Protein AF-A0A660ZLX9-F1 (afdb_monomer_lite)

pLDDT: mean 82.96, std 17.56, range [23.44, 98.5]

Structure (mmCIF, N/CA/C/O backbone):
data_AF-A0A660ZLX9-F1
#
_entry.id   AF-A0A660ZLX9-F1
#
loop_
_atom_site.group_PDB
_atom_site.id
_atom_site.type_symbol
_atom_site.label_atom_id
_atom_site.label_alt_id
_atom_site.label_comp_id
_atom_site.label_asym_id
_atom_site.label_entity_id
_atom_site.label_seq_id
_atom_site.pdbx_PDB_ins_code
_atom_site.Cartn_x
_atom_site.Cartn_y
_atom_site.Cartn_z
_atom_site.occupancy
_atom_site.B_iso_or_equiv
_atom_site.auth_seq_id
_atom_site.auth_comp_id
_atom_site.auth_asym_id
_atom_site.auth_atom_id
_atom_site.pdbx_PDB_model_num
ATOM 1 N N . MET A 1 1 ? 33.538 61.038 41.773 1.00 31.05 1 MET A N 1
ATOM 2 C CA . MET A 1 1 ? 32.202 61.497 42.206 1.00 31.05 1 MET A CA 1
ATOM 3 C C . MET A 1 1 ? 31.232 60.343 42.006 1.00 31.05 1 MET A C 1
ATOM 5 O O . MET A 1 1 ? 31.057 59.936 40.874 1.00 31.05 1 MET A O 1
ATOM 9 N N . LEU A 1 2 ? 30.744 59.797 43.124 1.00 28.31 2 LEU A N 1
ATOM 10 C CA . LEU A 1 2 ? 29.488 59.074 43.388 1.00 28.31 2 LEU A CA 1
ATOM 11 C C . LEU A 1 2 ? 28.728 58.306 42.269 1.00 28.31 2 LEU A C 1
ATOM 13 O O . LEU A 1 2 ? 28.395 58.893 41.245 1.00 28.31 2 LEU A O 1
ATOM 17 N N . ARG A 1 3 ? 28.241 57.107 42.667 1.00 28.66 3 ARG A N 1
ATOM 18 C CA . ARG A 1 3 ? 27.152 56.230 42.134 1.00 28.66 3 ARG A CA 1
ATOM 19 C C . ARG A 1 3 ? 27.647 55.014 41.321 1.00 28.66 3 ARG A C 1
ATOM 21 O O . ARG A 1 3 ? 28.487 55.194 40.459 1.00 28.66 3 ARG A O 1
ATOM 28 N N . LEU A 1 4 ? 27.193 53.768 41.515 1.00 26.91 4 LEU A N 1
ATOM 29 C CA . LEU A 1 4 ? 26.164 53.162 42.380 1.00 26.91 4 LEU A CA 1
ATOM 30 C C . LEU A 1 4 ? 26.467 51.645 42.545 1.00 26.91 4 LEU A C 1
ATOM 32 O O . LEU A 1 4 ? 27.164 51.066 41.719 1.00 26.91 4 LEU A O 1
ATOM 36 N N . LEU A 1 5 ? 25.941 51.045 43.616 1.00 25.52 5 LEU A N 1
ATOM 37 C CA . LEU A 1 5 ? 26.091 49.654 44.079 1.00 25.52 5 LEU A CA 1
ATOM 38 C C . LEU A 1 5 ? 24.995 48.696 43.541 1.00 25.52 5 LEU A C 1
ATOM 40 O O . LEU A 1 5 ? 23.953 49.172 43.100 1.00 25.52 5 LEU A O 1
ATOM 44 N N . MET A 1 6 ? 25.211 47.393 43.820 1.00 24.69 6 MET A N 1
ATOM 45 C CA . MET A 1 6 ? 24.297 46.218 43.906 1.00 24.69 6 MET A CA 1
ATOM 46 C C . MET A 1 6 ? 24.059 45.411 42.617 1.00 24.69 6 MET A C 1
ATOM 48 O O . MET A 1 6 ? 23.541 45.936 41.644 1.00 24.69 6 MET A O 1
ATOM 52 N N . SER A 1 7 ? 24.562 44.171 42.492 1.00 23.66 7 SER A N 1
ATOM 53 C CA . SER A 1 7 ? 24.292 42.895 43.214 1.00 23.66 7 SER A CA 1
ATOM 54 C C . SER A 1 7 ? 22.985 42.215 42.801 1.00 23.66 7 SER A C 1
ATOM 56 O O . SER A 1 7 ? 21.916 42.615 43.247 1.00 23.66 7 SER A O 1
ATOM 58 N N . ALA A 1 8 ? 23.108 41.107 42.064 1.00 25.25 8 ALA A N 1
ATOM 59 C CA . ALA A 1 8 ? 22.114 40.040 41.990 1.00 25.25 8 ALA A CA 1
ATOM 60 C C . ALA A 1 8 ? 22.846 38.689 42.069 1.00 25.25 8 ALA A C 1
ATOM 62 O O . ALA A 1 8 ? 23.705 38.383 41.245 1.00 25.25 8 ALA A O 1
ATOM 63 N N . VAL A 1 9 ? 22.542 37.930 43.122 1.00 25.84 9 VAL A N 1
ATOM 64 C CA . VAL A 1 9 ? 22.977 36.549 43.358 1.00 25.84 9 VAL A CA 1
ATOM 65 C C . VAL A 1 9 ? 21.955 35.640 42.680 1.00 25.84 9 VAL A C 1
ATOM 67 O O . VAL A 1 9 ? 20.771 35.715 43.001 1.00 25.84 9 VAL A O 1
ATOM 70 N N . LEU A 1 10 ? 22.408 34.807 41.744 1.00 25.67 10 LEU A N 1
ATOM 71 C CA . LEU A 1 10 ? 21.592 33.813 41.050 1.00 25.67 10 LEU A CA 1
ATOM 72 C C . LEU A 1 10 ? 21.654 32.492 41.836 1.00 25.67 10 LEU A C 1
ATOM 74 O O . LEU A 1 10 ? 22.720 31.890 41.957 1.00 25.67 10 LEU A O 1
ATOM 78 N N . CYS A 1 11 ? 20.525 32.069 42.410 1.00 24.53 11 CYS A N 1
ATOM 79 C CA . CYS A 1 11 ? 20.351 30.730 42.976 1.00 24.53 11 CYS A CA 1
ATOM 80 C C . CYS A 1 11 ? 20.088 29.735 41.839 1.00 24.53 11 CYS A C 1
ATOM 82 O O . CYS A 1 11 ? 19.070 29.840 41.161 1.00 24.53 11 CYS A O 1
ATOM 84 N N . PHE A 1 12 ? 20.986 28.767 41.662 1.00 26.36 12 PHE A N 1
ATOM 85 C CA . PHE A 1 12 ? 20.739 27.546 40.896 1.00 26.36 12 PHE A CA 1
ATOM 86 C C . PHE A 1 12 ? 20.115 26.507 41.834 1.00 26.36 12 PHE A C 1
ATOM 88 O O . PHE A 1 12 ? 20.765 26.051 42.774 1.00 26.36 12 PHE A O 1
ATOM 95 N N . THR A 1 13 ? 18.864 26.130 41.588 1.00 25.55 13 THR A N 1
ATOM 96 C CA . THR A 1 13 ? 18.261 24.910 42.136 1.00 25.55 13 THR A CA 1
ATOM 97 C C . THR A 1 13 ? 18.445 23.794 41.117 1.00 25.55 13 THR A C 1
ATOM 99 O O . THR A 1 13 ? 17.721 23.725 40.129 1.00 25.55 13 THR A O 1
ATOM 102 N N . THR A 1 14 ? 19.444 22.943 41.338 1.00 24.92 14 THR A N 1
ATOM 103 C CA . THR A 1 14 ? 19.607 21.663 40.647 1.00 24.92 14 THR A CA 1
ATOM 104 C C . THR A 1 14 ? 18.712 20.624 41.317 1.00 24.92 14 THR A C 1
ATOM 106 O O . THR A 1 14 ? 18.969 20.189 42.440 1.00 24.92 14 THR A O 1
ATOM 109 N N . THR A 1 15 ? 17.640 20.226 40.637 1.00 26.84 15 THR A N 1
ATOM 110 C CA . THR A 1 15 ? 16.813 19.090 41.051 1.00 26.84 15 THR A CA 1
ATOM 111 C C . THR A 1 15 ? 17.506 17.812 40.582 1.00 26.84 15 THR A C 1
ATOM 113 O O . THR A 1 15 ? 17.537 17.515 39.393 1.00 26.84 15 THR A O 1
ATOM 116 N N . PHE A 1 16 ? 18.121 17.075 41.506 1.00 25.02 16 PHE A N 1
ATOM 117 C CA . PHE A 1 16 ? 18.661 15.743 41.235 1.00 25.02 16 PHE A CA 1
ATOM 118 C C . PHE A 1 16 ? 17.503 14.737 41.140 1.00 25.02 16 PHE A C 1
ATOM 120 O O . PHE A 1 16 ? 16.853 14.460 42.149 1.00 25.02 16 PHE A O 1
ATOM 127 N N . CYS A 1 17 ? 17.264 14.166 39.956 1.00 26.72 17 CYS A N 1
ATOM 128 C CA . CYS A 1 17 ? 16.496 12.926 39.834 1.00 26.72 17 CYS A CA 1
ATOM 129 C C . CYS A 1 17 ? 17.314 11.784 40.446 1.00 26.72 17 CYS A C 1
ATOM 131 O O . CYS A 1 17 ? 18.472 11.562 40.092 1.00 26.72 17 CYS A O 1
ATOM 133 N N . THR A 1 18 ? 16.725 11.081 41.408 1.00 27.30 18 THR A N 1
ATOM 134 C CA . THR A 1 18 ? 17.337 9.915 42.046 1.00 27.30 18 THR A CA 1
ATOM 135 C C . THR A 1 18 ? 16.974 8.680 41.230 1.00 27.30 18 THR A C 1
ATOM 137 O O . THR A 1 18 ? 15.848 8.202 41.285 1.00 27.30 18 THR A O 1
ATOM 140 N N . ALA A 1 19 ? 17.925 8.165 40.450 1.00 29.91 19 ALA A N 1
ATOM 141 C CA . ALA A 1 19 ? 17.797 6.850 39.835 1.00 29.91 19 ALA A CA 1
ATOM 142 C C . ALA A 1 19 ? 17.873 5.783 40.939 1.00 29.91 19 ALA A C 1
ATOM 144 O O . ALA A 1 19 ? 18.886 5.660 41.635 1.00 29.91 19 ALA A O 1
ATOM 145 N N . ALA A 1 20 ? 16.794 5.026 41.129 1.00 29.12 20 ALA A N 1
ATOM 146 C CA . ALA A 1 20 ? 16.836 3.805 41.917 1.00 29.12 20 ALA A CA 1
ATOM 147 C C . ALA A 1 20 ? 17.716 2.784 41.176 1.00 29.12 20 ALA A C 1
ATOM 149 O O . ALA A 1 20 ? 17.502 2.525 39.995 1.00 29.12 20 ALA A O 1
ATOM 150 N N . LEU A 1 21 ? 18.719 2.218 41.856 1.00 27.25 21 LEU A N 1
ATOM 151 C CA . LEU A 1 21 ? 19.513 1.113 41.317 1.00 27.25 21 LEU A CA 1
ATOM 152 C C . LEU A 1 21 ? 18.598 -0.096 41.061 1.00 27.25 21 LEU A C 1
ATOM 154 O O . LEU A 1 21 ? 18.257 -0.827 41.993 1.00 27.25 21 LEU A O 1
ATOM 158 N N . ALA A 1 22 ? 18.232 -0.310 39.800 1.00 26.88 22 ALA A N 1
ATOM 159 C CA . ALA A 1 22 ? 17.672 -1.561 39.314 1.00 26.88 22 ALA A CA 1
ATOM 160 C C . ALA A 1 22 ? 18.796 -2.557 38.971 1.00 26.88 22 ALA A C 1
ATOM 162 O O . ALA A 1 22 ? 19.943 -2.199 38.698 1.00 26.88 22 ALA A O 1
ATOM 163 N N . LYS A 1 23 ? 18.454 -3.840 39.063 1.00 24.86 23 LYS A N 1
ATOM 164 C CA . LYS A 1 23 ? 19.320 -5.012 38.890 1.00 24.86 23 LYS A CA 1
ATOM 165 C C . LYS A 1 23 ? 19.828 -5.102 37.432 1.00 24.86 23 LYS A C 1
ATOM 167 O O . LYS A 1 23 ? 19.042 -4.845 36.527 1.00 24.86 23 LYS A O 1
ATOM 172 N N . PRO A 1 24 ? 21.088 -5.497 37.169 1.00 23.44 24 PRO A N 1
ATOM 173 C CA . PRO A 1 24 ? 21.587 -5.633 35.800 1.00 23.44 24 PRO A CA 1
ATOM 174 C C . PRO A 1 24 ? 20.894 -6.811 35.097 1.00 23.44 24 PRO A C 1
ATOM 176 O O . PRO A 1 24 ? 20.946 -7.932 35.607 1.00 23.44 24 PRO A O 1
ATOM 179 N N . GLY A 1 25 ? 20.245 -6.554 33.956 1.00 28.92 25 GLY A N 1
ATOM 180 C CA . GLY A 1 25 ? 19.686 -7.598 33.084 1.00 28.92 25 GLY A CA 1
ATOM 181 C C . GLY A 1 25 ? 18.369 -7.282 32.365 1.00 28.92 25 GLY A C 1
ATOM 182 O O . GLY A 1 25 ? 17.980 -8.064 31.514 1.00 28.92 25 GLY A O 1
ATOM 183 N N . ALA A 1 26 ? 17.703 -6.168 32.664 1.00 27.38 26 ALA A N 1
ATOM 184 C CA . ALA A 1 26 ? 16.580 -5.672 31.870 1.00 27.38 26 ALA A CA 1
ATOM 185 C C . ALA A 1 26 ? 16.718 -4.153 31.784 1.00 27.38 26 ALA A C 1
ATOM 187 O O . ALA A 1 26 ? 16.660 -3.476 32.812 1.00 27.38 26 ALA A O 1
ATOM 188 N N . THR A 1 27 ? 16.987 -3.622 30.596 1.00 27.14 27 THR A N 1
ATOM 189 C CA . THR A 1 27 ? 16.675 -2.226 30.281 1.00 27.14 27 THR A CA 1
ATOM 190 C C . THR A 1 27 ? 15.152 -2.126 30.273 1.00 27.14 27 THR A C 1
ATOM 192 O O . THR A 1 27 ? 14.536 -2.788 29.445 1.00 27.14 27 THR A O 1
ATOM 195 N N . PRO A 1 28 ? 14.519 -1.398 31.209 1.00 28.30 28 PRO A N 1
ATOM 196 C CA . PRO A 1 28 ? 13.125 -1.029 31.034 1.00 28.30 28 PRO A CA 1
ATOM 197 C C . PRO A 1 28 ? 13.079 -0.060 29.854 1.00 28.30 28 PRO A C 1
ATOM 199 O O . PRO A 1 28 ? 13.873 0.888 29.840 1.00 28.30 28 PRO A O 1
ATOM 202 N N . ASP A 1 29 ? 12.189 -0.288 28.893 1.00 35.91 29 ASP A N 1
ATOM 203 C CA . ASP A 1 29 ? 11.888 0.729 27.890 1.00 35.91 29 ASP A CA 1
ATOM 204 C C . ASP A 1 29 ? 11.518 2.038 28.618 1.00 35.91 29 ASP A C 1
ATOM 206 O O . ASP A 1 29 ? 10.845 2.004 29.664 1.00 35.91 29 ASP A O 1
ATOM 210 N N . PRO A 1 30 ? 12.026 3.199 28.166 1.00 31.95 30 PRO A N 1
ATOM 211 C CA . PRO A 1 30 ? 11.629 4.474 28.743 1.00 31.95 30 PRO A CA 1
ATOM 212 C C . PRO A 1 30 ? 10.105 4.626 28.615 1.00 31.95 30 PRO A C 1
ATOM 214 O O . PRO A 1 30 ? 9.523 4.139 27.649 1.00 31.95 30 PRO A O 1
ATOM 217 N N . PRO A 1 31 ? 9.432 5.272 29.584 1.00 28.89 31 PRO A N 1
ATOM 218 C CA . PRO A 1 31 ? 7.984 5.413 29.551 1.00 28.89 31 PRO A CA 1
ATOM 219 C C . PRO A 1 31 ? 7.582 6.307 28.373 1.00 28.89 31 PRO A C 1
ATOM 221 O O . PRO A 1 31 ? 7.570 7.533 28.491 1.00 28.89 31 PRO A O 1
ATOM 224 N N . THR A 1 32 ? 7.232 5.696 27.244 1.00 37.00 32 THR A N 1
ATOM 225 C CA . THR A 1 32 ? 6.440 6.343 26.205 1.00 37.00 32 THR A CA 1
ATOM 226 C C . THR A 1 32 ? 5.089 6.682 26.817 1.00 37.00 32 THR A C 1
ATOM 228 O O . THR A 1 32 ? 4.437 5.870 27.477 1.00 37.00 32 THR A O 1
ATOM 231 N N . MET A 1 33 ? 4.690 7.944 26.681 1.00 29.81 33 MET A N 1
ATOM 232 C CA . MET A 1 33 ? 3.402 8.395 27.173 1.00 29.81 33 MET A CA 1
ATOM 233 C C . MET A 1 33 ? 2.334 7.806 26.246 1.00 29.81 33 MET A C 1
ATOM 235 O O . MET A 1 33 ? 2.062 8.360 25.185 1.00 29.81 33 MET A O 1
ATOM 239 N N . THR A 1 34 ? 1.733 6.682 26.635 1.00 31.28 34 THR A N 1
ATOM 240 C CA . THR A 1 34 ? 0.486 6.196 26.040 1.00 31.28 34 THR A CA 1
ATOM 241 C C . THR A 1 34 ? -0.598 7.219 26.356 1.00 31.28 34 THR A C 1
ATOM 243 O O . THR A 1 34 ? -1.211 7.208 27.422 1.00 31.28 34 THR A O 1
ATOM 246 N N . GLN A 1 35 ? -0.798 8.182 25.457 1.00 30.81 35 GLN A N 1
ATOM 247 C CA . GLN A 1 35 ? -2.037 8.939 25.454 1.00 30.81 35 GLN A CA 1
ATOM 248 C C . GLN A 1 35 ? -3.062 8.140 24.659 1.00 30.81 35 GLN A C 1
ATOM 250 O O . GLN A 1 35 ? -2.909 8.039 23.442 1.00 30.81 35 GLN A O 1
ATOM 255 N N . PRO A 1 36 ? -4.106 7.586 25.306 1.00 33.56 36 PRO A N 1
ATOM 256 C CA . PRO A 1 36 ? -5.308 7.244 24.572 1.00 33.56 36 PRO A CA 1
ATOM 257 C C . PRO A 1 36 ? -5.817 8.546 23.963 1.00 33.56 36 PRO A C 1
ATOM 259 O O . PRO A 1 36 ? -6.262 9.442 24.686 1.00 33.56 36 PRO A O 1
ATOM 262 N N . GLU A 1 37 ? -5.673 8.700 22.649 1.00 35.62 37 GLU A N 1
ATOM 263 C CA . GLU A 1 37 ? -6.361 9.790 21.984 1.00 35.62 37 GLU A CA 1
ATOM 264 C C . GLU A 1 37 ? -7.861 9.511 22.090 1.00 35.62 37 GLU A C 1
ATOM 266 O O . GLU A 1 37 ? -8.299 8.406 21.761 1.00 35.62 37 GLU A O 1
ATOM 271 N N . PRO A 1 38 ? -8.664 10.476 22.572 1.00 37.03 38 PRO A N 1
ATOM 272 C CA . PRO A 1 38 ? -10.100 10.428 22.355 1.00 37.03 38 PRO A CA 1
ATOM 273 C C . PRO A 1 38 ? -10.312 10.233 20.855 1.00 37.03 38 PRO A C 1
ATOM 275 O O . PRO A 1 38 ? -9.720 10.984 20.079 1.00 37.03 38 PRO A O 1
ATOM 278 N N . GLY A 1 39 ? -11.079 9.213 20.459 1.00 41.91 39 GLY A N 1
ATOM 279 C CA . GLY A 1 39 ? -11.214 8.826 19.056 1.00 41.91 39 GLY A CA 1
ATOM 280 C C . GLY A 1 39 ? -11.460 10.041 18.165 1.00 41.91 39 GLY A C 1
ATOM 281 O O . GLY A 1 39 ? -12.482 10.716 18.286 1.00 41.91 39 GLY A O 1
ATOM 282 N N . PHE A 1 40 ? -10.497 10.350 17.297 1.00 42.50 40 PHE A N 1
ATOM 283 C CA . PHE A 1 40 ? -10.683 11.359 16.263 1.00 42.50 40 PHE A CA 1
ATOM 284 C C . PHE A 1 40 ? -11.755 10.871 15.274 1.00 42.50 40 PHE A C 1
ATOM 286 O O . PHE A 1 40 ? -11.948 9.654 15.134 1.00 42.50 40 PHE A O 1
ATOM 293 N N . PRO A 1 41 ? -12.456 11.783 14.573 1.00 42.31 41 PRO A N 1
ATOM 294 C CA . PRO A 1 41 ? -13.400 11.403 13.527 1.00 42.31 41 PRO A CA 1
ATOM 295 C C . PRO A 1 41 ? -12.732 10.449 12.527 1.00 42.31 41 PRO A C 1
ATOM 297 O O . PRO A 1 41 ? -11.729 10.812 11.922 1.00 42.31 41 PRO A O 1
ATOM 300 N N . GLY A 1 42 ? -13.269 9.233 12.385 1.00 47.53 42 GLY A N 1
ATOM 301 C CA . GLY A 1 42 ? -12.732 8.188 11.501 1.00 47.53 42 GLY A CA 1
ATOM 302 C C . GLY A 1 42 ? -11.913 7.082 12.179 1.00 47.53 42 GLY A C 1
ATOM 303 O O . GLY A 1 42 ? -11.677 6.063 11.543 1.00 47.53 42 GLY A O 1
ATOM 304 N N . SER A 1 43 ? -11.545 7.216 13.459 1.00 61.94 43 SER A N 1
ATOM 305 C CA . SER A 1 43 ? -10.869 6.136 14.201 1.00 61.94 43 SER A CA 1
ATOM 306 C C . SER A 1 43 ? -11.751 4.887 14.341 1.00 61.94 43 SER A C 1
ATOM 308 O O . SER A 1 43 ? -12.946 4.999 14.630 1.00 61.94 43 SER A O 1
ATOM 310 N N . LEU A 1 44 ? -11.167 3.703 14.132 1.00 70.12 44 LEU A N 1
ATOM 311 C CA . LEU A 1 44 ? -11.832 2.411 14.312 1.00 70.12 44 LEU A CA 1
ATOM 312 C C . LEU A 1 44 ? -11.721 1.961 15.777 1.00 70.12 44 LEU A C 1
ATOM 314 O O . LEU A 1 44 ? -10.628 1.799 16.313 1.00 70.12 44 LEU A O 1
ATOM 318 N N . LEU A 1 45 ? -12.862 1.758 16.425 1.00 75.50 45 LEU A N 1
ATOM 319 C CA . LEU A 1 45 ? -13.000 1.215 17.772 1.00 75.50 45 LEU A CA 1
ATOM 320 C C . LEU A 1 45 ? -13.312 -0.270 17.667 1.00 75.50 45 LEU A C 1
ATOM 322 O O . LEU A 1 45 ? -14.166 -0.655 16.875 1.00 75.50 45 LEU A O 1
ATOM 326 N N . ILE A 1 46 ? -12.648 -1.095 18.471 1.00 75.06 46 ILE A N 1
ATOM 327 C CA . ILE A 1 46 ? -12.781 -2.556 18.429 1.00 75.06 46 ILE A CA 1
ATOM 328 C C . ILE A 1 46 ? -13.057 -3.075 19.848 1.00 75.06 46 ILE A C 1
ATOM 330 O O . ILE A 1 46 ? -12.587 -2.481 20.820 1.00 75.06 46 ILE A O 1
ATOM 334 N N . SER A 1 47 ? -13.810 -4.172 20.000 1.00 73.25 47 SER A N 1
ATOM 335 C CA . SER A 1 47 ? -14.183 -4.791 21.293 1.00 73.25 47 SER A CA 1
ATOM 336 C C . SER A 1 47 ? -13.011 -5.162 22.196 1.00 73.25 47 SER A C 1
ATOM 338 O O . SER A 1 47 ? -13.206 -5.495 23.355 1.00 73.25 47 SER A O 1
ATOM 340 N N . SER A 1 48 ? -11.796 -5.151 21.673 1.00 62.19 48 SER A N 1
ATOM 341 C CA . SER A 1 48 ? -10.537 -5.443 22.361 1.00 62.19 48 SER A CA 1
ATOM 342 C C . SER A 1 48 ? -9.637 -4.209 22.479 1.00 62.19 48 SER A C 1
ATOM 344 O O . SER A 1 48 ? -8.629 -4.268 23.175 1.00 62.19 48 SER A O 1
ATOM 346 N N . GLY A 1 49 ? -10.018 -3.093 21.847 1.00 52.66 49 GLY A N 1
ATOM 347 C CA . GLY A 1 49 ? -9.184 -1.927 21.558 1.00 52.66 49 GLY A CA 1
ATOM 348 C C . GLY A 1 49 ? -9.272 -0.748 22.531 1.00 52.66 49 GLY A C 1
ATOM 349 O O . GLY A 1 49 ? -8.888 0.357 22.159 1.00 52.66 49 GLY A O 1
ATOM 350 N N . THR A 1 50 ? -9.757 -0.914 23.767 1.00 52.25 50 THR A N 1
ATOM 351 C CA . THR A 1 50 ? -9.581 0.158 24.765 1.00 52.25 50 THR A CA 1
ATOM 352 C C . THR A 1 50 ? -8.147 0.109 25.302 1.00 52.25 50 THR A C 1
ATOM 354 O O . THR A 1 50 ? -7.651 -0.959 25.661 1.00 52.25 50 THR A O 1
ATOM 357 N N . ALA A 1 51 ? -7.458 1.256 25.359 1.00 45.16 51 ALA A N 1
ATOM 358 C CA . ALA A 1 51 ? -6.024 1.341 25.688 1.00 45.16 51 ALA A CA 1
ATOM 359 C C . ALA A 1 51 ? -5.629 0.626 27.000 1.00 45.16 51 ALA A C 1
ATOM 361 O O . ALA A 1 51 ? -4.510 0.145 27.151 1.00 45.16 51 ALA A O 1
ATOM 362 N N . THR A 1 52 ? -6.553 0.514 27.957 1.00 47.97 52 THR A N 1
ATOM 363 C CA . THR A 1 52 ? -6.368 -0.244 29.203 1.00 47.97 52 THR A CA 1
ATOM 364 C C . THR A 1 52 ? -6.442 -1.763 29.021 1.00 47.97 52 THR A C 1
ATOM 366 O O . THR A 1 52 ? -5.748 -2.481 29.739 1.00 47.97 52 THR A O 1
ATOM 369 N N . GLY A 1 53 ? -7.256 -2.264 28.087 1.00 52.16 53 GLY A N 1
ATOM 370 C CA . GLY A 1 53 ? -7.366 -3.687 27.757 1.00 52.16 53 GLY A CA 1
ATOM 371 C C . GLY A 1 53 ? -6.180 -4.204 26.940 1.00 52.16 53 GLY A C 1
ATOM 372 O O . GLY A 1 53 ? -5.695 -5.303 27.211 1.00 52.16 53 GLY A O 1
ATOM 373 N N . LEU A 1 54 ? -5.671 -3.397 26.003 1.00 53.62 54 LEU A N 1
ATOM 374 C CA . LEU A 1 54 ? -4.502 -3.734 25.179 1.00 53.62 54 LEU A CA 1
ATOM 375 C C . LEU A 1 54 ? -3.191 -3.691 25.982 1.00 53.62 54 LEU A C 1
ATOM 377 O O . LEU A 1 54 ? -2.460 -4.680 26.001 1.00 53.62 54 LEU A O 1
ATOM 381 N N . ALA A 1 55 ? -2.951 -2.633 26.768 1.00 48.28 55 ALA A N 1
ATOM 382 C CA . ALA A 1 55 ? -1.761 -2.540 27.625 1.00 48.28 55 ALA A CA 1
ATOM 383 C C . ALA A 1 55 ? -1.709 -3.631 28.718 1.00 48.28 55 ALA A C 1
ATOM 385 O O . ALA A 1 55 ? -0.635 -4.067 29.136 1.00 48.28 55 ALA A O 1
ATOM 386 N N . ALA A 1 56 ? -2.865 -4.114 29.192 1.00 49.69 56 ALA A N 1
ATOM 387 C CA . ALA A 1 56 ? -2.915 -5.232 30.135 1.00 49.69 56 ALA A CA 1
ATOM 388 C C . ALA A 1 56 ? -2.445 -6.554 29.497 1.00 49.69 56 ALA A C 1
ATOM 390 O O . ALA A 1 56 ? -1.828 -7.376 30.180 1.00 49.69 56 ALA A O 1
ATOM 391 N N . ARG A 1 57 ? -2.697 -6.754 28.197 1.00 55.38 57 ARG A N 1
ATOM 392 C CA . ARG A 1 57 ? -2.331 -7.976 27.460 1.00 55.38 57 ARG A CA 1
ATOM 393 C C . ARG A 1 57 ? -0.825 -8.108 27.234 1.00 55.38 57 ARG A C 1
ATOM 395 O O . ARG A 1 57 ? -0.338 -9.232 27.202 1.00 55.38 57 ARG A O 1
ATOM 402 N N . GLU A 1 58 ? -0.086 -6.998 27.194 1.00 50.81 58 GLU A N 1
ATOM 403 C CA . GLU A 1 58 ? 1.383 -6.977 27.063 1.00 50.81 58 GLU A CA 1
ATOM 404 C C . GLU A 1 58 ? 2.108 -7.577 28.290 1.00 50.81 58 GLU A C 1
ATOM 406 O O . GLU A 1 58 ? 3.260 -7.991 28.208 1.00 50.81 58 GLU A O 1
ATOM 411 N N . THR A 1 59 ? 1.440 -7.663 29.449 1.00 47.94 59 THR A N 1
ATOM 412 C CA . THR A 1 59 ? 2.060 -8.092 30.720 1.00 47.94 59 THR A CA 1
ATOM 413 C C . THR A 1 59 ? 1.435 -9.346 31.345 1.00 47.94 59 THR A C 1
ATOM 415 O O . THR A 1 59 ? 1.801 -9.725 32.464 1.00 47.94 59 THR A O 1
ATOM 418 N N . THR A 1 60 ? 0.500 -10.016 30.657 1.00 44.06 60 THR A N 1
ATOM 419 C CA . THR A 1 60 ? -0.332 -11.083 31.243 1.00 44.06 60 THR A CA 1
ATOM 420 C C . THR A 1 60 ? -0.214 -12.441 30.538 1.00 44.06 60 THR A C 1
ATOM 422 O O . THR A 1 60 ? -0.924 -12.725 29.589 1.00 44.06 60 THR A O 1
ATOM 425 N N . GLY A 1 61 ? 0.587 -13.347 31.117 1.00 54.22 61 GLY A N 1
ATOM 426 C CA . GLY A 1 61 ? 0.388 -14.807 31.037 1.00 54.22 61 GLY A CA 1
ATOM 427 C C . GLY A 1 61 ? 0.370 -15.467 29.638 1.00 54.22 61 GLY A C 1
ATOM 428 O O . GLY A 1 61 ? 0.751 -14.849 28.657 1.00 54.22 61 GLY A O 1
ATOM 429 N N . PRO A 1 62 ? -0.044 -16.749 29.541 1.00 60.69 62 PRO A N 1
ATOM 430 C CA . PRO A 1 62 ? -0.058 -17.544 28.300 1.00 60.69 62 PRO A CA 1
ATOM 431 C C . PRO A 1 62 ? -1.181 -17.160 27.307 1.00 60.69 62 PRO A C 1
ATOM 433 O O . PRO A 1 62 ? -1.599 -17.993 26.511 1.00 60.69 62 PRO A O 1
ATOM 436 N N . ASP A 1 63 ? -1.719 -15.938 27.387 1.00 71.62 63 ASP A N 1
ATOM 437 C CA . ASP A 1 63 ? -2.879 -15.488 26.596 1.00 71.62 63 ASP A CA 1
ATOM 438 C C . ASP A 1 63 ? -2.523 -14.435 25.526 1.00 71.62 63 ASP A C 1
ATOM 440 O O . ASP A 1 63 ? -3.390 -14.053 24.731 1.00 71.62 63 ASP A O 1
ATOM 444 N N . THR A 1 64 ? -1.259 -14.003 25.482 1.00 80.19 64 THR A N 1
ATOM 445 C CA . THR A 1 64 ? -0.694 -13.096 24.475 1.00 80.19 64 THR A CA 1
ATOM 446 C C . THR A 1 64 ? 0.688 -13.596 24.078 1.00 80.19 64 THR A C 1
ATOM 448 O O . THR A 1 64 ? 1.496 -13.945 24.937 1.00 80.19 64 THR A O 1
ATOM 451 N N . PHE A 1 65 ? 0.974 -13.584 22.784 1.00 84.75 65 PHE A N 1
ATOM 452 C CA . PHE A 1 65 ? 2.242 -14.004 22.221 1.00 84.75 65 PHE A CA 1
ATOM 453 C C . PHE A 1 65 ? 2.770 -12.965 21.243 1.00 84.75 65 PHE A C 1
ATOM 455 O O . PHE A 1 65 ? 2.002 -12.287 20.562 1.00 84.75 65 PHE A O 1
ATOM 462 N N . VAL A 1 66 ? 4.090 -12.855 21.165 1.00 86.50 66 VAL A N 1
ATOM 463 C CA . VAL A 1 66 ? 4.772 -11.953 20.240 1.00 86.50 66 VAL A CA 1
ATOM 464 C C . VAL A 1 66 ? 5.069 -12.715 18.952 1.00 86.50 66 VAL A C 1
ATOM 466 O O . VAL A 1 66 ? 5.703 -13.763 19.003 1.00 86.50 66 VAL A O 1
ATOM 469 N N . LEU A 1 67 ? 4.580 -12.218 17.814 1.00 89.44 67 LEU A N 1
ATOM 470 C CA . LEU A 1 67 ? 4.850 -12.800 16.492 1.00 89.44 67 LEU A CA 1
ATOM 471 C C . LEU A 1 67 ? 6.034 -12.123 15.799 1.00 89.44 67 LEU A C 1
ATOM 473 O O . LEU A 1 67 ? 6.760 -12.760 15.042 1.00 89.44 67 LEU A O 1
ATOM 477 N N . TYR A 1 68 ? 6.198 -10.821 16.028 1.00 91.38 68 TYR A N 1
ATOM 478 C CA . TYR A 1 68 ? 7.255 -10.013 15.434 1.00 91.38 68 TYR A CA 1
ATOM 479 C C . TYR A 1 68 ? 7.587 -8.839 16.348 1.00 91.38 68 TYR A C 1
ATOM 481 O O . TYR A 1 68 ? 6.675 -8.191 16.868 1.00 91.38 68 TYR A O 1
ATOM 489 N N . GLY A 1 69 ? 8.874 -8.532 16.500 1.00 89.12 69 GLY A N 1
ATOM 490 C CA . GLY A 1 69 ? 9.337 -7.391 17.293 1.00 89.12 69 GLY A CA 1
ATOM 491 C C . GLY A 1 69 ? 9.008 -7.499 18.785 1.00 89.12 69 GLY A C 1
ATOM 492 O O . GLY A 1 69 ? 8.999 -8.581 19.364 1.00 89.12 69 GLY A O 1
ATOM 493 N N . GLY A 1 70 ? 8.770 -6.367 19.445 1.00 81.50 70 GLY A N 1
ATOM 494 C CA . GLY A 1 70 ? 8.429 -6.341 20.871 1.00 81.50 70 GLY A CA 1
ATOM 495 C C . GLY A 1 70 ? 9.574 -6.765 21.817 1.00 81.50 70 GLY A C 1
ATOM 496 O O . GLY A 1 70 ? 10.737 -6.854 21.414 1.00 81.50 70 GLY A O 1
ATOM 497 N N . PRO A 1 71 ? 9.276 -6.990 23.111 1.00 72.88 71 PRO A N 1
ATOM 498 C CA . PRO A 1 71 ? 10.298 -7.247 24.134 1.00 72.88 71 PRO A CA 1
ATOM 499 C C . PRO A 1 71 ? 11.080 -8.555 23.941 1.00 72.88 71 PRO A C 1
ATOM 501 O O . PRO A 1 71 ? 12.251 -8.630 24.322 1.00 72.88 71 PRO A O 1
ATOM 504 N N . ASP A 1 72 ? 10.442 -9.572 23.356 1.00 70.31 72 ASP A N 1
ATOM 505 C CA . ASP A 1 72 ? 11.019 -10.910 23.179 1.00 70.31 72 ASP A CA 1
ATOM 506 C C . ASP A 1 72 ? 11.864 -11.037 21.897 1.00 70.31 72 ASP A C 1
ATOM 508 O O . ASP A 1 72 ? 12.730 -11.914 21.820 1.00 70.31 72 ASP A O 1
ATOM 512 N N . HIS A 1 73 ? 11.693 -10.123 20.931 1.00 76.06 73 HIS A N 1
ATOM 513 C CA . HIS A 1 73 ? 12.472 -10.064 19.689 1.00 76.06 73 HIS A CA 1
ATOM 514 C C . HIS A 1 73 ? 13.214 -8.721 19.589 1.00 76.06 73 HIS A C 1
ATOM 516 O O . HIS A 1 73 ? 12.797 -7.813 18.872 1.00 76.06 73 HIS A O 1
ATOM 522 N N . PRO A 1 74 ? 14.358 -8.565 20.283 1.00 69.06 74 PRO A N 1
ATOM 523 C CA . PRO A 1 74 ? 14.965 -7.259 20.564 1.00 69.06 74 PRO A CA 1
ATOM 524 C C . PRO A 1 74 ? 15.551 -6.516 19.348 1.00 69.06 74 PRO A C 1
ATOM 526 O O . PRO A 1 74 ? 16.051 -5.401 19.506 1.00 69.06 74 PRO A O 1
ATOM 529 N N . THR A 1 75 ? 15.542 -7.123 18.161 1.00 76.19 75 THR A N 1
ATOM 530 C CA . THR A 1 75 ? 16.060 -6.536 16.912 1.00 76.19 75 THR A CA 1
ATOM 531 C C . THR A 1 75 ? 15.008 -6.411 15.817 1.00 76.19 75 THR A C 1
ATOM 533 O O . THR A 1 75 ? 15.119 -5.534 14.965 1.00 76.19 75 THR A O 1
ATOM 536 N N . GLU A 1 76 ? 13.985 -7.265 15.822 1.00 84.38 76 GLU A N 1
ATOM 537 C CA . GLU A 1 76 ? 12.898 -7.194 14.847 1.00 84.38 76 GLU A CA 1
ATOM 538 C C . GLU A 1 76 ? 12.074 -5.926 15.099 1.00 84.38 76 GLU A C 1
ATOM 540 O O . GLU A 1 76 ? 11.811 -5.558 16.241 1.00 84.38 76 GLU A O 1
ATOM 545 N N . GLY A 1 77 ? 11.738 -5.201 14.032 1.00 84.44 77 GLY A N 1
ATOM 546 C CA . GLY A 1 77 ? 10.964 -3.960 14.118 1.00 84.44 77 GLY A CA 1
ATOM 547 C C . GLY A 1 77 ? 11.640 -2.761 14.799 1.00 84.44 77 GLY A C 1
ATOM 548 O O . GLY A 1 77 ? 11.039 -1.691 14.808 1.00 84.44 77 GLY A O 1
ATOM 549 N N . LYS A 1 78 ? 12.873 -2.895 15.319 1.00 84.38 78 LYS A N 1
ATOM 550 C CA . LYS A 1 78 ? 13.650 -1.805 15.958 1.00 84.38 78 LYS A CA 1
ATOM 551 C C . LYS A 1 78 ? 14.659 -1.105 15.033 1.00 84.38 78 LYS A C 1
ATOM 553 O O . LYS A 1 78 ? 15.520 -0.370 15.501 1.00 84.38 78 LYS A O 1
ATOM 558 N N . PHE A 1 79 ? 14.638 -1.437 13.738 1.00 88.38 79 PHE A N 1
ATOM 559 C CA . PHE A 1 79 ? 15.541 -0.924 12.692 1.00 88.38 79 PHE A CA 1
ATOM 560 C C . PHE A 1 79 ? 17.027 -0.837 13.096 1.00 88.38 79 PHE A C 1
ATOM 562 O O . PHE A 1 79 ? 17.765 0.077 12.716 1.00 88.38 79 PHE A O 1
ATOM 569 N N . GLN A 1 80 ? 17.492 -1.807 13.879 1.00 86.56 80 GLN A N 1
ATOM 570 C CA . GLN A 1 80 ? 18.825 -1.793 14.460 1.00 86.56 80 GLN A CA 1
ATOM 571 C C . GLN A 1 80 ? 19.396 -3.198 14.585 1.00 86.56 80 GLN A C 1
ATOM 573 O O . GLN A 1 80 ? 18.675 -4.189 14.714 1.00 86.56 80 GLN A O 1
ATOM 578 N N . LEU A 1 81 ? 20.719 -3.273 14.652 1.00 84.31 81 LEU A N 1
ATOM 579 C CA . LEU A 1 81 ? 21.388 -4.480 15.107 1.00 84.31 81 LEU A CA 1
ATOM 580 C C . LEU A 1 81 ? 21.229 -4.709 16.613 1.00 84.31 81 LEU A C 1
ATOM 582 O O . LEU A 1 81 ? 20.932 -3.807 17.392 1.00 84.31 81 LEU A O 1
ATOM 586 N N . ALA A 1 82 ? 21.596 -5.915 17.048 1.00 83.06 82 ALA A N 1
ATOM 587 C CA . ALA A 1 82 ? 21.667 -6.301 18.458 1.00 83.06 82 ALA A CA 1
ATOM 588 C C . ALA A 1 82 ? 22.609 -5.433 19.326 1.00 83.06 82 ALA A C 1
ATOM 590 O O . ALA A 1 82 ? 22.606 -5.573 20.548 1.00 83.06 82 ALA A O 1
ATOM 591 N N . ASP A 1 83 ? 23.432 -4.559 18.731 1.00 83.56 83 ASP A N 1
ATOM 592 C CA . ASP A 1 83 ? 24.246 -3.590 19.475 1.00 83.56 83 ASP A CA 1
ATOM 593 C C . ASP A 1 83 ? 23.459 -2.349 19.941 1.00 83.56 83 ASP A C 1
ATOM 595 O O . ASP A 1 83 ? 23.993 -1.552 20.715 1.00 83.56 83 ASP A O 1
ATOM 599 N N . GLY A 1 84 ? 22.210 -2.197 19.486 1.00 80.94 84 GLY A N 1
ATOM 600 C CA . GLY A 1 84 ? 21.292 -1.122 19.861 1.00 80.94 84 GLY A CA 1
ATOM 601 C C . GLY A 1 84 ? 21.654 0.260 19.317 1.00 80.94 84 GLY A C 1
ATOM 602 O O . GLY A 1 84 ? 21.119 1.253 19.796 1.00 80.94 84 GLY A O 1
ATOM 603 N N . THR A 1 85 ? 22.615 0.362 18.395 1.00 83.44 85 THR A N 1
ATOM 604 C CA . THR A 1 85 ? 23.121 1.662 17.908 1.00 83.44 85 THR A CA 1
ATOM 605 C C . THR A 1 85 ? 23.410 1.693 16.413 1.00 83.44 85 THR A C 1
ATOM 607 O O . THR A 1 85 ? 23.452 2.769 15.814 1.00 83.44 85 THR A O 1
ATOM 610 N N . THR A 1 86 ? 23.621 0.534 15.795 1.00 85.75 86 THR A N 1
ATOM 611 C CA . THR A 1 86 ? 23.871 0.424 14.364 1.00 85.75 86 THR A CA 1
ATOM 612 C C . THR A 1 86 ? 22.549 0.263 13.630 1.00 85.75 86 THR A C 1
ATOM 614 O O . THR A 1 86 ? 21.837 -0.713 13.853 1.00 85.75 86 THR A O 1
AT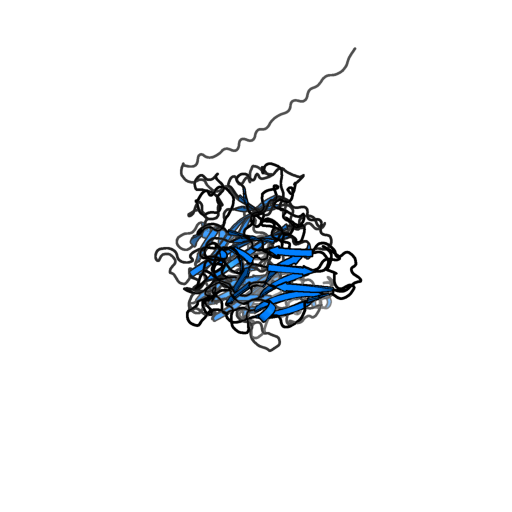OM 617 N N . ALA A 1 87 ? 22.248 1.224 12.755 1.00 86.38 87 ALA A N 1
ATOM 618 C CA . ALA A 1 87 ? 21.095 1.204 11.860 1.00 86.38 87 ALA A CA 1
ATOM 619 C C . ALA A 1 87 ? 21.104 -0.045 10.965 1.00 86.38 87 ALA A C 1
ATOM 621 O O . ALA A 1 87 ? 22.134 -0.366 10.368 1.00 86.38 87 ALA A O 1
ATOM 622 N N . ASP A 1 88 ? 19.961 -0.719 10.865 1.00 85.50 88 ASP A N 1
ATOM 623 C CA . ASP A 1 88 ? 19.771 -1.920 10.049 1.00 85.50 88 ASP A CA 1
ATOM 624 C C . ASP A 1 88 ? 18.305 -2.036 9.606 1.00 85.50 88 ASP A C 1
ATOM 626 O O . ASP A 1 88 ? 17.394 -1.653 10.331 1.00 85.50 88 ASP A O 1
ATOM 630 N N . TRP A 1 89 ? 18.050 -2.592 8.424 1.00 85.88 89 TRP A N 1
ATOM 631 C CA . TRP A 1 89 ? 16.683 -2.781 7.916 1.00 85.88 89 TRP A CA 1
ATOM 632 C C . TRP A 1 89 ? 15.954 -3.992 8.534 1.00 85.88 89 TRP A C 1
ATOM 634 O O . TRP A 1 89 ? 14.882 -4.366 8.069 1.00 85.88 89 TRP A O 1
ATOM 644 N N . GLY A 1 90 ? 16.522 -4.630 9.560 1.00 77.75 90 GLY A N 1
ATOM 645 C CA . GLY A 1 90 ? 15.980 -5.806 10.247 1.00 77.75 90 GLY A CA 1
ATOM 646 C C . GLY A 1 90 ? 16.532 -7.145 9.743 1.00 77.75 90 GLY A C 1
ATOM 647 O O . GLY A 1 90 ? 16.290 -8.168 10.375 1.00 77.75 90 GLY A O 1
ATOM 648 N N . GLY A 1 91 ? 17.303 -7.151 8.648 1.00 71.56 91 GLY A N 1
ATOM 649 C CA . GLY A 1 91 ? 17.903 -8.361 8.068 1.00 71.56 91 GLY A CA 1
ATOM 650 C C . GLY A 1 91 ? 19.229 -8.791 8.712 1.00 71.56 91 GLY A C 1
ATOM 651 O O . GLY A 1 91 ? 19.735 -9.875 8.417 1.00 71.56 91 GLY A O 1
ATOM 652 N N . GLY A 1 92 ? 19.829 -7.957 9.570 1.00 68.44 92 GLY A N 1
ATOM 653 C CA . GLY A 1 92 ? 21.058 -8.271 10.307 1.00 68.44 92 GLY A CA 1
ATOM 654 C C . GLY A 1 92 ? 22.319 -8.399 9.444 1.00 68.44 92 GLY A C 1
ATOM 655 O O . GLY A 1 92 ? 23.337 -8.924 9.906 1.00 68.44 92 GLY A O 1
ATOM 656 N N . ASN A 1 93 ? 22.270 -7.954 8.188 1.00 62.84 93 ASN A N 1
ATOM 657 C CA . ASN A 1 93 ? 23.316 -8.183 7.192 1.00 62.84 93 ASN A CA 1
ATOM 658 C C . ASN A 1 93 ? 24.271 -6.993 7.006 1.00 62.84 93 ASN A C 1
ATOM 660 O O . ASN A 1 93 ? 25.235 -7.114 6.245 1.00 62.84 93 ASN A O 1
ATOM 664 N N . LEU A 1 94 ? 24.071 -5.890 7.746 1.00 58.78 94 LEU A N 1
ATOM 665 C CA . LEU A 1 94 ? 24.984 -4.739 7.788 1.00 58.78 94 LEU A CA 1
ATOM 666 C C . LEU A 1 94 ? 25.300 -4.137 6.417 1.00 58.78 94 LEU A C 1
ATOM 668 O O . LEU A 1 94 ? 26.358 -3.518 6.253 1.00 58.78 94 LEU A O 1
ATOM 672 N N . LEU A 1 95 ? 24.443 -4.352 5.415 1.00 50.59 95 LEU A N 1
ATOM 673 C CA . LEU A 1 95 ? 24.812 -4.013 4.052 1.00 50.59 95 LEU A CA 1
ATOM 674 C C . LEU A 1 95 ? 25.119 -2.512 3.942 1.00 50.59 95 LEU A C 1
ATOM 676 O O . LEU A 1 95 ? 24.272 -1.666 4.245 1.00 50.59 95 LEU A O 1
ATOM 680 N N . PRO A 1 96 ? 26.348 -2.155 3.523 1.00 37.09 96 PRO A N 1
ATOM 681 C CA . PRO A 1 96 ? 26.715 -0.767 3.351 1.00 37.09 96 PRO A CA 1
ATOM 682 C C . PRO A 1 96 ? 25.992 -0.239 2.113 1.00 37.09 96 PRO A C 1
ATOM 684 O O . PRO A 1 96 ? 26.298 -0.649 0.996 1.00 37.09 96 PRO A O 1
ATOM 687 N N . GLY A 1 97 ? 25.061 0.695 2.311 1.00 43.12 97 GLY A N 1
ATOM 688 C CA . GLY A 1 97 ? 24.417 1.413 1.212 1.00 43.12 97 GLY A CA 1
ATOM 689 C C . GLY A 1 97 ? 22.933 1.141 0.992 1.00 43.12 97 GLY A C 1
ATOM 690 O O . GLY A 1 97 ? 22.516 1.197 -0.152 1.00 43.12 97 GLY A O 1
ATOM 691 N N . GLY A 1 98 ? 22.140 0.925 2.045 1.00 46.53 98 GLY A N 1
ATOM 692 C CA . GLY A 1 98 ? 20.731 1.330 2.016 1.00 46.53 98 GLY A CA 1
ATOM 693 C C . GLY A 1 98 ? 19.887 0.704 0.907 1.00 46.53 98 GLY A C 1
ATOM 694 O O . GLY A 1 98 ? 19.206 1.418 0.188 1.00 46.53 98 GLY A O 1
ATOM 695 N N . TYR A 1 99 ? 19.892 -0.617 0.781 1.00 53.78 99 TYR A N 1
ATOM 696 C CA . TYR A 1 99 ? 18.852 -1.311 0.027 1.00 53.78 99 TYR A CA 1
ATOM 697 C C . TYR A 1 99 ? 18.207 -2.310 0.982 1.00 53.78 99 TYR A C 1
ATOM 699 O O . TYR A 1 99 ? 18.660 -3.440 1.119 1.00 53.78 99 TYR A O 1
ATOM 707 N N . GLY A 1 100 ? 17.192 -1.852 1.722 1.00 54.22 100 GLY A N 1
ATOM 708 C CA . GLY A 1 100 ? 16.207 -2.777 2.284 1.00 54.22 100 GLY A CA 1
ATOM 709 C C . GLY A 1 100 ? 15.579 -3.598 1.148 1.00 54.22 100 GLY A C 1
ATOM 710 O O . GLY A 1 100 ? 15.615 -3.163 -0.005 1.00 54.22 100 GLY A O 1
ATOM 711 N N . GLY A 1 101 ? 15.046 -4.785 1.435 1.00 53.84 101 GLY A N 1
ATOM 712 C CA . GLY A 1 101 ? 14.525 -5.682 0.390 1.00 53.84 101 GLY A CA 1
ATOM 713 C C . GLY A 1 101 ? 15.122 -7.082 0.335 1.00 53.84 101 GLY A C 1
ATOM 714 O O . GLY A 1 101 ? 14.630 -7.913 -0.423 1.00 53.84 101 GLY A O 1
ATOM 715 N N . ASP A 1 102 ? 16.154 -7.374 1.126 1.00 64.69 102 ASP A N 1
ATOM 716 C CA . ASP A 1 102 ? 16.636 -8.748 1.260 1.00 64.69 102 ASP A CA 1
ATOM 717 C C . ASP A 1 102 ? 15.627 -9.627 2.016 1.00 64.69 102 ASP A C 1
ATOM 719 O O . ASP A 1 102 ? 14.861 -9.120 2.844 1.00 64.69 102 ASP A O 1
ATOM 723 N N . PRO A 1 103 ? 15.654 -10.959 1.814 1.00 66.31 103 PRO A N 1
ATOM 724 C CA . PRO A 1 103 ? 14.843 -11.878 2.603 1.00 66.31 103 PRO A CA 1
ATOM 725 C C . PRO A 1 103 ? 15.040 -11.646 4.110 1.00 66.31 103 PRO A C 1
ATOM 727 O O . PRO A 1 103 ? 16.141 -11.811 4.633 1.00 66.31 103 PRO A O 1
ATOM 730 N N . GLY A 1 104 ? 13.966 -11.262 4.807 1.00 74.56 104 GLY A N 1
ATOM 731 C CA . GLY A 1 104 ? 13.980 -10.971 6.246 1.00 74.56 104 GLY A CA 1
ATOM 732 C C . GLY A 1 104 ? 14.210 -9.500 6.623 1.00 74.56 104 GLY A C 1
ATOM 733 O O . GLY A 1 104 ? 14.144 -9.178 7.805 1.00 74.56 104 GLY A O 1
ATOM 734 N N . ALA A 1 105 ? 14.429 -8.602 5.659 1.00 82.00 105 ALA A N 1
ATOM 735 C CA . ALA A 1 105 ? 14.533 -7.162 5.887 1.00 82.00 105 ALA A CA 1
ATOM 736 C C . ALA A 1 105 ? 13.257 -6.416 5.469 1.00 82.00 105 ALA A C 1
ATOM 738 O O . ALA A 1 105 ? 12.482 -6.868 4.625 1.00 82.00 105 ALA A O 1
ATOM 739 N N . TRP A 1 106 ? 13.067 -5.227 6.035 1.00 88.56 106 TRP A N 1
ATOM 740 C CA . TRP A 1 106 ? 12.083 -4.271 5.546 1.00 88.56 106 TRP A CA 1
ATOM 741 C C . TRP A 1 106 ? 12.480 -3.755 4.158 1.00 88.56 106 TRP A C 1
ATOM 743 O O . TRP A 1 106 ? 13.662 -3.553 3.871 1.00 88.56 106 TRP A O 1
ATOM 753 N N . SER A 1 107 ? 11.484 -3.543 3.302 1.00 85.94 107 SER A N 1
ATOM 754 C CA . SER A 1 107 ? 11.648 -3.221 1.883 1.00 85.94 107 SER A CA 1
ATOM 755 C C . SER A 1 107 ? 11.031 -1.859 1.579 1.00 85.94 107 SER A C 1
ATOM 757 O O . SER A 1 107 ? 9.822 -1.710 1.758 1.00 85.94 107 SER A O 1
ATOM 759 N N . PRO A 1 108 ? 11.805 -0.857 1.145 1.00 88.56 108 PRO A N 1
ATOM 760 C CA . PRO A 1 108 ? 11.252 0.429 0.759 1.00 88.56 108 PRO A CA 1
ATOM 761 C C . PRO A 1 108 ? 10.650 0.368 -0.649 1.00 88.56 108 PRO A C 1
ATOM 763 O O . PRO A 1 108 ? 11.123 -0.379 -1.512 1.00 88.56 108 PRO A O 1
ATOM 766 N N . VAL A 1 109 ? 9.597 1.147 -0.869 1.00 88.00 109 VAL A N 1
ATOM 767 C CA . VAL A 1 109 ? 8.904 1.256 -2.153 1.00 88.00 109 VAL A CA 1
ATOM 768 C C . VAL A 1 109 ? 8.477 2.704 -2.364 1.00 88.00 109 VAL A C 1
ATOM 770 O O . VAL A 1 109 ? 7.961 3.363 -1.461 1.00 88.00 109 VAL A O 1
ATOM 773 N N . ASP A 1 110 ? 8.656 3.173 -3.590 1.00 91.12 110 ASP A N 1
ATOM 774 C CA . ASP A 1 110 ? 8.090 4.419 -4.086 1.00 91.12 110 ASP A CA 1
ATOM 775 C C . ASP A 1 110 ? 6.928 4.083 -5.019 1.00 91.12 110 ASP A C 1
ATOM 777 O O . ASP A 1 110 ? 7.139 3.494 -6.078 1.00 91.12 110 ASP A O 1
ATOM 781 N N . ILE A 1 111 ? 5.706 4.437 -4.614 1.00 89.12 111 ILE A N 1
ATOM 782 C CA . ILE A 1 111 ? 4.493 4.123 -5.385 1.00 89.12 111 ILE A CA 1
ATOM 783 C C . ILE A 1 111 ? 4.438 4.940 -6.682 1.00 89.12 111 ILE A C 1
ATOM 785 O O . ILE A 1 111 ? 3.778 4.542 -7.638 1.00 89.12 111 ILE A O 1
ATOM 789 N N . THR A 1 112 ? 5.135 6.075 -6.741 1.00 89.75 112 THR A N 1
ATOM 790 C CA . THR A 1 112 ? 5.131 6.938 -7.928 1.00 89.75 112 THR A CA 1
ATOM 791 C C . THR A 1 112 ? 6.032 6.418 -9.046 1.00 89.75 112 THR A C 1
ATOM 793 O O . THR A 1 112 ? 5.968 6.931 -10.160 1.00 89.75 112 THR A O 1
ATOM 796 N N . HIS A 1 113 ? 6.878 5.425 -8.758 1.00 88.94 113 HIS A N 1
ATOM 797 C CA . HIS A 1 113 ? 7.804 4.863 -9.727 1.00 88.94 113 HIS A CA 1
ATOM 798 C C . HIS A 1 113 ? 7.163 3.707 -10.494 1.00 88.94 113 HIS A C 1
ATOM 800 O O . HIS A 1 113 ? 6.967 2.613 -9.964 1.00 88.94 113 HIS A O 1
ATOM 806 N N . GLU A 1 114 ? 6.910 3.942 -11.776 1.00 86.00 114 GLU A N 1
ATOM 807 C CA . GLU A 1 114 ? 6.597 2.883 -12.729 1.00 86.00 114 GLU A CA 1
ATOM 808 C C . GLU A 1 114 ? 7.896 2.204 -13.166 1.00 86.00 114 GLU A C 1
ATOM 810 O O . GLU A 1 114 ? 8.830 2.852 -13.649 1.00 86.00 114 GLU A O 1
ATOM 815 N N . ARG A 1 115 ? 7.982 0.889 -12.952 1.00 84.44 115 ARG A N 1
ATOM 816 C CA . ARG A 1 115 ? 9.196 0.136 -13.256 1.00 84.44 115 ARG A CA 1
ATOM 817 C C . ARG A 1 115 ? 9.432 0.073 -14.766 1.00 84.44 115 ARG A C 1
ATOM 819 O O . ARG A 1 115 ? 8.538 -0.249 -15.538 1.00 84.44 115 ARG A O 1
ATOM 826 N N . VAL A 1 116 ? 10.687 0.294 -15.145 1.00 89.31 116 VAL A N 1
ATOM 827 C CA . VAL A 1 116 ? 11.190 0.092 -16.503 1.00 89.31 116 VAL A CA 1
ATOM 828 C C . VAL A 1 116 ? 11.613 -1.369 -16.690 1.00 89.31 116 VAL A C 1
ATOM 830 O O . VAL A 1 116 ? 12.413 -1.904 -15.915 1.00 89.31 116 VAL A O 1
ATOM 833 N N . TYR A 1 117 ? 11.093 -2.000 -17.736 1.00 93.62 117 TYR A N 1
ATOM 834 C CA . TYR A 1 117 ? 11.325 -3.387 -18.135 1.00 93.62 117 TYR A CA 1
ATOM 835 C C . TYR A 1 117 ? 12.188 -3.513 -19.393 1.00 93.62 117 TYR A C 1
ATOM 837 O O . TYR A 1 117 ? 12.741 -4.586 -19.629 1.00 93.62 117 TYR A O 1
ATOM 845 N N . TRP A 1 118 ? 12.345 -2.444 -20.181 1.00 95.62 118 TRP A N 1
ATOM 846 C CA . TRP A 1 118 ? 13.347 -2.388 -21.249 1.00 95.62 118 TRP A CA 1
ATOM 847 C C . TRP A 1 118 ? 14.747 -2.122 -20.687 1.00 95.62 118 TRP A C 1
ATOM 849 O O . TRP A 1 118 ? 15.001 -1.091 -20.065 1.00 95.62 118 TRP A O 1
ATOM 859 N N . HIS A 1 119 ? 15.700 -3.014 -20.946 1.00 93.81 119 HIS A N 1
ATOM 860 C CA . HIS A 1 119 ? 17.102 -2.817 -20.574 1.00 93.81 119 HIS A CA 1
ATOM 861 C C . HIS A 1 119 ? 18.058 -3.567 -21.504 1.00 93.81 119 HIS A C 1
ATOM 863 O O . HIS A 1 119 ? 17.669 -4.429 -22.284 1.00 93.81 119 HIS A O 1
ATOM 869 N N . ARG A 1 120 ? 19.336 -3.190 -21.468 1.00 95.62 120 ARG A N 1
ATOM 870 C CA . ARG A 1 120 ? 20.366 -3.790 -22.319 1.00 95.62 120 ARG A CA 1
ATOM 871 C C . ARG A 1 120 ? 20.847 -5.106 -21.719 1.00 95.62 120 ARG A C 1
ATOM 873 O O . ARG A 1 120 ? 21.494 -5.086 -20.672 1.00 95.62 120 ARG A O 1
ATOM 880 N N . ASP A 1 121 ? 20.683 -6.198 -22.455 1.00 95.38 121 ASP A N 1
ATOM 881 C CA . ASP A 1 121 ? 21.137 -7.529 -22.047 1.00 95.38 121 ASP A CA 1
ATOM 882 C C . ASP A 1 121 ? 21.677 -8.331 -23.245 1.00 95.38 121 ASP A C 1
ATOM 884 O O . ASP A 1 121 ? 21.516 -7.956 -24.403 1.00 95.38 121 ASP A O 1
ATOM 888 N N . THR A 1 122 ? 22.348 -9.442 -22.955 1.00 96.00 122 THR A N 1
ATOM 889 C CA . THR A 1 122 ? 22.775 -10.451 -23.936 1.00 96.00 122 THR A CA 1
ATOM 890 C C . THR A 1 122 ? 21.773 -11.603 -24.095 1.00 96.00 122 THR A C 1
ATOM 892 O O . THR A 1 122 ? 21.998 -12.505 -24.903 1.00 96.00 122 THR A O 1
ATOM 895 N N . TYR A 1 123 ? 20.693 -11.623 -23.306 1.00 93.94 123 TYR A N 1
ATOM 896 C CA . TYR A 1 123 ? 19.727 -12.716 -23.273 1.00 93.94 123 TYR A CA 1
ATOM 897 C C . TYR A 1 123 ? 19.038 -12.920 -24.625 1.00 93.94 123 TYR A C 1
ATOM 899 O O . TYR A 1 123 ? 18.286 -12.062 -25.083 1.00 93.94 123 TYR A O 1
ATOM 907 N N . ASN A 1 124 ? 19.305 -14.074 -25.251 1.00 93.06 124 ASN A N 1
ATOM 908 C CA . ASN A 1 124 ? 18.761 -14.482 -26.551 1.00 93.06 124 ASN A CA 1
ATOM 909 C C . ASN A 1 124 ? 18.973 -13.430 -27.663 1.00 93.06 124 ASN A C 1
ATOM 911 O O . ASN A 1 124 ? 18.156 -13.273 -28.570 1.00 93.06 124 ASN A O 1
ATOM 915 N N . ALA A 1 125 ? 20.080 -12.688 -27.587 1.00 95.94 125 ALA A N 1
ATOM 916 C CA . ALA A 1 125 ? 20.421 -11.643 -28.545 1.00 95.94 125 ALA A CA 1
ATOM 917 C C . ALA A 1 125 ? 21.294 -12.164 -29.700 1.00 95.94 125 ALA A C 1
ATOM 919 O O . ALA A 1 125 ? 21.421 -11.501 -30.725 1.00 95.94 125 ALA A O 1
ATOM 920 N N . GLU A 1 126 ? 21.904 -13.351 -29.587 1.00 95.62 126 GLU A N 1
ATOM 921 C CA . GLU A 1 126 ? 22.907 -13.829 -30.548 1.00 95.62 126 GLU A CA 1
ATOM 922 C C . GLU A 1 126 ? 22.373 -14.103 -31.960 1.00 95.62 126 GLU A C 1
ATOM 924 O O . GLU A 1 126 ? 23.140 -14.117 -32.930 1.00 95.62 126 GLU A O 1
ATOM 929 N N . ASN A 1 127 ? 21.075 -14.383 -32.092 1.00 94.19 127 ASN A N 1
ATOM 930 C CA . ASN A 1 127 ? 20.454 -14.694 -33.374 1.00 94.19 127 ASN A CA 1
ATOM 931 C C . ASN A 1 127 ? 19.985 -13.435 -34.112 1.00 94.19 127 ASN A C 1
ATOM 933 O O . ASN A 1 127 ? 19.760 -13.522 -35.323 1.00 94.19 127 ASN A O 1
ATOM 937 N N . LEU A 1 128 ? 19.863 -12.293 -33.426 1.00 96.38 128 LEU A N 1
ATOM 938 C CA . LEU A 1 128 ? 19.479 -11.026 -34.041 1.00 96.38 128 LEU A CA 1
ATOM 939 C C . LEU A 1 128 ? 20.552 -10.608 -35.042 1.00 96.38 128 LEU A C 1
ATOM 941 O O . LEU A 1 128 ? 21.745 -10.619 -34.744 1.00 96.38 128 LEU A O 1
ATOM 945 N N . ASN A 1 129 ? 20.118 -10.419 -36.290 1.00 96.00 129 ASN A N 1
ATOM 946 C CA . ASN A 1 129 ? 20.966 -10.160 -37.456 1.00 96.00 129 ASN A CA 1
ATOM 947 C C . ASN A 1 129 ? 22.155 -11.128 -37.649 1.00 96.00 129 ASN A C 1
ATOM 949 O O . ASN A 1 129 ? 23.067 -10.879 -38.433 1.00 96.00 129 ASN A O 1
ATOM 953 N N . SER A 1 130 ? 22.130 -12.297 -36.999 1.00 93.38 130 SER A N 1
ATOM 954 C CA . SER A 1 130 ? 23.270 -13.226 -36.937 1.00 93.38 130 SER A CA 1
ATOM 955 C C . SER A 1 130 ? 24.548 -12.638 -36.304 1.00 93.38 130 SER A C 1
ATOM 957 O O . SER A 1 130 ? 25.648 -13.058 -36.681 1.00 93.38 130 SER A O 1
ATOM 959 N N . ASN A 1 131 ? 24.426 -11.710 -35.348 1.00 94.69 131 ASN A N 1
ATOM 960 C CA . ASN A 1 131 ? 25.565 -11.061 -34.678 1.00 94.69 131 ASN A CA 1
ATOM 961 C C . ASN A 1 131 ? 26.403 -12.036 -33.822 1.00 94.69 131 ASN A C 1
ATOM 963 O O . ASN A 1 131 ? 27.619 -11.879 -33.692 1.00 94.69 131 ASN A O 1
ATOM 967 N N . GLY A 1 132 ? 25.800 -13.130 -33.348 1.00 94.94 132 GLY A N 1
ATOM 968 C CA . GLY A 1 132 ? 26.485 -14.223 -32.660 1.00 94.94 132 GLY A CA 1
ATOM 969 C C . GLY A 1 132 ? 26.636 -14.016 -31.151 1.00 94.94 132 GLY A C 1
ATOM 970 O O . GLY A 1 132 ? 26.091 -13.095 -30.556 1.00 94.94 132 GLY A O 1
ATOM 971 N N . THR A 1 133 ? 27.337 -14.942 -30.492 1.00 95.12 133 THR A N 1
ATOM 972 C CA . THR A 1 133 ? 27.430 -14.978 -29.023 1.00 95.12 133 THR A CA 1
ATOM 973 C C . THR A 1 133 ? 28.038 -13.700 -28.446 1.00 95.12 133 THR A C 1
ATOM 975 O O . THR A 1 133 ? 29.132 -13.302 -28.846 1.00 95.12 133 THR A O 1
ATOM 978 N N . GLY A 1 134 ? 27.379 -13.144 -27.427 1.00 94.31 134 GLY A N 1
ATOM 979 C CA . GLY A 1 134 ? 27.815 -11.933 -26.729 1.00 94.31 134 GLY A CA 1
ATOM 980 C C . GLY A 1 134 ? 27.263 -10.634 -27.316 1.00 94.31 134 GLY A C 1
ATOM 981 O O . GLY A 1 134 ? 27.637 -9.581 -26.811 1.00 94.31 134 GLY A O 1
ATOM 982 N N . ASN A 1 135 ? 26.406 -10.724 -28.340 1.00 97.50 135 ASN A N 1
ATOM 983 C CA . ASN A 1 135 ? 25.611 -9.609 -28.843 1.00 97.50 135 ASN A CA 1
ATOM 984 C C . ASN A 1 135 ? 24.739 -9.019 -27.730 1.00 97.50 135 ASN A C 1
ATOM 986 O O . ASN A 1 135 ? 24.200 -9.773 -26.917 1.00 97.50 135 ASN A O 1
ATOM 990 N N . HIS A 1 136 ? 24.596 -7.702 -27.708 1.00 97.50 136 HIS A N 1
ATOM 991 C CA . HIS A 1 136 ? 23.692 -6.994 -26.820 1.00 97.50 136 HIS A CA 1
ATOM 992 C C . HIS A 1 136 ? 22.477 -6.514 -27.597 1.00 97.50 136 HIS A C 1
ATOM 994 O O . HIS A 1 136 ? 22.593 -5.996 -28.695 1.00 97.50 136 HIS A O 1
ATOM 1000 N N . ALA A 1 137 ? 21.308 -6.646 -26.992 1.00 97.25 137 ALA A N 1
ATOM 1001 C CA . ALA A 1 137 ? 20.067 -6.111 -27.521 1.00 97.25 137 ALA A CA 1
ATOM 1002 C C . ALA A 1 137 ? 19.356 -5.323 -26.424 1.00 97.25 137 ALA A C 1
ATOM 1004 O O . ALA A 1 137 ? 19.647 -5.483 -25.231 1.00 97.25 137 ALA A O 1
ATOM 1005 N N . MET A 1 138 ? 18.390 -4.496 -26.814 1.00 97.44 138 MET A N 1
ATOM 1006 C CA . MET A 1 138 ? 17.414 -4.006 -25.853 1.00 97.44 138 MET A CA 1
ATOM 1007 C C . MET A 1 138 ? 16.377 -5.105 -25.620 1.00 97.44 138 MET A C 1
ATOM 1009 O O . MET A 1 138 ? 15.699 -5.535 -26.552 1.00 97.44 138 MET A O 1
ATOM 1013 N N . TRP A 1 139 ? 16.276 -5.573 -24.384 1.00 97.56 139 TRP A N 1
ATOM 1014 C CA . TRP A 1 139 ? 15.407 -6.656 -23.951 1.00 97.56 139 TRP A CA 1
ATOM 1015 C C . TRP A 1 139 ? 14.296 -6.113 -23.052 1.00 97.56 139 TRP A C 1
ATOM 1017 O O . TRP A 1 139 ? 14.570 -5.360 -22.123 1.00 97.56 139 TRP A O 1
ATOM 1027 N N . CYS A 1 140 ? 13.051 -6.494 -23.332 1.00 97.50 140 CYS A N 1
ATOM 1028 C CA . CYS A 1 140 ? 11.910 -6.293 -22.448 1.00 97.50 140 CYS A CA 1
ATOM 1029 C C . CYS A 1 140 ? 11.664 -7.578 -21.648 1.00 97.50 140 CYS A C 1
ATOM 1031 O O . CYS A 1 140 ? 11.216 -8.588 -22.202 1.00 97.50 140 CYS A O 1
ATOM 1033 N N . GLY A 1 141 ? 12.002 -7.555 -20.361 1.00 95.88 141 GLY A N 1
ATOM 1034 C CA . GLY A 1 141 ? 11.931 -8.719 -19.479 1.00 95.88 141 GLY A CA 1
ATOM 1035 C C . GLY A 1 141 ? 12.779 -8.547 -18.223 1.00 95.88 141 GLY A C 1
ATOM 1036 O O . GLY A 1 141 ? 13.587 -7.626 -18.128 1.00 95.88 141 GLY A O 1
ATOM 1037 N N . LEU A 1 142 ? 12.622 -9.441 -17.251 1.00 94.25 142 LEU A N 1
ATOM 1038 C CA . LEU A 1 142 ? 13.395 -9.446 -16.011 1.00 94.25 142 LEU A CA 1
ATOM 1039 C C . LEU A 1 142 ? 14.225 -10.725 -15.873 1.00 94.25 142 LEU A C 1
ATOM 1041 O O . LEU A 1 142 ? 13.695 -11.815 -16.101 1.00 94.25 142 LEU A O 1
ATOM 1045 N N . PRO A 1 143 ? 15.517 -10.624 -15.500 1.00 92.75 143 PRO A N 1
ATOM 1046 C CA . PRO A 1 143 ? 16.404 -11.774 -15.373 1.00 92.75 143 PRO A CA 1
ATOM 1047 C C . PRO A 1 143 ? 16.060 -12.641 -14.161 1.00 92.75 143 PRO A C 1
ATOM 1049 O O . PRO A 1 143 ? 15.455 -12.200 -13.182 1.00 92.75 143 PRO A O 1
ATOM 1052 N N . ALA A 1 144 ? 16.518 -13.892 -14.191 1.00 86.44 144 ALA A N 1
ATOM 1053 C CA . ALA A 1 144 ? 16.318 -14.809 -13.081 1.00 86.44 144 ALA A CA 1
ATOM 1054 C C . ALA A 1 144 ? 17.122 -14.308 -11.875 1.00 86.44 144 ALA A C 1
ATOM 1056 O O . ALA A 1 144 ? 18.335 -14.107 -11.966 1.00 86.44 144 ALA A O 1
ATOM 1057 N N . GLY A 1 145 ? 16.443 -14.121 -10.744 1.00 78.00 145 GLY A N 1
ATOM 1058 C CA . GLY A 1 145 ? 17.038 -13.552 -9.535 1.00 78.00 145 GLY A CA 1
ATOM 1059 C C . GLY A 1 145 ? 16.890 -12.035 -9.402 1.00 78.00 145 GLY A C 1
ATOM 1060 O O . GLY A 1 145 ? 17.406 -11.487 -8.429 1.00 78.00 145 GLY A O 1
ATOM 1061 N N . ASP A 1 146 ? 16.183 -11.362 -10.318 1.00 82.12 146 ASP A N 1
ATOM 1062 C CA . ASP A 1 146 ? 15.636 -10.036 -10.020 1.00 82.12 146 ASP A CA 1
ATOM 1063 C C . ASP A 1 146 ? 14.694 -10.121 -8.808 1.00 82.12 146 ASP A C 1
ATOM 1065 O O . ASP A 1 146 ? 13.999 -11.121 -8.607 1.00 82.12 146 ASP A O 1
ATOM 1069 N N . ARG A 1 147 ? 14.672 -9.084 -7.971 1.00 72.62 147 ARG A N 1
ATOM 1070 C CA . ARG A 1 147 ? 13.835 -9.083 -6.766 1.00 72.62 147 ARG A CA 1
ATOM 1071 C C . ARG A 1 147 ? 12.340 -9.085 -7.109 1.00 72.62 147 ARG A C 1
ATOM 1073 O O . ARG A 1 147 ? 11.561 -9.646 -6.349 1.00 72.62 147 ARG A O 1
ATOM 1080 N N . ASP A 1 148 ? 11.948 -8.499 -8.241 1.00 75.75 148 ASP A N 1
ATOM 1081 C CA . ASP A 1 148 ? 10.534 -8.382 -8.622 1.00 75.75 148 ASP A CA 1
ATOM 1082 C C . ASP A 1 148 ? 10.014 -9.660 -9.296 1.00 75.75 148 ASP A C 1
ATOM 1084 O O . ASP A 1 148 ? 8.807 -9.825 -9.431 1.00 75.75 148 ASP A O 1
ATOM 1088 N N . VAL A 1 149 ? 10.903 -10.599 -9.649 1.00 81.44 149 VAL A N 1
ATOM 1089 C CA . VAL A 1 149 ? 10.504 -11.957 -10.057 1.00 81.44 149 VAL A CA 1
ATOM 1090 C C . VAL A 1 149 ? 10.470 -12.935 -8.877 1.00 81.44 149 VAL A C 1
ATOM 1092 O O . VAL A 1 149 ? 10.287 -14.142 -9.053 1.00 81.44 149 VAL A O 1
ATOM 1095 N N . ALA A 1 150 ? 10.670 -12.447 -7.648 1.00 72.31 150 ALA A N 1
ATOM 1096 C CA . ALA A 1 150 ? 10.559 -13.269 -6.453 1.00 72.31 150 ALA A CA 1
ATOM 1097 C C . ALA A 1 150 ? 9.099 -13.702 -6.253 1.00 72.31 150 ALA A C 1
ATOM 1099 O O . ALA A 1 150 ? 8.232 -12.888 -5.958 1.00 72.31 150 ALA A O 1
ATOM 1100 N N . GLY A 1 151 ? 8.845 -15.004 -6.386 1.00 74.00 151 GLY A N 1
ATOM 1101 C CA . GLY A 1 151 ? 7.498 -15.577 -6.314 1.00 74.00 151 GLY A CA 1
ATOM 1102 C C . GLY A 1 151 ? 6.906 -15.938 -7.674 1.00 74.00 151 GLY A C 1
ATOM 1103 O O . GLY A 1 151 ? 5.927 -16.674 -7.706 1.00 74.00 151 GLY A O 1
ATOM 1104 N N . TRP A 1 152 ? 7.533 -15.519 -8.779 1.00 88.88 152 TRP A N 1
ATOM 1105 C CA . TRP A 1 152 ? 7.132 -15.968 -10.111 1.00 88.88 152 TRP A CA 1
ATOM 1106 C C . TRP A 1 152 ? 7.247 -17.487 -10.229 1.00 88.88 152 TRP A C 1
ATOM 1108 O O . TRP A 1 152 ? 8.188 -18.100 -9.708 1.00 88.88 152 TRP A O 1
ATOM 1118 N N . VAL A 1 153 ? 6.317 -18.095 -10.964 1.00 91.44 153 VAL A N 1
ATOM 1119 C CA . VAL A 1 153 ? 6.346 -19.537 -11.233 1.00 91.44 153 VAL A CA 1
ATOM 1120 C C . VAL A 1 153 ? 7.524 -19.891 -12.147 1.00 91.44 153 VAL A C 1
ATOM 1122 O O . VAL A 1 153 ? 8.174 -20.923 -11.940 1.00 91.44 153 VAL A O 1
ATOM 1125 N N . ASN A 1 154 ? 7.846 -19.031 -13.123 1.00 92.81 154 ASN A N 1
ATOM 1126 C CA . ASN A 1 154 ? 8.865 -19.288 -14.141 1.00 92.81 154 ASN A CA 1
ATOM 1127 C C . ASN A 1 154 ? 9.811 -18.094 -14.409 1.00 92.81 154 ASN A C 1
ATOM 1129 O O . ASN A 1 154 ? 9.888 -17.624 -15.536 1.00 92.81 154 ASN A O 1
ATOM 1133 N N . PRO A 1 155 ? 10.632 -17.637 -13.443 1.00 90.19 155 PRO A N 1
ATOM 1134 C CA . PRO A 1 155 ? 11.695 -16.677 -13.753 1.00 90.19 155 PRO A CA 1
ATOM 1135 C C . PRO A 1 155 ? 12.730 -17.327 -14.695 1.00 90.19 155 PRO A C 1
ATOM 1137 O O . PRO A 1 155 ? 13.147 -18.467 -14.478 1.00 90.19 155 PRO A O 1
ATOM 1140 N N . GLN A 1 156 ? 13.229 -16.675 -15.742 1.00 94.25 156 GLN A N 1
ATOM 1141 C CA . GLN A 1 156 ? 13.138 -15.271 -16.167 1.00 94.25 156 GLN A CA 1
ATOM 1142 C C . GLN A 1 156 ? 12.142 -15.036 -17.307 1.00 94.25 156 GLN A C 1
ATOM 1144 O O . GLN A 1 156 ? 11.923 -15.952 -18.089 1.00 94.25 156 GLN A O 1
ATOM 1149 N N . GLY A 1 157 ? 11.653 -13.803 -17.476 1.00 95.31 157 GLY A N 1
ATOM 1150 C CA . GLY A 1 157 ? 10.713 -13.494 -18.557 1.00 95.31 157 GLY A CA 1
ATOM 1151 C C . GLY A 1 157 ? 9.954 -12.181 -18.372 1.00 95.31 157 GLY A C 1
ATOM 1152 O O . GLY A 1 157 ? 10.545 -11.209 -17.897 1.00 95.31 157 GLY A O 1
ATOM 1153 N N . TYR A 1 158 ? 8.676 -12.135 -18.752 1.00 96.81 158 TYR A N 1
ATOM 1154 C CA . TYR A 1 158 ? 7.804 -10.968 -18.558 1.00 96.81 158 TYR A CA 1
ATOM 1155 C C . TYR A 1 158 ? 6.620 -11.271 -17.626 1.00 96.81 158 TYR A C 1
ATOM 1157 O O . TYR A 1 158 ? 6.285 -12.432 -17.411 1.00 96.81 158 TYR A O 1
ATOM 1165 N N . GLY A 1 159 ? 6.027 -10.227 -17.040 1.00 95.31 159 GLY A N 1
ATOM 1166 C CA . GLY A 1 159 ? 4.953 -10.341 -16.047 1.00 95.31 159 GLY A CA 1
ATOM 1167 C C . GLY A 1 159 ? 3.615 -9.768 -16.510 1.00 95.31 159 GLY A C 1
ATOM 1168 O O . GLY A 1 159 ? 3.482 -9.271 -17.632 1.00 95.31 159 GLY A O 1
ATOM 1169 N N . ASN A 1 160 ? 2.625 -9.813 -15.623 1.00 94.31 160 ASN A N 1
ATOM 1170 C CA . ASN A 1 160 ? 1.266 -9.349 -15.893 1.00 94.31 160 ASN A CA 1
ATOM 1171 C C . ASN A 1 160 ? 1.150 -7.818 -15.755 1.00 94.31 160 ASN A C 1
ATOM 1173 O O . ASN A 1 160 ? 1.805 -7.200 -14.915 1.00 94.31 160 ASN A O 1
ATOM 1177 N N . ASN A 1 161 ? 0.244 -7.202 -16.516 1.00 94.25 161 ASN A N 1
ATOM 1178 C CA . ASN A 1 161 ? -0.093 -5.772 -16.501 1.00 94.25 161 ASN A CA 1
ATOM 1179 C C . ASN A 1 161 ? 1.092 -4.834 -16.787 1.00 94.25 161 ASN A C 1
ATOM 1181 O O . ASN A 1 161 ? 1.171 -3.732 -16.235 1.00 94.25 161 ASN A O 1
ATOM 1185 N N . TRP A 1 162 ? 2.039 -5.256 -17.620 1.00 94.00 162 TRP A N 1
ATOM 1186 C CA . TRP A 1 162 ? 3.153 -4.409 -18.031 1.00 94.00 162 TRP A CA 1
ATOM 1187 C C . TRP A 1 162 ? 2.716 -3.467 -19.148 1.00 94.00 162 TRP A C 1
ATOM 1189 O O . TRP A 1 162 ? 1.946 -3.834 -20.028 1.00 94.00 162 TRP A O 1
ATOM 1199 N N . SER A 1 163 ? 3.233 -2.244 -19.122 1.00 93.00 163 SER A N 1
ATOM 1200 C CA . SER A 1 163 ? 3.098 -1.265 -20.199 1.00 93.00 163 SER A CA 1
ATOM 1201 C C . SER A 1 163 ? 4.350 -0.400 -20.190 1.00 93.00 163 SER A C 1
ATOM 1203 O O . SER A 1 163 ? 4.435 0.547 -19.413 1.00 93.00 163 SER A O 1
ATOM 1205 N N . ASP A 1 164 ? 5.327 -0.730 -21.030 1.00 94.12 164 ASP A N 1
ATOM 1206 C CA . ASP A 1 164 ? 6.614 -0.031 -21.057 1.00 94.12 164 ASP A CA 1
ATOM 1207 C C . ASP A 1 164 ? 7.132 0.150 -22.487 1.00 94.12 164 ASP A C 1
ATOM 1209 O O . ASP A 1 164 ? 6.840 -0.641 -23.392 1.00 94.12 164 ASP A O 1
ATOM 1213 N N . ALA A 1 165 ? 7.911 1.206 -22.712 1.00 95.19 165 ALA A N 1
ATOM 1214 C CA . ALA A 1 165 ? 8.325 1.627 -24.040 1.00 95.19 165 ALA A CA 1
ATOM 1215 C C . ALA A 1 165 ? 9.835 1.858 -24.164 1.00 95.19 165 ALA A C 1
ATOM 1217 O O . ALA A 1 165 ? 10.490 2.409 -23.291 1.00 95.19 165 ALA A O 1
ATOM 1218 N N . LEU A 1 166 ? 10.379 1.502 -25.323 1.00 96.44 166 LEU A N 1
ATOM 1219 C CA . LEU A 1 166 ? 11.685 1.919 -25.815 1.00 96.44 166 LEU A CA 1
ATOM 1220 C C . LEU A 1 166 ? 11.471 3.073 -26.801 1.00 96.44 166 LEU A C 1
ATOM 1222 O O . LEU A 1 166 ? 10.843 2.890 -27.845 1.00 96.44 166 LEU A O 1
ATOM 1226 N N . ILE A 1 167 ? 11.971 4.266 -26.485 1.00 94.50 167 ILE A N 1
ATOM 1227 C CA . ILE A 1 167 ? 11.656 5.507 -27.199 1.00 94.50 167 ILE A CA 1
ATOM 1228 C C . ILE A 1 167 ? 12.864 6.103 -27.931 1.00 94.50 167 ILE A C 1
ATOM 1230 O O . ILE A 1 167 ? 13.989 6.153 -27.426 1.00 94.50 167 ILE A O 1
ATOM 1234 N N . TYR A 1 168 ? 12.590 6.613 -29.129 1.00 94.38 168 TYR A N 1
ATOM 1235 C CA . TYR A 1 168 ? 13.441 7.506 -29.898 1.00 94.38 168 TYR A CA 1
ATOM 1236 C C . TYR A 1 168 ? 12.838 8.908 -29.917 1.00 94.38 168 TYR A C 1
ATOM 1238 O O . TYR A 1 168 ? 11.662 9.086 -30.244 1.00 94.38 168 TYR A O 1
ATOM 1246 N N . VAL A 1 169 ? 13.670 9.908 -29.631 1.00 91.12 169 VAL A N 1
ATOM 1247 C CA . VAL A 1 169 ? 13.315 11.327 -29.738 1.00 91.12 169 VAL A CA 1
ATOM 1248 C C . VAL A 1 169 ? 14.409 12.034 -30.527 1.00 91.12 169 VAL A C 1
ATOM 1250 O O . VAL A 1 169 ? 15.562 12.058 -30.093 1.00 91.12 169 VAL A O 1
ATOM 1253 N N . SER A 1 170 ? 14.061 12.609 -31.678 1.00 91.12 170 SER A N 1
ATOM 1254 C CA . SER A 1 170 ? 15.006 13.407 -32.464 1.00 91.12 170 SER A CA 1
ATOM 1255 C C . SER A 1 170 ? 15.222 14.803 -31.874 1.00 91.12 170 SER A C 1
ATOM 1257 O O . SER A 1 170 ? 14.398 15.313 -31.112 1.00 91.12 170 SER A O 1
ATOM 1259 N N . ASP A 1 171 ? 16.273 15.482 -32.339 1.00 88.00 171 ASP A N 1
ATOM 1260 C CA . ASP A 1 171 ? 16.342 16.945 -32.256 1.00 88.00 171 ASP A CA 1
ATOM 1261 C C . ASP A 1 171 ? 15.114 17.589 -32.942 1.00 88.00 171 ASP A C 1
ATOM 1263 O O . ASP A 1 171 ? 14.511 16.967 -33.831 1.00 88.00 171 ASP A O 1
ATOM 1267 N N . PRO A 1 172 ? 14.730 18.830 -32.573 1.00 88.12 172 PRO A N 1
ATOM 1268 C CA . PRO A 1 172 ? 13.639 19.535 -33.235 1.00 88.12 172 PRO A CA 1
ATOM 1269 C C . PRO A 1 172 ? 13.858 19.645 -34.747 1.00 88.12 172 PRO A C 1
ATOM 1271 O O . PRO A 1 172 ? 14.923 20.072 -35.200 1.00 88.12 172 PRO A O 1
ATOM 1274 N N . VAL A 1 173 ? 12.835 19.309 -35.530 1.00 89.31 173 VAL A N 1
ATOM 1275 C CA . VAL A 1 173 ? 12.875 19.406 -36.988 1.00 89.31 173 VAL A CA 1
ATOM 1276 C C . VAL A 1 173 ? 12.982 20.862 -37.425 1.00 89.31 173 VAL A C 1
ATOM 1278 O O . VAL A 1 173 ? 12.378 21.768 -36.847 1.00 89.31 173 VAL A O 1
ATOM 1281 N N . ALA A 1 174 ? 13.712 21.108 -38.512 1.00 88.12 174 ALA A N 1
ATOM 1282 C CA . ALA A 1 174 ? 13.986 22.473 -38.966 1.00 88.12 174 ALA A CA 1
ATOM 1283 C C . ALA A 1 174 ? 12.728 23.292 -39.338 1.00 88.12 174 ALA A C 1
ATOM 1285 O O . ALA A 1 174 ? 12.767 24.526 -39.328 1.00 88.12 174 ALA A O 1
ATOM 1286 N N . ASN A 1 175 ? 11.628 22.632 -39.724 1.00 87.19 175 ASN A N 1
ATOM 1287 C CA . ASN A 1 175 ? 10.353 23.281 -40.028 1.00 87.19 175 ASN A CA 1
ATOM 1288 C C . ASN A 1 175 ? 9.168 22.341 -39.772 1.00 87.19 175 ASN A C 1
ATOM 1290 O O . ASN A 1 175 ? 8.834 21.507 -40.613 1.00 87.19 175 ASN A O 1
ATOM 1294 N N . GLU A 1 176 ? 8.484 22.555 -38.653 1.00 87.94 176 GLU A N 1
ATOM 1295 C CA . GLU A 1 176 ? 7.335 21.752 -38.225 1.00 87.94 176 GLU A CA 1
ATOM 1296 C C . GLU A 1 176 ? 6.141 21.820 -39.192 1.00 87.94 176 GLU A C 1
ATOM 1298 O O . GLU A 1 176 ? 5.306 20.925 -39.197 1.00 87.94 176 GLU A O 1
ATOM 1303 N N . SER A 1 177 ? 6.043 22.830 -40.066 1.00 87.69 177 SER A N 1
ATOM 1304 C CA . SER A 1 177 ? 4.970 22.907 -41.074 1.00 87.69 177 SER A CA 1
ATOM 1305 C C . SER A 1 177 ? 5.190 21.992 -42.286 1.00 87.69 177 SER A C 1
ATOM 1307 O O . SER A 1 177 ? 4.332 21.936 -43.171 1.00 87.69 177 SER A O 1
ATOM 1309 N N . VAL A 1 178 ? 6.332 21.304 -42.371 1.00 89.25 178 VAL A N 1
ATOM 1310 C CA . VAL A 1 178 ? 6.667 20.398 -43.475 1.00 89.25 178 VAL A CA 1
ATOM 1311 C C . VAL A 1 178 ? 6.558 18.955 -42.995 1.00 89.25 178 VAL A C 1
ATOM 1313 O O . VAL A 1 178 ? 7.227 18.554 -42.048 1.00 89.25 178 VAL A O 1
ATOM 1316 N N . GLY A 1 179 ? 5.715 18.171 -43.665 1.00 90.56 179 GLY A N 1
ATOM 1317 C CA . GLY A 1 179 ? 5.608 16.736 -43.414 1.00 90.56 179 GLY A CA 1
ATOM 1318 C C . GLY A 1 179 ? 6.778 15.940 -43.997 1.00 90.56 179 GLY A C 1
ATOM 1319 O O . GLY A 1 179 ? 7.450 16.395 -44.927 1.00 90.56 179 GLY A O 1
ATOM 1320 N N . GLN A 1 180 ? 6.998 14.739 -43.470 1.00 93.88 180 GLN A N 1
ATOM 1321 C CA . GLN A 1 180 ? 8.023 13.808 -43.929 1.00 93.88 180 GLN A CA 1
ATOM 1322 C C . GLN A 1 180 ? 7.668 12.350 -43.622 1.00 93.88 180 GLN A C 1
ATOM 1324 O O . GLN A 1 180 ? 6.851 12.054 -42.752 1.00 93.88 180 GLN A O 1
ATOM 1329 N N . THR A 1 181 ? 8.338 11.436 -44.320 1.00 95.44 181 THR A N 1
ATOM 1330 C CA . THR A 1 181 ? 8.296 10.000 -44.029 1.00 95.44 181 THR A CA 1
ATOM 1331 C C . THR A 1 181 ? 9.550 9.606 -43.264 1.00 95.44 181 THR A C 1
ATOM 1333 O O . THR A 1 181 ? 10.657 9.963 -43.671 1.00 95.44 181 THR A O 1
ATOM 1336 N N . VAL A 1 182 ? 9.372 8.846 -42.189 1.00 96.81 182 VAL A N 1
ATOM 1337 C CA . VAL A 1 182 ? 10.463 8.256 -41.412 1.00 96.81 182 VAL A CA 1
ATOM 1338 C C . VAL A 1 182 ? 10.626 6.802 -41.843 1.00 96.81 182 VAL A C 1
ATOM 1340 O O . VAL A 1 182 ? 9.647 6.063 -41.940 1.00 96.81 182 VAL A O 1
ATOM 1343 N N . SER A 1 183 ? 11.861 6.389 -42.119 1.00 97.81 183 SER A N 1
ATOM 1344 C CA . SER A 1 183 ? 12.194 4.976 -42.323 1.00 97.81 183 SER A CA 1
ATOM 1345 C C . SER A 1 183 ? 12.707 4.405 -41.012 1.00 97.81 183 SER A C 1
ATOM 1347 O O . SER A 1 183 ? 13.614 4.990 -40.425 1.00 97.81 183 SER A O 1
ATOM 1349 N N . LEU A 1 184 ? 12.158 3.267 -40.596 1.00 98.44 184 LEU A N 1
ATOM 1350 C CA . LEU A 1 184 ? 12.578 2.501 -39.428 1.00 98.44 184 LEU A CA 1
ATOM 1351 C C . LEU A 1 184 ? 12.762 1.044 -39.848 1.00 98.44 184 LEU A C 1
ATOM 1353 O O . LEU A 1 184 ? 11.932 0.519 -40.588 1.00 98.44 184 LEU A O 1
ATOM 1357 N N . ASP A 1 185 ? 13.829 0.406 -39.386 1.00 98.38 185 ASP A N 1
ATOM 1358 C CA . ASP A 1 185 ? 14.054 -1.026 -39.565 1.00 98.38 185 ASP A CA 1
ATOM 1359 C C . ASP A 1 185 ? 14.974 -1.549 -38.457 1.00 98.38 185 ASP A C 1
ATOM 1361 O O . ASP A 1 185 ? 15.854 -0.820 -38.005 1.00 98.38 185 ASP A O 1
ATOM 1365 N N . PHE A 1 186 ? 14.755 -2.784 -38.016 1.00 98.50 186 PHE A N 1
ATOM 1366 C CA . PHE A 1 186 ? 15.492 -3.451 -36.937 1.00 98.50 186 PHE A CA 1
ATOM 1367 C C . PHE A 1 186 ? 15.221 -4.959 -36.977 1.00 98.50 186 PHE A C 1
ATOM 1369 O O . PHE A 1 186 ? 14.342 -5.411 -37.725 1.00 98.50 186 PHE A O 1
ATOM 1376 N N . PHE A 1 187 ? 15.941 -5.728 -36.160 1.00 98.38 187 PHE A N 1
ATOM 1377 C CA . PHE A 1 187 ? 15.6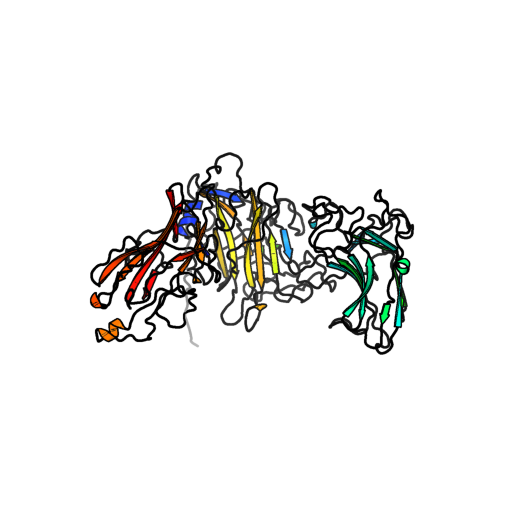63 -7.145 -35.930 1.00 98.38 187 PHE A CA 1
ATOM 1378 C C . PHE A 1 187 ? 15.004 -7.357 -34.568 1.00 98.38 187 PHE A C 1
ATOM 1380 O O . PHE A 1 187 ? 15.365 -6.717 -33.585 1.00 98.38 187 PHE A O 1
ATOM 1387 N N . LEU A 1 188 ? 14.017 -8.250 -34.540 1.00 97.50 188 LEU A N 1
ATOM 1388 C CA . LEU A 1 188 ? 13.133 -8.505 -33.411 1.00 97.50 188 LEU A CA 1
ATOM 1389 C C . LEU A 1 188 ? 13.034 -10.006 -33.131 1.00 97.50 188 LEU A C 1
ATOM 1391 O O . LEU A 1 188 ? 12.777 -10.806 -34.037 1.00 97.50 188 LEU A O 1
ATOM 1395 N N . ASN A 1 189 ? 13.134 -10.362 -31.858 1.00 98.00 189 ASN A N 1
ATOM 1396 C CA . ASN A 1 189 ? 12.545 -11.575 -31.306 1.00 98.00 189 ASN A CA 1
ATOM 1397 C C . ASN A 1 189 ? 11.397 -11.164 -30.381 1.00 98.00 189 ASN A C 1
ATOM 1399 O O . ASN A 1 189 ? 11.517 -10.158 -29.687 1.00 98.00 189 ASN A O 1
ATOM 1403 N N . TYR A 1 190 ? 10.300 -11.914 -30.377 1.00 97.31 190 TYR A N 1
ATOM 1404 C CA . TYR A 1 190 ? 9.166 -11.691 -29.485 1.00 97.31 190 TYR A CA 1
ATOM 1405 C C . TYR A 1 190 ? 8.524 -13.024 -29.108 1.00 97.31 190 TYR A C 1
ATOM 1407 O O . TYR A 1 190 ? 8.516 -13.958 -29.916 1.00 97.31 190 TYR A O 1
ATOM 1415 N N . ASP A 1 191 ? 8.009 -13.100 -27.886 1.00 97.44 191 ASP A N 1
ATOM 1416 C CA . ASP A 1 191 ? 7.379 -14.295 -27.333 1.00 97.44 191 ASP A CA 1
ATOM 1417 C C . ASP A 1 191 ? 6.347 -13.894 -26.278 1.00 97.44 191 ASP A C 1
ATOM 1419 O O . ASP A 1 191 ? 6.679 -13.683 -25.115 1.00 97.44 191 ASP A O 1
ATOM 1423 N N . THR A 1 192 ? 5.107 -13.700 -26.723 1.00 97.31 192 THR A N 1
ATOM 1424 C CA . THR A 1 192 ? 4.025 -13.107 -25.926 1.00 97.31 192 THR A CA 1
ATOM 1425 C C . THR A 1 192 ? 2.733 -13.914 -26.044 1.00 97.31 192 THR A C 1
ATOM 1427 O O . THR A 1 192 ? 2.537 -14.654 -27.020 1.00 97.31 192 THR A O 1
ATOM 1430 N N . GLU A 1 193 ? 1.813 -13.753 -25.089 1.00 97.00 193 GLU A N 1
ATOM 1431 C CA . GLU A 1 193 ? 0.509 -14.409 -25.141 1.00 97.00 193 GLU A CA 1
ATOM 1432 C C . GLU A 1 193 ? -0.258 -14.023 -26.415 1.00 97.00 193 GLU A C 1
ATOM 1434 O O . GLU A 1 193 ? -0.446 -12.851 -26.751 1.00 97.00 193 GLU A O 1
ATOM 1439 N N . ILE A 1 194 ? -0.733 -15.036 -27.142 1.00 95.94 194 ILE A N 1
ATOM 1440 C CA . ILE A 1 194 ? -1.385 -14.863 -28.437 1.00 95.94 194 ILE A CA 1
ATOM 1441 C C . ILE A 1 194 ? -2.699 -14.069 -28.348 1.00 95.94 194 ILE A C 1
ATOM 1443 O O . ILE A 1 194 ? -3.746 -14.579 -27.959 1.00 95.94 194 ILE A O 1
ATOM 1447 N N . GLY A 1 195 ? -2.673 -12.853 -28.887 1.00 94.94 195 GLY A N 1
ATOM 1448 C CA . GLY A 1 195 ? -3.844 -11.999 -29.077 1.00 94.94 195 GLY A CA 1
ATOM 1449 C C . GLY A 1 195 ? -4.231 -11.140 -27.875 1.00 94.94 195 GLY A C 1
ATOM 1450 O O . GLY A 1 195 ? -5.259 -10.465 -27.972 1.00 94.94 195 GLY A O 1
ATOM 1451 N N . TYR A 1 196 ? -3.430 -11.145 -26.810 1.00 96.62 196 TYR A N 1
ATOM 1452 C CA . TYR A 1 196 ? -3.673 -10.393 -25.573 1.00 96.62 196 TYR A CA 1
ATOM 1453 C C . TYR A 1 196 ? -2.468 -9.532 -25.194 1.00 96.62 196 TYR A C 1
ATOM 1455 O O . TYR A 1 196 ? -2.648 -8.350 -24.905 1.00 96.62 196 TYR A O 1
ATOM 1463 N N . ASP A 1 197 ? -1.261 -10.075 -25.361 1.00 98.19 197 ASP A N 1
ATOM 1464 C CA . ASP A 1 197 ? -0.012 -9.356 -25.136 1.00 98.19 197 ASP A CA 1
ATOM 1465 C C . ASP A 1 197 ? 0.626 -8.938 -26.461 1.00 98.19 197 ASP A C 1
ATOM 1467 O O . ASP A 1 197 ? 0.698 -9.722 -27.423 1.00 98.19 197 ASP A O 1
ATOM 1471 N N . PHE A 1 198 ? 1.129 -7.705 -26.518 1.00 97.94 198 PHE A N 1
ATOM 1472 C CA . PHE A 1 198 ? 1.538 -7.074 -27.769 1.00 97.94 198 PHE A CA 1
ATOM 1473 C C . PHE A 1 198 ? 2.893 -6.386 -27.676 1.00 97.94 198 PHE A C 1
ATOM 1475 O O . PHE A 1 198 ? 3.159 -5.616 -26.758 1.00 97.94 198 PHE A O 1
ATOM 1482 N N . VAL A 1 199 ? 3.700 -6.567 -28.723 1.00 98.19 199 VAL A N 1
ATOM 1483 C CA . VAL A 1 199 ? 4.812 -5.668 -29.046 1.00 98.19 199 VAL A CA 1
ATOM 1484 C C . VAL A 1 199 ? 4.369 -4.775 -30.199 1.00 98.19 199 VAL A C 1
ATOM 1486 O O . VAL A 1 199 ? 4.068 -5.260 -31.294 1.00 98.19 199 VAL A O 1
ATOM 1489 N N . ARG A 1 200 ? 4.319 -3.463 -29.970 1.00 98.19 200 ARG A N 1
ATOM 1490 C CA . ARG A 1 200 ? 3.838 -2.474 -30.942 1.00 98.19 200 ARG A CA 1
ATOM 1491 C C . ARG A 1 200 ? 4.935 -1.511 -31.339 1.00 98.19 200 ARG A C 1
ATOM 1493 O O . ARG A 1 200 ? 5.779 -1.148 -30.530 1.00 98.19 200 ARG A O 1
ATOM 1500 N N . VAL A 1 201 ? 4.876 -1.036 -32.575 1.00 98.50 201 VAL A N 1
ATOM 1501 C CA . VAL A 1 201 ? 5.640 0.133 -33.011 1.00 98.50 201 VAL A CA 1
ATOM 1502 C C . VAL A 1 201 ? 4.673 1.262 -33.268 1.00 98.50 201 VAL A C 1
ATOM 1504 O O . VAL A 1 201 ? 3.725 1.110 -34.039 1.00 98.50 201 VAL A O 1
ATOM 1507 N N . GLU A 1 202 ? 4.937 2.403 -32.650 1.00 97.56 202 GLU A N 1
ATOM 1508 C CA . GLU A 1 202 ? 4.075 3.570 -32.712 1.00 97.56 202 GLU A CA 1
ATOM 1509 C C . GLU A 1 202 ? 4.890 4.832 -32.954 1.00 97.56 202 GLU A C 1
ATOM 1511 O O . GLU A 1 202 ? 6.070 4.918 -32.616 1.00 97.56 202 GLU A O 1
ATOM 1516 N N . TYR A 1 203 ? 4.248 5.849 -33.513 1.00 95.56 203 TYR A N 1
ATOM 1517 C CA . TYR A 1 203 ? 4.824 7.184 -33.589 1.00 95.56 203 TYR A CA 1
ATOM 1518 C C . TYR A 1 203 ? 3.824 8.219 -33.103 1.00 95.56 203 TYR A C 1
ATOM 1520 O O . TYR A 1 203 ? 2.609 8.047 -33.242 1.00 95.56 203 TYR A O 1
ATOM 1528 N N . LEU A 1 204 ? 4.339 9.292 -32.514 1.00 91.56 204 LEU A N 1
ATOM 1529 C CA . LEU A 1 204 ? 3.495 10.360 -32.016 1.00 91.56 204 LEU A CA 1
ATOM 1530 C C . LEU A 1 204 ? 3.106 11.281 -33.169 1.00 91.56 204 LEU A C 1
ATOM 1532 O O . LEU A 1 204 ? 3.967 11.847 -33.841 1.00 91.56 204 LEU A O 1
ATOM 1536 N N . ARG A 1 205 ? 1.804 11.463 -33.373 1.00 89.25 205 ARG A N 1
ATOM 1537 C CA . ARG A 1 205 ? 1.255 12.347 -34.396 1.00 89.25 205 ARG A CA 1
ATOM 1538 C C . ARG A 1 205 ? 0.189 13.249 -33.794 1.00 89.25 205 ARG A C 1
ATOM 1540 O O . ARG A 1 205 ? -0.910 12.779 -33.502 1.00 89.25 205 ARG A O 1
ATOM 1547 N N . ASN A 1 206 ? 0.489 14.543 -33.657 1.00 83.25 206 ASN A N 1
ATOM 1548 C CA . ASN A 1 206 ? -0.435 15.528 -33.080 1.00 83.25 206 ASN A CA 1
ATOM 1549 C C . ASN A 1 206 ? -0.991 15.045 -31.722 1.00 83.25 206 ASN A C 1
ATOM 1551 O O . ASN A 1 206 ? -2.203 14.906 -31.553 1.00 83.25 206 ASN A O 1
ATOM 1555 N N . GLU A 1 207 ? -0.078 14.723 -30.798 1.00 83.44 207 GLU A N 1
ATOM 1556 C CA . GLU A 1 207 ? -0.368 14.230 -29.437 1.00 83.44 207 GLU A CA 1
ATOM 1557 C C . GLU A 1 207 ? -1.108 12.878 -29.360 1.00 83.44 207 GLU A C 1
ATOM 1559 O O . GLU A 1 207 ? -1.539 12.467 -28.286 1.00 83.44 207 GLU A O 1
ATOM 1564 N N . ILE A 1 208 ? -1.246 12.158 -30.478 1.00 87.62 208 ILE A N 1
ATOM 1565 C CA . ILE A 1 208 ? -1.883 10.838 -30.532 1.00 87.62 208 ILE A CA 1
ATOM 1566 C C . ILE A 1 208 ? -0.857 9.809 -30.998 1.00 87.62 208 ILE A C 1
ATOM 1568 O O . ILE A 1 208 ? -0.208 9.997 -32.027 1.00 87.62 208 ILE A O 1
ATOM 1572 N N . TRP A 1 209 ? -0.739 8.702 -30.269 1.00 92.88 209 TRP A N 1
ATOM 1573 C CA . TRP A 1 209 ? 0.049 7.553 -30.705 1.00 92.88 209 TRP A CA 1
ATOM 1574 C C . TRP A 1 209 ? -0.646 6.842 -31.866 1.00 92.88 209 TRP A C 1
ATOM 1576 O O . TRP A 1 209 ? -1.832 6.512 -31.804 1.00 92.88 209 TRP A O 1
ATOM 1586 N N . VAL A 1 210 ? 0.090 6.657 -32.959 1.00 96.06 210 VAL A N 1
ATOM 1587 C CA . VAL A 1 210 ? -0.380 5.970 -34.161 1.00 96.06 210 VAL A CA 1
ATOM 1588 C C . VAL A 1 210 ? 0.399 4.674 -34.313 1.00 96.06 210 VAL A C 1
ATOM 1590 O O . VAL A 1 210 ? 1.612 4.700 -34.519 1.00 96.06 210 VAL A O 1
ATOM 1593 N N . GLU A 1 211 ? -0.314 3.552 -34.248 1.00 97.62 211 GLU A N 1
ATOM 1594 C CA . GLU A 1 211 ? 0.249 2.220 -34.461 1.00 97.62 211 GLU A CA 1
ATOM 1595 C C . GLU A 1 211 ? 0.677 2.014 -35.923 1.00 97.62 211 GLU A C 1
ATOM 1597 O O . GLU A 1 211 ? -0.033 2.358 -36.873 1.00 97.62 211 GLU A O 1
ATOM 1602 N N . VAL A 1 212 ? 1.867 1.441 -36.087 1.00 97.69 212 VAL A N 1
ATOM 1603 C CA . VAL A 1 212 ? 2.548 1.167 -37.360 1.00 97.69 212 VAL A CA 1
ATOM 1604 C C . VAL A 1 212 ? 2.571 -0.338 -37.635 1.00 97.69 212 VAL A C 1
ATOM 1606 O O . VAL A 1 212 ? 2.379 -0.797 -38.770 1.00 97.69 212 VAL A O 1
ATOM 1609 N N . ALA A 1 213 ? 2.825 -1.111 -36.584 1.00 97.62 213 ALA A N 1
ATOM 1610 C CA . ALA A 1 213 ? 2.762 -2.560 -36.569 1.00 97.62 213 ALA A CA 1
ATOM 1611 C C . ALA A 1 213 ? 2.489 -3.036 -35.141 1.00 97.62 213 ALA A C 1
ATOM 1613 O O . ALA A 1 213 ? 2.867 -2.368 -34.179 1.00 97.62 213 ALA A O 1
ATOM 1614 N N . SER A 1 214 ? 1.897 -4.217 -35.037 1.00 97.31 214 SER A N 1
ATOM 1615 C CA . SER A 1 214 ? 1.690 -4.931 -33.786 1.00 97.31 214 SER A CA 1
ATOM 1616 C C . SER A 1 214 ? 1.937 -6.414 -34.035 1.00 97.31 214 SER A C 1
ATOM 1618 O O . SER A 1 214 ? 1.486 -6.962 -35.049 1.00 97.31 214 SER A O 1
ATOM 1620 N N . VAL A 1 215 ? 2.697 -7.046 -33.145 1.00 97.56 215 VAL A N 1
ATOM 1621 C CA . VAL A 1 215 ? 2.922 -8.491 -33.132 1.00 97.56 215 VAL A CA 1
ATOM 1622 C C . VAL A 1 215 ? 2.541 -9.066 -31.778 1.00 97.56 215 VAL A C 1
ATOM 1624 O O . VAL A 1 215 ? 2.587 -8.393 -30.754 1.00 97.56 215 VAL A O 1
ATOM 1627 N N . THR A 1 216 ? 2.140 -10.326 -31.813 1.00 96.88 216 THR A N 1
ATOM 1628 C CA . THR A 1 216 ? 1.735 -11.148 -30.674 1.00 96.88 216 THR A CA 1
ATOM 1629 C C . THR A 1 216 ? 2.026 -12.607 -31.035 1.00 96.88 216 THR A C 1
ATOM 1631 O O . THR A 1 216 ? 2.259 -12.880 -32.222 1.00 96.88 216 THR A O 1
ATOM 1634 N N . ASN A 1 217 ? 1.964 -13.544 -30.083 1.00 95.75 217 ASN A N 1
ATOM 1635 C CA . ASN A 1 217 ? 2.487 -14.912 -30.208 1.00 95.75 217 ASN A CA 1
ATOM 1636 C C . ASN A 1 217 ? 4.028 -14.901 -30.225 1.00 95.75 217 ASN A C 1
ATOM 1638 O O . ASN A 1 217 ? 4.650 -14.077 -29.568 1.00 95.75 217 ASN A O 1
ATOM 1642 N N . THR A 1 218 ? 4.658 -15.810 -30.967 1.00 96.56 218 THR A N 1
ATOM 1643 C CA . THR A 1 218 ? 6.101 -16.016 -30.937 1.00 96.56 218 THR A CA 1
ATOM 1644 C C . THR A 1 218 ? 6.703 -16.166 -32.324 1.00 96.56 218 THR A C 1
ATOM 1646 O O . THR A 1 218 ? 6.052 -16.696 -33.238 1.00 96.56 218 THR A O 1
ATOM 1649 N N . ASN A 1 219 ? 7.956 -15.732 -32.485 1.00 96.25 219 ASN A N 1
ATOM 1650 C CA . ASN A 1 219 ? 8.761 -16.008 -33.678 1.00 96.25 219 ASN A CA 1
ATOM 1651 C C . ASN A 1 219 ? 9.748 -17.178 -33.515 1.00 96.25 219 ASN A C 1
ATOM 1653 O O . ASN A 1 219 ? 10.490 -17.464 -34.463 1.00 96.25 219 ASN A O 1
ATOM 1657 N N . HIS A 1 220 ? 9.759 -17.873 -32.371 1.00 95.38 220 HIS A N 1
ATOM 1658 C CA . HIS A 1 220 ? 10.525 -19.110 -32.221 1.00 95.38 220 HIS A CA 1
ATOM 1659 C C . HIS A 1 220 ? 9.815 -20.314 -32.868 1.00 95.38 220 HIS A C 1
ATOM 1661 O O . HIS A 1 220 ? 8.607 -20.320 -33.115 1.00 95.38 220 HIS A O 1
ATOM 1667 N N . ASP A 1 221 ? 10.563 -21.378 -33.162 1.00 93.62 221 ASP A N 1
ATOM 1668 C CA . ASP A 1 221 ? 9.989 -22.630 -33.664 1.00 93.62 221 ASP A CA 1
ATOM 1669 C C . ASP A 1 221 ? 9.306 -23.458 -32.556 1.00 93.62 221 ASP A C 1
ATOM 1671 O O . ASP A 1 221 ? 9.387 -23.145 -31.376 1.00 93.62 221 ASP A O 1
ATOM 1675 N N . GLY A 1 222 ? 8.644 -24.568 -32.892 1.00 90.00 222 GLY A N 1
ATOM 1676 C CA . GLY A 1 222 ? 7.976 -25.411 -31.883 1.00 90.00 222 GLY A CA 1
ATOM 1677 C C . GLY A 1 222 ? 8.904 -26.059 -30.837 1.00 90.00 222 GLY A C 1
ATOM 1678 O O . GLY A 1 222 ? 8.409 -26.776 -29.970 1.00 90.00 222 GLY A O 1
ATOM 1679 N N . GLY A 1 223 ? 10.225 -25.871 -30.938 1.00 90.69 223 GLY A N 1
ATOM 1680 C CA . GLY A 1 223 ? 11.219 -26.291 -29.953 1.00 90.69 223 GLY A CA 1
ATOM 1681 C C . GLY A 1 223 ? 11.787 -25.143 -29.112 1.00 90.69 223 GLY A C 1
ATOM 1682 O O . GLY A 1 223 ? 12.735 -25.390 -28.370 1.00 90.69 223 GLY A O 1
ATOM 1683 N N . GLY A 1 224 ? 11.257 -23.921 -29.237 1.00 92.25 224 GLY A N 1
ATOM 1684 C CA . GLY A 1 224 ? 11.748 -22.741 -28.519 1.00 92.25 224 GLY A CA 1
ATOM 1685 C C . GLY A 1 224 ? 12.996 -22.111 -29.141 1.00 92.25 224 GLY A C 1
ATOM 1686 O O . GLY A 1 224 ? 13.690 -21.346 -28.487 1.00 92.25 224 GLY A O 1
ATOM 1687 N N . THR A 1 225 ? 13.351 -22.446 -30.385 1.00 95.00 225 THR A N 1
ATOM 1688 C CA . THR A 1 225 ? 14.541 -21.867 -31.028 1.00 95.00 225 THR A CA 1
ATOM 1689 C C . THR A 1 225 ? 14.172 -20.650 -31.867 1.00 95.00 225 THR A C 1
ATOM 1691 O O . THR A 1 225 ? 13.403 -20.763 -32.825 1.00 95.00 225 THR A O 1
ATOM 1694 N N . PHE A 1 226 ? 14.773 -19.497 -31.566 1.00 96.06 226 PHE A N 1
ATOM 1695 C CA . PHE A 1 226 ? 14.680 -18.300 -32.402 1.00 96.06 226 PHE A CA 1
ATOM 1696 C C . PHE A 1 226 ? 15.655 -18.409 -33.577 1.00 96.06 226 PHE A C 1
ATOM 1698 O O . PHE A 1 226 ? 16.876 -18.459 -33.414 1.00 96.06 226 PHE A O 1
ATOM 1705 N N . ALA A 1 227 ? 15.118 -18.486 -34.794 1.00 93.69 227 ALA A N 1
ATOM 1706 C CA . ALA A 1 227 ? 15.944 -18.597 -35.988 1.00 93.69 227 ALA A CA 1
ATOM 1707 C C . ALA A 1 227 ? 16.632 -17.259 -36.301 1.00 93.69 227 ALA A C 1
ATOM 1709 O O . ALA A 1 227 ? 15.990 -16.212 -36.327 1.00 93.69 227 ALA A O 1
ATOM 1710 N N . ALA A 1 228 ? 17.930 -17.290 -36.609 1.00 93.88 228 ALA A N 1
ATOM 1711 C CA . ALA A 1 228 ? 18.613 -16.129 -37.175 1.00 93.88 228 ALA A CA 1
ATOM 1712 C C . ALA A 1 228 ? 18.029 -15.789 -38.566 1.00 93.88 228 ALA A C 1
ATOM 1714 O O . ALA A 1 228 ? 17.748 -16.713 -39.342 1.00 93.88 228 ALA A O 1
ATOM 1715 N N . PRO A 1 229 ? 17.862 -14.501 -38.922 1.00 94.62 229 PRO A N 1
ATOM 1716 C CA . PRO A 1 229 ? 18.343 -13.302 -38.222 1.00 94.62 229 PRO A CA 1
ATOM 1717 C C . PRO A 1 229 ? 17.356 -12.689 -37.199 1.00 94.62 229 PRO A C 1
ATOM 1719 O O . PRO A 1 229 ? 17.505 -11.524 -36.846 1.00 94.62 229 PRO A O 1
ATOM 1722 N N . GLY A 1 230 ? 16.325 -13.418 -36.764 1.00 95.25 230 GLY A N 1
ATOM 1723 C CA . GLY A 1 230 ? 15.139 -12.833 -36.132 1.00 95.25 230 GLY A CA 1
ATOM 1724 C C . GLY A 1 230 ? 14.138 -12.319 -37.175 1.00 95.25 230 GLY A C 1
ATOM 1725 O O . GLY A 1 230 ? 14.311 -12.520 -38.382 1.00 95.25 230 GLY A O 1
ATOM 1726 N N . VAL A 1 231 ? 13.064 -11.675 -36.720 1.00 96.81 231 VAL A N 1
ATOM 1727 C CA . VAL A 1 231 ? 12.086 -11.018 -37.599 1.00 96.81 231 VAL A CA 1
ATOM 1728 C C . VAL A 1 231 ? 12.574 -9.617 -37.925 1.00 96.81 231 VAL A C 1
ATOM 1730 O O . VAL A 1 231 ? 12.918 -8.851 -37.034 1.00 96.81 231 VAL A O 1
ATOM 1733 N N . ARG A 1 232 ? 12.581 -9.259 -39.206 1.00 97.56 232 ARG A N 1
ATOM 1734 C CA . ARG A 1 232 ? 12.920 -7.907 -39.639 1.00 97.56 232 ARG A CA 1
ATOM 1735 C C . ARG A 1 232 ? 11.673 -7.025 -39.619 1.00 97.56 232 ARG A C 1
ATOM 1737 O O . ARG A 1 232 ? 10.653 -7.402 -40.194 1.00 97.56 232 ARG A O 1
ATOM 1744 N N . PHE A 1 233 ? 11.747 -5.846 -39.003 1.00 98.00 233 PHE A N 1
ATOM 1745 C CA . PHE A 1 233 ? 10.584 -4.964 -38.848 1.00 98.00 233 PHE A CA 1
ATOM 1746 C C . PHE A 1 233 ? 9.923 -4.592 -40.184 1.00 98.00 233 PHE A C 1
ATOM 1748 O O . PHE A 1 233 ? 8.701 -4.656 -40.314 1.00 98.00 233 PHE A O 1
ATOM 1755 N N . SER A 1 234 ? 10.713 -4.272 -41.210 1.00 96.56 234 SER A N 1
ATOM 1756 C CA . SER A 1 234 ? 10.186 -3.939 -42.542 1.00 96.56 234 SER A CA 1
ATOM 1757 C C . SER A 1 234 ? 9.366 -5.057 -43.211 1.00 96.56 234 SER A C 1
ATOM 1759 O O . SER A 1 234 ? 8.571 -4.759 -44.104 1.00 96.56 234 SER A O 1
ATOM 1761 N N . ASP A 1 235 ? 9.492 -6.314 -42.769 1.00 96.88 235 ASP A N 1
ATOM 1762 C CA . ASP A 1 235 ? 8.678 -7.435 -43.263 1.00 96.88 235 ASP A CA 1
ATOM 1763 C C . ASP A 1 235 ? 7.307 -7.536 -42.562 1.00 96.88 235 ASP A C 1
ATOM 1765 O O . ASP A 1 235 ? 6.384 -8.152 -43.101 1.00 96.88 235 ASP A O 1
ATOM 1769 N N . ILE A 1 236 ? 7.159 -6.928 -41.379 1.00 96.56 236 ILE A N 1
ATOM 1770 C CA . ILE A 1 236 ? 5.929 -6.929 -40.563 1.00 96.56 236 ILE A CA 1
ATOM 1771 C C . ILE A 1 236 ? 5.252 -5.553 -40.477 1.00 96.56 236 ILE A C 1
ATOM 1773 O O . ILE A 1 236 ? 4.145 -5.440 -39.954 1.00 96.56 236 ILE A O 1
ATOM 1777 N N . GLN A 1 237 ? 5.885 -4.505 -41.005 1.00 97.19 237 GLN A N 1
ATOM 1778 C CA . GLN A 1 237 ? 5.339 -3.154 -41.033 1.00 97.19 237 GLN A CA 1
ATOM 1779 C C . GLN A 1 237 ? 4.027 -3.097 -41.832 1.00 97.19 237 GLN A C 1
ATOM 1781 O O . GLN A 1 237 ? 3.988 -3.424 -43.020 1.00 97.19 237 GLN A O 1
ATOM 1786 N N . THR A 1 238 ? 2.947 -2.626 -41.200 1.00 97.31 238 THR A N 1
ATOM 1787 C CA . THR A 1 238 ? 1.614 -2.581 -41.835 1.00 97.31 238 THR A CA 1
ATOM 1788 C C . THR A 1 238 ? 1.210 -1.192 -42.328 1.00 97.31 238 THR A C 1
ATOM 1790 O O . THR A 1 238 ? 0.407 -1.078 -43.258 1.00 97.31 238 THR A O 1
ATOM 1793 N N . ALA A 1 239 ? 1.798 -0.136 -41.762 1.00 96.00 239 ALA A N 1
ATOM 1794 C CA . ALA A 1 239 ? 1.574 1.254 -42.147 1.00 96.00 239 ALA A CA 1
ATOM 1795 C C . ALA A 1 239 ? 2.902 2.034 -42.219 1.00 96.00 239 ALA A C 1
ATOM 1797 O O . ALA A 1 239 ? 3.869 1.659 -41.559 1.00 96.00 239 ALA A O 1
ATOM 1798 N N . PRO A 1 240 ? 2.998 3.109 -43.021 1.00 96.38 240 PRO A N 1
ATOM 1799 C CA . PRO A 1 240 ? 4.169 3.982 -43.011 1.00 96.38 240 PRO A CA 1
ATOM 1800 C C . PRO A 1 240 ? 4.208 4.857 -41.749 1.00 96.38 240 PRO A C 1
ATOM 1802 O O . PRO A 1 240 ? 3.167 5.185 -41.183 1.00 96.38 240 PRO A O 1
ATOM 1805 N N . ILE A 1 241 ? 5.405 5.309 -41.366 1.00 97.19 241 ILE A N 1
ATOM 1806 C CA . ILE A 1 241 ? 5.574 6.379 -40.374 1.00 97.19 241 ILE A CA 1
ATOM 1807 C C . ILE A 1 241 ? 5.571 7.711 -41.128 1.00 97.19 241 ILE A C 1
ATOM 1809 O O . ILE A 1 241 ? 6.554 8.078 -41.779 1.00 97.19 241 ILE A O 1
ATOM 1813 N N . GLU A 1 242 ? 4.443 8.417 -41.084 1.00 95.06 242 GLU A N 1
ATOM 1814 C CA . GLU A 1 242 ? 4.237 9.666 -41.819 1.00 95.06 242 GLU A CA 1
ATOM 1815 C C . GLU A 1 242 ? 3.838 10.800 -40.873 1.00 95.06 242 GLU A C 1
ATOM 1817 O O . GLU A 1 242 ? 2.773 10.758 -40.249 1.00 95.06 242 GLU A O 1
ATOM 1822 N N . PHE A 1 243 ? 4.690 11.823 -40.814 1.00 92.50 243 PHE A N 1
ATOM 1823 C CA . PHE A 1 243 ? 4.418 13.094 -40.156 1.00 92.50 243 PHE A CA 1
ATOM 1824 C C . PHE A 1 243 ? 3.892 14.084 -41.193 1.00 92.50 243 PHE A C 1
ATOM 1826 O O . PHE A 1 243 ? 4.500 14.291 -42.243 1.00 92.50 243 PHE A O 1
ATOM 1833 N N . LEU A 1 244 ? 2.772 14.726 -40.897 1.00 88.75 244 LEU A N 1
ATOM 1834 C CA . LEU A 1 244 ? 2.229 15.863 -41.625 1.00 88.75 244 LEU A CA 1
ATOM 1835 C C . LEU A 1 244 ? 2.722 17.172 -40.991 1.00 88.75 244 LEU A C 1
ATOM 1837 O O . LEU A 1 244 ? 3.311 17.203 -39.911 1.00 88.75 244 LEU A O 1
ATOM 1841 N N . GLY A 1 245 ? 2.491 18.290 -41.683 1.00 81.94 245 GLY A N 1
ATOM 1842 C CA . GLY A 1 245 ? 2.783 19.602 -41.113 1.00 81.94 245 GLY A CA 1
ATOM 1843 C C . GLY A 1 245 ? 1.989 19.826 -39.821 1.00 81.94 245 GLY A C 1
ATOM 1844 O O . GLY A 1 245 ? 0.762 19.746 -39.839 1.00 81.94 245 GLY A O 1
ATOM 1845 N N . ASN A 1 246 ? 2.702 20.188 -38.754 1.00 80.69 246 ASN A N 1
ATOM 1846 C CA . ASN A 1 246 ? 2.266 20.399 -37.369 1.00 80.69 246 ASN A CA 1
ATOM 1847 C C . ASN A 1 246 ? 2.077 19.131 -36.517 1.00 80.69 246 ASN A C 1
ATOM 1849 O O . ASN A 1 246 ? 1.579 19.238 -35.401 1.00 80.69 246 ASN A O 1
ATOM 1853 N N . ASP A 1 247 ? 2.509 17.957 -36.982 1.00 86.31 247 ASP A N 1
ATOM 1854 C CA . ASP A 1 247 ? 2.366 16.714 -36.206 1.00 86.31 247 ASP A CA 1
ATOM 1855 C C . ASP A 1 247 ? 3.407 16.549 -35.081 1.00 86.31 247 ASP A C 1
ATOM 1857 O O . ASP A 1 247 ? 3.259 15.662 -34.244 1.00 86.31 247 ASP A O 1
ATOM 1861 N N . TYR A 1 248 ? 4.427 17.409 -35.033 1.00 83.62 248 TYR A N 1
ATOM 1862 C CA . TYR A 1 248 ? 5.620 17.310 -34.174 1.00 83.62 248 TYR A CA 1
ATOM 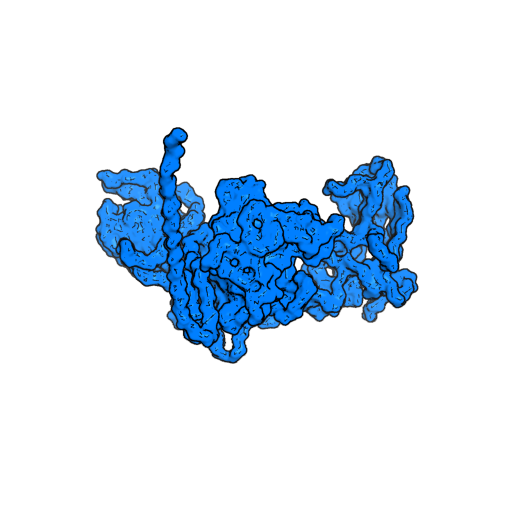1863 C C . TYR A 1 248 ? 5.427 17.819 -32.727 1.00 83.62 248 TYR A C 1
ATOM 1865 O O . TYR A 1 248 ? 6.391 18.174 -32.044 1.00 83.62 248 TYR A O 1
ATOM 1873 N N . GLY A 1 249 ? 4.180 17.930 -32.263 1.00 67.69 249 GLY A N 1
ATOM 1874 C CA . GLY A 1 249 ? 3.847 18.403 -30.918 1.00 67.69 249 GLY A CA 1
ATOM 1875 C C . GLY A 1 249 ? 3.792 17.274 -29.884 1.00 67.69 249 GLY A C 1
ATOM 1876 O O . GLY A 1 249 ? 3.106 16.276 -30.101 1.00 67.69 249 GLY A O 1
ATOM 1877 N N . TYR A 1 250 ? 4.462 17.476 -28.744 1.00 65.56 250 TYR A N 1
ATOM 1878 C CA . TYR A 1 250 ? 4.295 16.709 -27.504 1.00 65.56 250 TYR A CA 1
ATOM 1879 C C . TYR A 1 250 ? 4.015 17.675 -26.349 1.00 65.56 250 TYR A C 1
ATOM 1881 O O . TYR A 1 250 ? 4.663 18.722 -26.253 1.00 65.56 250 TYR A O 1
ATOM 1889 N N . GLY A 1 251 ? 3.055 17.328 -25.488 1.00 53.53 251 GLY A N 1
ATOM 1890 C CA . GLY A 1 251 ? 2.527 18.146 -24.396 1.00 53.53 251 GLY A CA 1
ATOM 1891 C C . GLY A 1 251 ? 3.558 18.582 -23.348 1.00 53.53 251 GLY A C 1
ATOM 1892 O O . GLY A 1 251 ? 3.569 18.082 -22.231 1.00 53.53 251 GLY A O 1
ATOM 1893 N N . GLY A 1 252 ? 4.382 19.577 -23.684 1.00 51.84 252 GLY A N 1
ATOM 1894 C CA . GLY A 1 252 ? 5.062 20.442 -22.721 1.00 51.84 252 GLY A CA 1
ATOM 1895 C C . GLY A 1 252 ? 6.571 20.272 -22.530 1.00 51.84 252 GLY A C 1
ATOM 1896 O O . GLY A 1 252 ? 7.139 21.138 -21.870 1.00 51.84 252 GLY A O 1
ATOM 1897 N N . LEU A 1 253 ? 7.248 19.256 -23.092 1.00 47.97 253 LEU A N 1
ATOM 1898 C CA . LEU A 1 253 ? 8.681 19.034 -22.784 1.00 47.97 253 LEU A CA 1
ATOM 1899 C C . LEU A 1 253 ? 9.663 18.929 -23.963 1.00 47.97 253 LEU A C 1
ATOM 1901 O O . LEU A 1 253 ? 10.851 19.138 -23.744 1.00 47.97 253 LEU A O 1
ATOM 1905 N N . VAL A 1 254 ? 9.216 18.778 -25.213 1.00 52.03 254 VAL A N 1
ATOM 1906 C CA . VAL A 1 254 ? 10.037 19.101 -26.399 1.00 52.03 254 VAL A CA 1
ATOM 1907 C C . VAL A 1 254 ? 9.090 19.381 -27.568 1.00 52.03 254 VAL A C 1
ATOM 1909 O O . VAL A 1 254 ? 8.459 18.459 -28.077 1.00 52.03 254 VAL A O 1
ATOM 1912 N N . SER A 1 255 ? 8.921 20.643 -27.979 1.00 61.38 255 SER A N 1
ATOM 1913 C CA . SER A 1 255 ? 8.152 20.932 -29.199 1.00 61.38 255 SER A CA 1
ATOM 1914 C C . SER A 1 255 ? 9.039 20.720 -30.424 1.00 61.38 255 SER A C 1
ATOM 1916 O O . SER A 1 255 ? 10.157 21.238 -30.465 1.00 61.38 255 SER A O 1
ATOM 1918 N N . GLY A 1 256 ? 8.538 19.988 -31.417 1.00 76.44 256 GLY A N 1
ATOM 1919 C CA . GLY A 1 256 ? 9.112 19.959 -32.758 1.00 76.44 256 GLY A CA 1
ATOM 1920 C C . GLY A 1 256 ? 9.920 18.719 -33.127 1.00 76.44 256 GLY A C 1
ATOM 1921 O O . GLY A 1 256 ? 10.492 18.706 -34.207 1.00 76.44 256 GLY A O 1
ATOM 1922 N N . GLY A 1 257 ? 10.004 17.685 -32.288 1.00 87.38 257 GLY A N 1
ATOM 1923 C CA . GLY A 1 257 ? 10.774 16.466 -32.585 1.00 87.38 257 GLY A CA 1
ATOM 1924 C C . GLY A 1 257 ? 9.972 15.364 -33.290 1.00 87.38 257 GLY A C 1
ATOM 1925 O O . GLY A 1 257 ? 8.742 15.349 -33.267 1.00 87.38 257 GLY A O 1
ATOM 1926 N N . ILE A 1 258 ? 10.681 14.408 -33.893 1.00 91.56 258 ILE A N 1
ATOM 1927 C CA . ILE A 1 258 ? 10.140 13.112 -34.323 1.00 91.56 258 ILE A CA 1
ATOM 1928 C C . ILE A 1 258 ? 10.226 12.159 -33.138 1.00 91.56 258 ILE A C 1
ATOM 1930 O O . ILE A 1 258 ? 11.313 11.946 -32.598 1.00 91.56 258 ILE A O 1
ATOM 1934 N N . ILE A 1 259 ? 9.088 11.578 -32.761 1.00 92.75 259 ILE A N 1
ATOM 1935 C CA . ILE A 1 259 ? 8.993 10.642 -31.642 1.00 92.75 259 ILE A CA 1
ATOM 1936 C C . ILE A 1 259 ? 8.425 9.318 -32.143 1.00 92.75 259 ILE A C 1
ATOM 1938 O O . ILE A 1 259 ? 7.338 9.277 -32.726 1.00 92.75 259 ILE A O 1
ATOM 1942 N N . VAL A 1 260 ? 9.176 8.246 -31.912 1.00 95.81 260 VAL A N 1
ATOM 1943 C CA . VAL A 1 260 ? 8.817 6.868 -32.264 1.00 95.81 260 VAL A CA 1
ATOM 1944 C C . VAL A 1 260 ? 9.093 5.992 -31.051 1.00 95.81 260 VAL A C 1
ATOM 1946 O O . VAL A 1 260 ? 10.106 6.187 -30.383 1.00 95.81 260 VAL A O 1
ATOM 1949 N N . ARG A 1 261 ? 8.214 5.035 -30.759 1.00 96.56 261 ARG A N 1
ATOM 1950 C CA . ARG A 1 261 ? 8.395 4.093 -29.654 1.00 96.56 261 ARG A CA 1
ATOM 1951 C C . ARG A 1 261 ? 8.107 2.657 -30.068 1.00 96.56 261 ARG A C 1
ATOM 1953 O O . ARG A 1 261 ? 7.303 2.411 -30.967 1.00 96.56 261 ARG A O 1
ATOM 1960 N N . ILE A 1 262 ? 8.767 1.732 -29.387 1.00 98.38 262 ILE A N 1
ATOM 1961 C CA . ILE A 1 262 ? 8.467 0.304 -29.391 1.00 98.38 262 ILE A CA 1
ATOM 1962 C C . ILE A 1 262 ? 7.884 -0.003 -28.014 1.00 98.38 262 ILE A C 1
ATOM 1964 O O . ILE A 1 262 ? 8.560 0.217 -27.016 1.00 98.38 262 ILE A O 1
ATOM 1968 N N . VAL A 1 263 ? 6.630 -0.437 -27.949 1.00 97.44 263 VAL A N 1
ATOM 1969 C CA . VAL A 1 263 ? 5.891 -0.658 -26.697 1.00 97.44 263 VAL A CA 1
ATOM 1970 C C . VAL A 1 263 ? 5.705 -2.147 -26.484 1.00 97.44 263 VAL A C 1
ATOM 1972 O O . VAL A 1 263 ? 5.396 -2.856 -27.441 1.00 97.44 263 VAL A O 1
ATOM 1975 N N . PHE A 1 264 ? 5.856 -2.601 -25.247 1.00 97.75 264 PHE A N 1
ATOM 1976 C CA . PHE A 1 264 ? 5.334 -3.883 -24.803 1.00 97.75 264 PHE A CA 1
ATOM 1977 C C . PHE A 1 264 ? 4.159 -3.654 -23.850 1.00 97.75 264 PHE A C 1
ATOM 1979 O O . PHE A 1 264 ? 4.269 -2.845 -22.929 1.00 97.75 264 PHE A O 1
ATOM 1986 N N . GLU A 1 265 ? 3.055 -4.359 -24.087 1.00 97.38 265 GLU A N 1
ATOM 1987 C CA . GLU A 1 265 ? 1.871 -4.371 -23.228 1.00 97.38 265 GLU A CA 1
ATOM 1988 C C . GLU A 1 265 ? 1.480 -5.817 -22.916 1.00 97.38 265 GLU A C 1
ATOM 1990 O O . GLU A 1 265 ? 1.355 -6.614 -23.854 1.00 97.38 265 GLU A O 1
ATOM 1995 N N . SER A 1 266 ? 1.243 -6.129 -21.639 1.00 97.50 266 SER A N 1
ATOM 1996 C CA . SER A 1 266 ? 0.631 -7.389 -21.209 1.00 97.50 266 SER A CA 1
ATOM 1997 C C . SER A 1 266 ? -0.681 -7.182 -20.462 1.00 97.50 266 SER A C 1
ATOM 1999 O O . SER A 1 266 ? -0.907 -6.139 -19.837 1.00 97.50 266 SER A O 1
ATOM 2001 N N . ASP A 1 267 ? -1.565 -8.171 -20.550 1.00 95.31 267 ASP A N 1
ATOM 2002 C CA . ASP A 1 267 ? -2.835 -8.172 -19.835 1.00 95.31 267 ASP A CA 1
ATOM 2003 C C . ASP A 1 267 ? -2.697 -8.697 -18.387 1.00 95.31 267 ASP A C 1
ATOM 2005 O O . ASP A 1 267 ? -1.606 -8.750 -17.819 1.00 95.31 267 ASP A O 1
ATOM 2009 N N . GLY A 1 268 ? -3.818 -8.976 -17.717 1.00 94.12 268 GLY A N 1
ATOM 2010 C CA . GLY A 1 268 ? -3.826 -9.345 -16.304 1.00 94.12 268 GLY A CA 1
ATOM 2011 C C . GLY A 1 268 ? -3.370 -10.768 -15.972 1.00 94.12 268 GLY A C 1
ATOM 2012 O O . GLY A 1 268 ? -3.345 -11.084 -14.780 1.00 94.12 268 GLY A O 1
ATOM 2013 N N . ALA A 1 269 ? -3.087 -11.629 -16.952 1.00 91.12 269 ALA A N 1
ATOM 2014 C CA . ALA A 1 269 ? -2.687 -13.017 -16.725 1.00 91.12 269 ALA A CA 1
ATOM 2015 C C . ALA A 1 269 ? -1.857 -13.578 -17.897 1.00 91.12 269 ALA A C 1
ATOM 2017 O O . ALA A 1 269 ? -1.669 -12.920 -18.905 1.00 91.12 269 ALA A O 1
ATOM 2018 N N . TRP A 1 270 ? -1.418 -14.835 -17.773 1.00 94.38 270 TRP A N 1
ATOM 2019 C CA . TRP A 1 270 ? -0.707 -15.581 -18.816 1.00 94.38 270 TRP A CA 1
ATOM 2020 C C . TRP A 1 270 ? 0.661 -15.002 -19.142 1.00 94.38 270 TRP A C 1
ATOM 2022 O O . TRP A 1 270 ? 0.941 -14.543 -20.245 1.00 94.38 270 TRP A O 1
ATOM 2032 N N . SER A 1 271 ? 1.561 -15.155 -18.175 1.00 96.75 271 SER A N 1
ATOM 2033 C CA . SER A 1 271 ? 2.960 -14.763 -18.312 1.00 96.75 271 SER A CA 1
ATOM 2034 C C . SER A 1 271 ? 3.889 -15.667 -17.496 1.00 96.75 271 SER A C 1
ATOM 2036 O O . SER A 1 271 ? 3.473 -16.675 -16.908 1.00 96.75 271 SER A O 1
ATOM 2038 N N . ASP A 1 272 ? 5.175 -15.320 -17.454 1.00 97.06 272 ASP A N 1
ATOM 2039 C CA . ASP A 1 272 ? 6.173 -16.041 -16.665 1.00 97.06 272 ASP A CA 1
ATOM 2040 C C . ASP A 1 272 ? 5.932 -15.895 -15.151 1.00 97.06 272 ASP A C 1
ATOM 2042 O O . ASP A 1 272 ? 6.364 -16.741 -14.357 1.00 97.06 272 ASP A O 1
ATOM 2046 N N . GLU A 1 273 ? 5.207 -14.842 -14.757 1.00 94.19 273 GLU A N 1
ATOM 2047 C CA . GLU A 1 273 ? 4.799 -14.560 -13.382 1.00 94.19 273 GLU A CA 1
ATOM 2048 C C . GLU A 1 273 ? 3.877 -15.648 -12.829 1.00 94.19 273 GLU A C 1
ATOM 2050 O O . GLU A 1 273 ? 4.172 -16.231 -11.784 1.00 94.19 273 GLU A O 1
ATOM 2055 N N . ASP A 1 274 ? 2.808 -15.984 -13.553 1.00 92.00 274 ASP A N 1
ATOM 2056 C CA . ASP A 1 274 ? 1.821 -16.988 -13.139 1.00 92.00 274 ASP A CA 1
ATOM 2057 C C . ASP A 1 274 ? 2.070 -18.389 -13.726 1.00 92.00 274 ASP A C 1
ATOM 2059 O O . ASP A 1 274 ? 1.422 -19.365 -13.331 1.00 92.00 274 ASP A O 1
ATOM 2063 N N . GLY A 1 275 ? 3.033 -18.511 -14.646 1.00 92.62 275 GLY A N 1
ATOM 2064 C CA . GLY A 1 275 ? 3.435 -19.768 -15.277 1.00 92.62 275 GLY A CA 1
ATOM 2065 C C . GLY A 1 275 ? 2.393 -20.346 -16.236 1.00 92.62 275 GLY A C 1
ATOM 2066 O O . GLY A 1 275 ? 2.498 -21.516 -16.624 1.00 92.62 275 GLY A O 1
ATOM 2067 N N . LEU A 1 276 ? 1.372 -19.568 -16.613 1.00 92.88 276 LEU A N 1
ATOM 2068 C CA . LEU A 1 276 ? 0.349 -19.993 -17.570 1.00 92.88 276 LEU A CA 1
ATOM 2069 C C . LEU A 1 276 ? 0.819 -19.803 -19.020 1.00 92.88 276 LEU A C 1
ATOM 2071 O O . LEU A 1 276 ? 0.426 -20.588 -19.890 1.00 92.88 276 LEU A O 1
ATOM 2075 N N . PHE A 1 277 ? 1.726 -18.852 -19.260 1.00 94.62 277 PHE A N 1
ATOM 2076 C CA . PHE A 1 277 ? 2.489 -18.718 -20.500 1.00 94.62 277 PHE A CA 1
ATOM 2077 C C . PHE A 1 277 ? 3.973 -18.530 -20.173 1.00 94.62 277 PHE A C 1
ATOM 2079 O O . PHE A 1 277 ? 4.387 -17.484 -19.699 1.00 94.62 277 PHE A O 1
ATOM 2086 N N . VAL A 1 278 ? 4.783 -19.559 -20.422 1.00 95.31 278 VAL A N 1
ATOM 2087 C CA . VAL A 1 278 ? 6.227 -19.499 -20.155 1.00 95.31 278 VAL A CA 1
ATOM 2088 C C . VAL A 1 278 ? 6.949 -19.071 -21.421 1.00 95.31 278 VAL A C 1
ATOM 2090 O O . VAL A 1 278 ? 7.008 -19.850 -22.380 1.00 95.31 278 VAL A O 1
ATOM 2093 N N . SER A 1 279 ? 7.504 -17.864 -21.412 1.00 95.56 279 SER A N 1
ATOM 2094 C CA . SER A 1 279 ? 8.305 -17.351 -22.512 1.00 95.56 279 SER A CA 1
ATOM 2095 C C . SER A 1 279 ? 9.690 -18.003 -22.517 1.00 95.56 279 SER A C 1
ATOM 2097 O O . SER A 1 279 ? 10.267 -18.385 -21.497 1.00 95.56 279 SER A O 1
ATOM 2099 N N . VAL A 1 280 ? 10.259 -18.162 -23.706 1.00 93.88 280 VAL A N 1
ATOM 2100 C CA . VAL A 1 280 ? 11.622 -18.664 -23.881 1.00 93.88 280 VAL A CA 1
ATOM 2101 C C . VAL A 1 280 ? 12.629 -17.526 -23.765 1.00 93.88 280 VAL A C 1
ATOM 2103 O O . VAL A 1 280 ? 13.758 -17.741 -23.326 1.00 93.88 280 VAL A O 1
ATOM 2106 N N . ALA A 1 281 ? 12.236 -16.313 -24.149 1.00 90.44 281 ALA A N 1
ATOM 2107 C CA . ALA A 1 281 ? 13.137 -15.177 -24.264 1.00 90.44 281 ALA A CA 1
ATOM 2108 C C . ALA A 1 281 ? 12.622 -13.902 -23.569 1.00 90.44 281 ALA A C 1
ATOM 2110 O O . ALA A 1 281 ? 13.208 -12.842 -23.752 1.00 90.44 281 ALA A O 1
ATOM 2111 N N . GLY A 1 282 ? 11.573 -13.957 -22.747 1.00 93.81 282 GLY A N 1
ATOM 2112 C CA . GLY A 1 282 ? 10.860 -12.745 -22.329 1.00 93.81 282 GLY A CA 1
ATOM 2113 C C . GLY A 1 282 ? 10.066 -12.127 -23.482 1.00 93.81 282 GLY A C 1
ATOM 2114 O O . GLY A 1 282 ? 10.003 -12.684 -24.578 1.00 93.81 282 GLY A O 1
ATOM 2115 N N . ALA A 1 283 ? 9.482 -10.954 -23.239 1.00 96.94 283 ALA A N 1
ATOM 2116 C CA . ALA A 1 283 ? 8.513 -10.358 -24.151 1.00 96.94 283 ALA A CA 1
ATOM 2117 C C . ALA A 1 283 ? 9.105 -10.006 -25.524 1.00 96.94 283 ALA A C 1
ATOM 2119 O O . ALA A 1 283 ? 8.524 -10.341 -26.559 1.00 96.94 283 ALA A O 1
ATOM 2120 N N . ALA A 1 284 ? 10.257 -9.322 -25.545 1.00 97.69 284 ALA A N 1
ATOM 2121 C CA . ALA A 1 284 ? 10.882 -8.872 -26.788 1.00 97.69 284 ALA A CA 1
ATOM 2122 C C . ALA A 1 284 ? 12.388 -8.606 -26.664 1.00 97.69 284 ALA A C 1
ATOM 2124 O O . ALA A 1 284 ? 12.831 -8.035 -25.673 1.00 97.69 284 ALA A O 1
ATOM 2125 N N . GLN A 1 285 ? 13.163 -8.912 -27.709 1.00 97.75 285 GLN A N 1
ATOM 2126 C CA . GLN A 1 285 ? 14.499 -8.343 -27.936 1.00 97.75 285 GLN A CA 1
ATOM 2127 C C . GLN A 1 285 ? 14.532 -7.550 -29.239 1.00 97.75 285 GLN A C 1
ATOM 2129 O O . GLN A 1 285 ? 14.091 -8.060 -30.270 1.00 97.75 285 GLN A O 1
ATOM 2134 N N . VAL A 1 286 ? 15.124 -6.357 -29.214 1.00 97.94 286 VAL A N 1
ATOM 2135 C CA . VAL A 1 286 ? 15.313 -5.495 -30.386 1.00 97.94 286 VAL A CA 1
ATOM 2136 C C . VAL A 1 286 ? 16.777 -5.101 -30.528 1.00 97.94 286 VAL A C 1
ATOM 2138 O O . VAL A 1 286 ? 17.400 -4.667 -29.559 1.00 97.94 286 VAL A O 1
ATOM 2141 N N . ASP A 1 287 ? 17.303 -5.208 -31.746 1.00 98.00 287 ASP A N 1
ATOM 2142 C CA . ASP A 1 287 ? 18.686 -4.849 -32.065 1.00 98.00 287 ASP A CA 1
ATOM 2143 C C . ASP A 1 287 ? 18.842 -4.315 -33.502 1.00 98.00 287 ASP A C 1
ATOM 2145 O O . ASP A 1 287 ? 17.930 -4.433 -34.333 1.00 98.00 287 ASP A O 1
ATOM 2149 N N . ASP A 1 288 ? 20.008 -3.728 -33.788 1.00 97.75 288 ASP A N 1
ATOM 2150 C CA . ASP A 1 288 ? 20.414 -3.161 -35.074 1.00 97.75 288 ASP A CA 1
ATOM 2151 C C . ASP A 1 288 ? 19.389 -2.155 -35.621 1.00 97.75 288 ASP A C 1
ATOM 2153 O O . ASP A 1 288 ? 18.965 -2.202 -36.784 1.00 97.75 288 ASP A O 1
ATOM 2157 N N . ILE A 1 289 ? 18.964 -1.226 -34.761 1.00 98.38 289 ILE A N 1
ATOM 2158 C CA . ILE A 1 289 ? 17.914 -0.269 -35.088 1.00 98.38 289 ILE A CA 1
ATOM 2159 C C . ILE A 1 289 ? 18.466 0.812 -36.005 1.00 98.38 289 ILE A C 1
ATOM 2161 O O . ILE A 1 289 ? 19.340 1.595 -35.637 1.00 98.38 289 ILE A O 1
ATOM 2165 N N . THR A 1 290 ? 17.892 0.911 -37.200 1.00 98.19 290 THR A N 1
ATOM 2166 C CA . THR A 1 290 ? 18.139 1.997 -38.148 1.00 98.19 290 THR A CA 1
ATOM 2167 C C . THR A 1 290 ? 16.926 2.907 -38.232 1.00 98.19 290 THR A C 1
ATOM 2169 O O . THR A 1 290 ? 15.817 2.457 -38.516 1.00 98.19 290 THR A O 1
ATOM 2172 N N . ILE A 1 291 ? 17.137 4.208 -38.037 1.00 97.62 291 ILE A N 1
ATOM 2173 C CA . ILE A 1 291 ? 16.106 5.224 -38.251 1.00 97.62 291 ILE A CA 1
ATOM 2174 C C . ILE A 1 291 ? 16.650 6.354 -39.124 1.00 97.62 291 ILE A C 1
ATOM 2176 O O . ILE A 1 291 ? 17.760 6.849 -38.919 1.00 97.62 291 ILE A O 1
ATOM 2180 N N . SER A 1 292 ? 15.886 6.750 -40.142 1.00 97.00 292 SER A N 1
ATOM 2181 C CA . SER A 1 292 ? 16.282 7.819 -41.061 1.00 97.00 292 SER A CA 1
ATOM 2182 C C . SER A 1 292 ? 15.136 8.767 -41.377 1.00 97.00 292 SER A C 1
ATOM 2184 O O . SER A 1 292 ? 14.035 8.324 -41.712 1.00 97.00 292 SER A O 1
ATOM 2186 N N . HIS A 1 293 ? 15.425 10.063 -41.326 1.00 94.50 293 HIS A N 1
ATOM 2187 C CA . HIS A 1 293 ? 14.483 11.154 -41.570 1.00 94.50 293 HIS A CA 1
ATOM 2188 C C . HIS A 1 293 ? 15.245 12.440 -41.947 1.00 94.50 293 HIS A C 1
ATOM 2190 O O . HIS A 1 293 ? 16.440 12.394 -42.245 1.00 94.50 293 HIS A O 1
ATOM 2196 N N . SER A 1 294 ? 14.574 13.595 -41.966 1.00 89.94 294 SER A N 1
ATOM 2197 C CA . SER A 1 294 ? 15.150 14.883 -42.383 1.00 89.94 294 SER A CA 1
ATOM 2198 C C . SER A 1 294 ? 16.390 15.309 -41.600 1.00 89.94 294 SER A C 1
ATOM 2200 O O . SER A 1 294 ? 17.237 16.002 -42.162 1.00 89.94 294 SER A O 1
ATOM 2202 N N . GLU A 1 295 ? 16.512 14.890 -40.339 1.00 90.25 295 GLU A N 1
ATOM 2203 C CA . GLU A 1 295 ? 17.612 15.305 -39.462 1.00 90.25 295 GLU A CA 1
ATOM 2204 C C . GLU A 1 295 ? 18.821 14.368 -39.550 1.00 90.25 295 GLU A C 1
ATOM 2206 O O . GLU A 1 295 ? 19.905 14.714 -39.083 1.00 90.25 295 GLU A O 1
ATOM 2211 N N . GLY A 1 296 ? 18.686 13.203 -40.191 1.00 93.25 296 GLY A N 1
ATOM 2212 C CA . GLY A 1 296 ? 19.819 12.314 -40.399 1.00 93.25 296 GLY A CA 1
ATOM 2213 C C . GLY A 1 296 ? 19.473 10.841 -40.543 1.00 93.25 296 GLY A C 1
ATOM 2214 O O . GLY A 1 296 ? 18.330 10.441 -40.760 1.00 93.25 296 GLY A O 1
ATOM 2215 N N . PHE A 1 297 ? 20.532 10.044 -40.442 1.00 96.31 297 PHE A N 1
ATOM 2216 C CA . PHE A 1 297 ? 20.505 8.592 -40.369 1.00 96.31 297 PHE A CA 1
ATOM 2217 C C . PHE A 1 297 ? 21.181 8.191 -39.062 1.00 96.31 297 PHE A C 1
ATOM 2219 O O . PHE A 1 297 ? 22.314 8.609 -38.809 1.00 96.31 297 PHE A O 1
ATOM 2226 N N . PHE A 1 298 ? 20.497 7.380 -38.268 1.00 96.38 298 PHE A N 1
ATOM 2227 C CA . PHE A 1 298 ? 20.954 6.924 -36.964 1.00 96.38 298 PHE A CA 1
ATOM 2228 C C . PHE A 1 298 ? 20.916 5.400 -36.922 1.00 96.38 298 PHE A C 1
ATOM 2230 O O . PHE A 1 298 ? 20.029 4.777 -37.511 1.00 96.38 298 PHE A O 1
ATOM 2237 N N . PHE A 1 299 ? 21.903 4.824 -36.246 1.00 96.56 299 PHE A N 1
ATOM 2238 C CA . PHE A 1 299 ? 22.059 3.390 -36.058 1.00 96.56 299 PHE A CA 1
ATOM 2239 C C . PHE A 1 299 ? 22.390 3.120 -34.594 1.00 96.56 299 PHE A C 1
ATOM 2241 O O . PHE A 1 299 ? 23.214 3.842 -34.029 1.00 96.56 299 PHE A O 1
ATOM 2248 N N . GLU A 1 300 ? 21.745 2.117 -34.015 1.00 96.31 300 GLU A N 1
ATOM 2249 C CA . GLU A 1 300 ? 21.950 1.676 -32.640 1.00 96.31 300 GLU A CA 1
ATOM 2250 C C . GLU A 1 300 ? 22.038 0.147 -32.600 1.00 96.31 300 GLU A C 1
ATOM 2252 O O . GLU A 1 300 ? 21.092 -0.529 -33.001 1.00 96.31 300 GLU A O 1
ATOM 2257 N N . ASP A 1 301 ? 23.179 -0.354 -32.128 1.00 95.56 301 ASP A N 1
ATOM 2258 C CA . ASP A 1 301 ? 23.508 -1.777 -31.953 1.00 95.56 301 ASP A CA 1
ATOM 2259 C C . ASP A 1 301 ? 23.795 -2.131 -30.483 1.00 95.56 301 ASP A C 1
ATOM 2261 O O . ASP A 1 301 ? 24.182 -3.249 -30.170 1.00 95.56 301 ASP A O 1
ATOM 2265 N N . PHE A 1 302 ? 23.685 -1.164 -29.561 1.00 96.56 302 PHE A N 1
ATOM 2266 C CA . PHE A 1 302 ? 23.891 -1.343 -28.121 1.00 96.56 302 PHE A CA 1
ATOM 2267 C C . PHE A 1 302 ? 25.258 -1.929 -27.708 1.00 96.56 302 PHE A C 1
ATOM 2269 O O . PHE A 1 302 ? 25.466 -2.273 -26.540 1.00 96.56 302 PHE A O 1
ATOM 2276 N N . GLU A 1 303 ? 26.249 -1.982 -28.600 1.00 95.44 303 GLU A N 1
ATOM 2277 C CA . GLU A 1 303 ? 27.591 -2.486 -28.278 1.00 95.44 303 GLU A CA 1
ATOM 2278 C C . GLU A 1 303 ? 28.474 -1.415 -27.616 1.00 95.44 303 GLU A C 1
ATOM 2280 O O . GLU A 1 303 ? 29.467 -1.711 -26.939 1.00 95.44 303 GLU A O 1
ATOM 2285 N N . GLY A 1 304 ? 28.108 -0.145 -27.801 1.00 90.69 304 GLY A N 1
ATOM 2286 C CA . GLY A 1 304 ? 28.774 1.013 -27.217 1.00 90.69 304 GLY A CA 1
ATOM 2287 C C . GLY A 1 304 ? 28.429 1.271 -25.747 1.00 90.69 304 GLY A C 1
ATOM 2288 O O . GLY A 1 304 ? 27.609 0.603 -25.124 1.00 90.69 304 GLY A O 1
ATOM 2289 N N . ALA A 1 305 ? 29.065 2.297 -25.177 1.00 88.75 305 ALA A N 1
ATOM 2290 C CA . ALA A 1 305 ? 28.640 2.847 -23.895 1.00 88.75 305 ALA A CA 1
ATOM 2291 C C . ALA A 1 305 ? 27.474 3.824 -24.104 1.00 88.75 305 ALA A C 1
ATOM 2293 O O . ALA A 1 305 ? 27.504 4.618 -25.044 1.00 88.75 305 ALA A O 1
ATOM 2294 N N . ALA A 1 306 ? 26.511 3.810 -23.182 1.00 85.12 306 ALA A N 1
ATOM 2295 C CA . ALA A 1 306 ? 25.435 4.795 -23.100 1.00 85.12 306 ALA A CA 1
ATOM 2296 C C . ALA A 1 306 ? 25.964 6.256 -23.100 1.00 85.12 306 ALA A C 1
ATOM 2298 O O . ALA A 1 306 ? 27.097 6.503 -22.661 1.00 85.12 306 ALA A O 1
ATOM 2299 N N . PRO A 1 307 ? 25.154 7.252 -23.518 1.00 87.69 307 PRO A N 1
ATOM 2300 C CA . PRO A 1 307 ? 23.726 7.163 -23.844 1.00 87.69 307 PRO A CA 1
ATOM 2301 C C . PRO A 1 307 ? 23.447 6.547 -25.219 1.00 87.69 307 PRO A C 1
ATOM 2303 O O . PRO A 1 307 ? 24.128 6.863 -26.191 1.00 87.69 307 PRO A O 1
ATOM 2306 N N . TYR A 1 308 ? 22.413 5.709 -25.276 1.00 92.31 308 TYR A N 1
ATOM 2307 C CA . TYR A 1 308 ? 21.894 5.123 -26.512 1.00 92.31 308 TYR A CA 1
ATOM 2308 C C . TYR A 1 308 ? 20.920 6.082 -27.202 1.00 92.31 308 TYR A C 1
ATOM 2310 O O . TYR A 1 308 ? 20.274 6.913 -26.555 1.00 92.31 308 TYR A O 1
ATOM 2318 N N . VAL A 1 309 ? 20.810 5.958 -28.522 1.00 92.19 309 VAL A N 1
ATOM 2319 C CA . VAL A 1 309 ? 19.868 6.717 -29.356 1.00 92.19 309 VAL A CA 1
ATOM 2320 C C . VAL A 1 309 ? 18.422 6.317 -29.046 1.00 92.19 309 VAL A C 1
ATOM 2322 O O . VAL A 1 309 ? 17.538 7.173 -29.006 1.00 92.19 309 VAL A O 1
ATOM 2325 N N . TRP A 1 310 ? 18.204 5.028 -28.788 1.00 94.94 310 TRP A N 1
ATOM 2326 C CA . TRP A 1 310 ? 16.959 4.473 -28.265 1.00 94.94 310 TRP A CA 1
ATOM 2327 C C . TRP A 1 310 ? 17.125 4.193 -26.782 1.00 94.94 310 TRP A C 1
ATOM 2329 O O . TRP A 1 310 ? 18.065 3.506 -26.384 1.00 94.94 310 TRP A O 1
ATOM 2339 N N . ARG A 1 311 ? 16.223 4.717 -25.957 1.00 91.94 311 ARG A N 1
ATOM 2340 C CA . ARG A 1 311 ? 16.290 4.558 -24.501 1.00 91.94 311 ARG A CA 1
ATOM 2341 C C . ARG A 1 311 ? 14.954 4.095 -23.939 1.00 91.94 311 ARG A C 1
ATOM 2343 O O . ARG A 1 311 ? 13.931 4.433 -24.526 1.00 91.94 311 ARG A O 1
ATOM 2350 N N . PRO A 1 312 ? 14.942 3.360 -22.825 1.00 92.88 312 PRO A N 1
ATOM 2351 C CA . PRO A 1 312 ? 13.699 3.101 -22.116 1.00 92.88 312 PRO A CA 1
ATOM 2352 C C . PRO A 1 312 ? 12.985 4.412 -21.746 1.00 92.88 312 PRO A C 1
ATOM 2354 O O . PRO A 1 312 ? 13.640 5.408 -21.419 1.00 92.88 312 PRO A O 1
ATOM 2357 N N . ASP A 1 313 ? 11.659 4.425 -21.841 1.00 90.06 313 ASP A N 1
ATOM 2358 C CA . ASP A 1 313 ? 10.799 5.576 -21.564 1.00 90.06 313 ASP A CA 1
ATOM 2359 C C . ASP A 1 313 ? 10.458 5.642 -20.075 1.00 90.06 313 ASP A C 1
ATOM 2361 O O . ASP A 1 313 ? 9.342 5.359 -19.640 1.00 90.06 313 ASP A O 1
ATOM 2365 N N . GLN A 1 314 ? 11.462 6.001 -19.279 1.00 87.56 314 GLN A N 1
ATOM 2366 C CA . GLN A 1 314 ? 11.291 6.176 -17.846 1.00 87.56 314 GLN A CA 1
ATOM 2367 C C . GLN A 1 314 ? 10.344 7.348 -17.572 1.00 87.56 314 GLN A C 1
ATOM 2369 O O . GLN A 1 314 ? 10.678 8.506 -17.843 1.00 87.56 314 GLN A O 1
ATOM 2374 N N . GLN A 1 315 ? 9.170 7.043 -17.018 1.00 87.75 315 GLN A N 1
ATOM 2375 C CA . GLN A 1 315 ? 8.227 8.071 -16.594 1.00 87.75 315 GLN A CA 1
ATOM 2376 C C . GLN A 1 315 ? 8.812 8.876 -15.426 1.00 87.75 315 GLN A C 1
ATOM 2378 O O . GLN A 1 315 ? 9.556 8.319 -14.619 1.00 87.75 315 GLN A O 1
ATOM 2383 N N . PRO A 1 316 ? 8.510 10.182 -15.316 1.00 89.69 316 PRO A N 1
ATOM 2384 C CA . PRO A 1 316 ? 8.876 10.964 -14.143 1.00 89.69 316 PRO A CA 1
ATOM 2385 C C . PRO A 1 316 ? 8.290 10.366 -12.860 1.00 89.69 316 PRO A C 1
ATOM 2387 O O . PRO A 1 316 ? 7.126 9.973 -12.836 1.00 89.69 316 PRO A O 1
ATOM 2390 N N . PHE A 1 317 ? 9.067 10.356 -11.781 1.00 91.56 317 PHE A N 1
ATOM 2391 C CA . PHE A 1 317 ? 8.623 9.864 -10.473 1.00 91.56 317 PHE A CA 1
ATOM 2392 C C . PHE A 1 317 ? 9.237 10.686 -9.335 1.00 91.56 317 PHE A C 1
ATOM 2394 O O . PHE A 1 317 ? 10.110 11.538 -9.535 1.00 91.56 317 PHE A O 1
ATOM 2401 N N . PHE A 1 318 ? 8.734 10.479 -8.121 1.00 92.44 318 PHE A N 1
ATOM 2402 C CA . PHE A 1 318 ? 9.145 11.233 -6.944 1.00 92.44 318 PHE A CA 1
ATOM 2403 C C . PHE A 1 318 ? 10.508 10.774 -6.420 1.00 92.44 318 PHE A C 1
ATOM 2405 O O . PHE A 1 318 ? 11.386 11.596 -6.165 1.00 92.44 318 PHE A O 1
ATOM 2412 N N . GLY A 1 319 ? 10.711 9.469 -6.282 1.00 92.06 319 GLY A N 1
ATOM 2413 C CA . GLY A 1 319 ? 11.903 8.879 -5.692 1.00 92.06 319 GLY A CA 1
ATOM 2414 C C . GLY A 1 319 ? 11.632 8.245 -4.330 1.00 92.06 319 GLY A C 1
ATOM 2415 O O . GLY A 1 319 ? 10.754 8.675 -3.586 1.00 92.06 319 GLY A O 1
ATOM 2416 N N . ASP A 1 320 ? 12.422 7.228 -3.999 1.00 91.38 320 ASP A N 1
ATOM 2417 C CA . ASP A 1 320 ? 12.421 6.530 -2.716 1.00 91.38 320 ASP A CA 1
ATOM 2418 C C . ASP A 1 320 ? 13.414 7.184 -1.741 1.00 91.38 320 ASP A C 1
ATOM 2420 O O . ASP A 1 320 ? 14.642 7.049 -1.870 1.00 91.38 320 ASP A O 1
ATOM 2424 N N . PHE A 1 321 ? 12.864 7.900 -0.759 1.00 92.00 321 PHE A N 1
ATOM 2425 C CA . PHE A 1 321 ? 13.610 8.599 0.289 1.00 92.00 321 PHE A CA 1
ATOM 2426 C C . PHE A 1 321 ? 13.697 7.812 1.601 1.00 92.00 321 PHE A C 1
ATOM 2428 O O . PHE A 1 321 ? 14.231 8.342 2.577 1.00 92.00 321 PHE A O 1
ATOM 2435 N N . ALA A 1 322 ? 13.204 6.571 1.647 1.00 91.06 322 ALA A N 1
ATOM 2436 C CA . ALA A 1 322 ? 13.211 5.777 2.865 1.00 91.06 322 ALA A CA 1
ATOM 2437 C C . ALA A 1 322 ? 14.647 5.473 3.326 1.00 91.06 322 ALA A C 1
ATOM 2439 O O . ALA A 1 322 ? 15.483 4.979 2.562 1.00 91.06 322 ALA A O 1
ATOM 2440 N N . ASP A 1 323 ? 14.951 5.729 4.596 1.00 88.81 323 ASP A N 1
ATOM 2441 C CA . ASP A 1 323 ? 16.230 5.378 5.206 1.00 88.81 323 ASP A CA 1
ATOM 2442 C C . ASP A 1 323 ? 16.119 5.071 6.700 1.00 88.81 323 ASP A C 1
ATOM 2444 O O . ASP A 1 323 ? 15.130 5.408 7.352 1.00 88.81 323 ASP A O 1
ATOM 2448 N N . VAL A 1 324 ? 17.162 4.438 7.242 1.00 88.56 324 VAL A N 1
ATOM 2449 C CA . VAL A 1 324 ? 17.306 4.207 8.681 1.00 88.56 324 VAL A CA 1
ATOM 2450 C C . VAL A 1 324 ? 18.375 5.139 9.245 1.00 88.56 324 VAL A C 1
ATOM 2452 O O . VAL A 1 324 ? 19.552 5.094 8.878 1.00 88.56 324 VAL A O 1
ATOM 2455 N N . TYR A 1 325 ? 17.971 5.982 10.187 1.00 85.75 325 TYR A N 1
ATOM 2456 C CA . TYR A 1 325 ? 18.781 7.036 10.773 1.00 85.75 325 TYR A CA 1
ATOM 2457 C C . TYR A 1 325 ? 19.257 6.633 12.162 1.00 85.75 325 TYR A C 1
ATOM 2459 O O . TYR A 1 325 ? 18.471 6.479 13.084 1.00 85.75 325 TYR A O 1
ATOM 2467 N N . SER A 1 326 ? 20.575 6.545 12.342 1.00 79.88 326 SER A N 1
ATOM 2468 C CA . SER A 1 326 ? 21.200 6.187 13.631 1.00 79.88 326 SER A CA 1
ATOM 2469 C C . SER A 1 326 ? 21.067 7.238 14.744 1.00 79.88 326 SER A C 1
ATOM 2471 O O . SER A 1 326 ? 21.483 6.980 15.872 1.00 79.88 326 SER A O 1
ATOM 2473 N N . LYS A 1 327 ? 20.605 8.455 14.425 1.00 72.94 327 LYS A N 1
ATOM 2474 C CA . LYS A 1 327 ? 20.526 9.582 15.365 1.00 72.94 327 LYS A CA 1
ATOM 2475 C C . LYS A 1 327 ? 19.353 10.485 15.022 1.00 72.94 327 LYS A C 1
ATOM 2477 O O . LYS A 1 327 ? 19.477 11.356 14.161 1.00 72.94 327 LYS A O 1
ATOM 2482 N N . PHE A 1 328 ? 18.266 10.293 15.748 1.00 83.06 328 PHE A N 1
ATOM 2483 C CA . PHE A 1 328 ? 17.161 11.228 15.841 1.00 83.06 328 PHE A CA 1
ATOM 2484 C C . PHE A 1 328 ? 17.075 11.695 17.293 1.00 83.06 328 PHE A C 1
ATOM 2486 O O . PHE A 1 328 ? 17.139 10.863 18.189 1.00 83.06 328 PHE A O 1
ATOM 2493 N N . THR A 1 329 ? 16.996 13.002 17.529 1.00 79.50 329 THR A N 1
ATOM 2494 C CA . THR A 1 329 ? 16.881 13.556 18.885 1.00 79.50 329 THR A CA 1
ATOM 2495 C C . THR A 1 329 ? 15.582 14.318 19.033 1.00 79.50 329 THR A C 1
ATOM 2497 O O . THR A 1 329 ? 15.276 15.176 18.203 1.00 79.50 329 THR A O 1
ATOM 2500 N N . ASP A 1 330 ? 14.879 14.069 20.127 1.00 76.00 330 ASP A N 1
ATOM 2501 C CA . ASP A 1 330 ? 13.674 14.782 20.529 1.00 76.00 330 ASP A CA 1
ATOM 2502 C C . ASP A 1 330 ? 14.022 16.224 20.966 1.00 76.00 330 ASP A C 1
ATOM 2504 O O . ASP A 1 330 ? 15.130 16.534 21.422 1.00 76.00 330 ASP A O 1
ATOM 2508 N N . ILE A 1 331 ? 13.055 17.133 20.840 1.00 71.44 331 ILE A N 1
ATOM 2509 C CA . ILE A 1 331 ? 13.106 18.474 21.436 1.00 71.44 331 ILE A CA 1
ATOM 2510 C C . ILE A 1 331 ? 13.145 18.382 22.968 1.00 71.44 331 ILE A C 1
ATOM 2512 O O . ILE A 1 331 ? 13.782 19.220 23.614 1.00 71.44 331 ILE A O 1
ATOM 2516 N N . ASP A 1 332 ? 12.454 17.397 23.549 1.00 71.00 332 ASP A N 1
ATOM 2517 C CA . ASP A 1 332 ? 12.455 17.075 24.975 1.00 71.00 332 ASP A CA 1
ATOM 2518 C C . ASP A 1 332 ? 13.395 15.887 25.260 1.00 71.00 332 ASP A C 1
ATOM 2520 O O . ASP A 1 332 ? 13.002 14.732 25.099 1.00 71.00 332 ASP A O 1
ATOM 2524 N N . PRO A 1 333 ? 14.610 16.122 25.798 1.00 71.44 333 PRO A N 1
ATOM 2525 C CA . PRO A 1 333 ? 15.563 15.052 26.098 1.00 71.44 333 PRO A CA 1
ATOM 2526 C C . PRO A 1 333 ? 15.064 14.027 27.126 1.00 71.44 333 PRO A C 1
ATOM 2528 O O . PRO A 1 333 ? 15.703 12.996 27.324 1.00 71.44 333 PRO A O 1
ATOM 2531 N N . CYS A 1 334 ? 13.970 14.311 27.844 1.00 73.38 334 CYS A N 1
ATOM 2532 C CA . CYS A 1 334 ? 13.359 13.353 28.764 1.00 73.38 334 CYS A CA 1
ATOM 2533 C C . CYS A 1 334 ? 12.513 12.293 28.042 1.00 73.38 334 CYS A C 1
ATOM 2535 O O . CYS A 1 334 ? 12.142 11.303 28.671 1.00 73.38 334 CYS A O 1
ATOM 2537 N N . ARG A 1 335 ? 12.199 12.517 26.762 1.00 70.44 335 ARG A N 1
ATOM 2538 C CA . ARG A 1 335 ? 11.399 11.654 25.881 1.00 70.44 335 ARG A CA 1
ATOM 2539 C C . ARG A 1 335 ? 12.213 11.107 24.704 1.00 70.44 335 ARG A C 1
ATOM 2541 O O . ARG A 1 335 ? 11.652 10.529 23.783 1.00 70.44 335 ARG A O 1
ATOM 2548 N N . GLU A 1 336 ? 13.532 11.274 24.766 1.00 75.12 336 GLU A N 1
ATOM 2549 C CA . GLU A 1 336 ? 14.473 10.834 23.742 1.00 75.12 336 GLU A CA 1
ATOM 2550 C C . GLU A 1 336 ? 14.308 9.343 23.419 1.00 75.12 336 GLU A C 1
ATOM 2552 O O . GLU A 1 336 ? 14.386 8.494 24.315 1.00 75.12 336 GLU A O 1
ATOM 2557 N N . ASN A 1 337 ? 14.184 9.038 22.128 1.00 75.38 337 ASN A N 1
ATOM 2558 C CA . ASN A 1 337 ? 14.407 7.701 21.604 1.00 75.38 337 ASN A CA 1
ATOM 2559 C C . ASN A 1 337 ? 15.816 7.627 20.999 1.00 75.38 337 ASN A C 1
ATOM 2561 O O . ASN A 1 337 ? 16.111 8.304 20.020 1.00 75.38 337 ASN A O 1
ATOM 2565 N N . GLY A 1 338 ? 16.700 6.849 21.625 1.00 75.50 338 GLY A N 1
ATOM 2566 C CA . GLY A 1 338 ? 18.111 6.753 21.240 1.00 75.50 338 GLY A CA 1
ATOM 2567 C C . GLY A 1 338 ? 18.441 5.613 20.273 1.00 75.50 338 GLY A C 1
ATOM 2568 O O . GLY A 1 338 ? 19.625 5.408 19.994 1.00 75.50 338 GLY A O 1
ATOM 2569 N N . SER A 1 339 ? 17.444 4.844 19.830 1.00 83.56 339 SER A N 1
ATOM 2570 C CA . SER A 1 339 ? 17.606 3.810 18.805 1.00 83.56 339 SER A CA 1
ATOM 2571 C C . SER A 1 339 ? 17.761 4.436 17.412 1.00 83.56 339 SER A C 1
ATOM 2573 O O . SER A 1 339 ? 17.399 5.595 17.179 1.00 83.56 339 SER A O 1
ATOM 2575 N N . PRO A 1 340 ? 18.318 3.687 16.451 1.00 88.44 340 PRO A N 1
ATOM 2576 C CA . PRO A 1 340 ? 18.080 3.946 15.046 1.00 88.44 340 PRO A CA 1
ATOM 2577 C C . PRO A 1 340 ? 16.588 3.898 14.702 1.00 88.44 340 PRO A C 1
ATOM 2579 O O . PRO A 1 340 ? 15.853 3.057 15.202 1.00 88.44 340 PRO A O 1
ATOM 2582 N N . VAL A 1 341 ? 16.160 4.782 13.809 1.00 89.56 341 VAL A N 1
ATOM 2583 C CA . VAL A 1 341 ? 14.748 4.963 13.450 1.00 89.56 341 VAL A CA 1
ATOM 2584 C C . VAL A 1 341 ? 14.577 5.029 11.938 1.00 89.56 341 VAL A C 1
ATOM 2586 O O . VAL A 1 341 ? 15.482 5.480 11.238 1.00 89.56 341 VAL A O 1
ATOM 2589 N N . MET A 1 342 ? 13.430 4.609 11.414 1.00 91.75 342 MET A N 1
ATOM 2590 C CA . MET A 1 342 ? 13.153 4.612 9.974 1.00 91.75 342 MET A CA 1
ATOM 2591 C C . MET A 1 342 ? 12.308 5.825 9.577 1.00 91.75 342 MET A C 1
ATOM 2593 O O . MET A 1 342 ? 11.320 6.135 10.236 1.00 91.75 342 MET A O 1
ATOM 2597 N N . GLY A 1 343 ? 12.672 6.520 8.501 1.00 91.62 343 GLY A N 1
ATOM 2598 C CA . GLY A 1 343 ? 11.910 7.664 7.992 1.00 91.62 343 GLY A CA 1
ATOM 2599 C C . GLY A 1 343 ? 12.196 7.960 6.523 1.00 91.62 343 GLY A C 1
ATOM 2600 O O . GLY A 1 343 ? 12.888 7.195 5.862 1.00 91.62 343 GLY A O 1
ATOM 2601 N N . PHE A 1 344 ? 11.694 9.092 6.027 1.00 92.44 344 PHE A N 1
ATOM 2602 C CA . PHE A 1 344 ? 11.684 9.433 4.594 1.00 92.44 344 PHE A CA 1
ATOM 2603 C C . PHE A 1 344 ? 12.324 10.801 4.306 1.00 92.44 344 PHE A C 1
ATOM 2605 O O . PHE A 1 344 ? 11.780 11.641 3.589 1.00 92.44 344 PHE A O 1
ATOM 2612 N N . LEU A 1 345 ? 13.459 11.073 4.949 1.00 90.25 345 LEU A N 1
ATOM 2613 C CA . LEU A 1 345 ? 14.091 12.391 4.932 1.00 90.25 345 LEU A CA 1
ATOM 2614 C C . LEU A 1 345 ? 14.913 12.602 3.674 1.00 90.25 345 LEU A C 1
ATOM 2616 O O . LEU A 1 345 ? 15.680 11.727 3.275 1.00 90.25 345 LEU A O 1
ATOM 2620 N N . ASP A 1 346 ? 14.861 13.813 3.134 1.00 91.44 346 ASP A N 1
ATOM 2621 C CA . ASP A 1 346 ? 15.733 14.235 2.049 1.00 91.44 346 ASP A CA 1
ATOM 2622 C C . ASP A 1 346 ? 16.911 15.046 2.576 1.00 91.44 346 ASP A C 1
ATOM 2624 O O . ASP A 1 346 ? 16.848 16.255 2.801 1.00 91.44 346 ASP A O 1
ATOM 2628 N N . TYR A 1 347 ? 18.023 14.347 2.743 1.00 89.00 347 TYR A N 1
ATOM 2629 C CA . TYR A 1 347 ? 19.305 14.898 3.142 1.00 89.00 347 TYR A CA 1
ATOM 2630 C C . TYR A 1 347 ? 20.273 15.045 1.966 1.00 89.00 347 TYR A C 1
ATOM 2632 O O . TYR A 1 347 ? 21.497 15.048 2.150 1.00 89.00 347 TYR A O 1
ATOM 2640 N N . ASN A 1 348 ? 19.727 15.182 0.750 1.00 90.19 348 ASN A N 1
ATOM 2641 C CA . ASN A 1 348 ? 20.459 15.188 -0.510 1.00 90.19 348 ASN A CA 1
ATOM 2642 C C . ASN A 1 348 ? 21.186 13.859 -0.764 1.00 90.19 348 ASN A C 1
ATOM 2644 O O . ASN A 1 348 ? 22.299 13.853 -1.300 1.00 90.19 348 ASN A O 1
ATOM 2648 N N . GLN A 1 349 ? 20.618 12.730 -0.337 1.00 88.62 349 GLN A N 1
ATOM 2649 C CA . GLN A 1 349 ? 21.144 11.394 -0.625 1.00 88.62 349 GLN A CA 1
ATOM 2650 C C . GLN A 1 349 ? 21.077 11.050 -2.114 1.00 88.62 349 GLN A C 1
ATOM 2652 O O . GLN A 1 349 ? 20.388 11.712 -2.884 1.00 88.62 349 GLN A O 1
ATOM 2657 N N . ILE A 1 350 ? 21.807 10.001 -2.517 1.00 90.19 350 ILE A N 1
ATOM 2658 C CA . ILE A 1 350 ? 21.470 9.316 -3.771 1.00 90.19 350 ILE A CA 1
ATOM 2659 C C . ILE A 1 350 ? 20.141 8.621 -3.519 1.00 90.19 350 ILE A C 1
ATOM 2661 O O . ILE A 1 350 ? 20.048 7.827 -2.584 1.00 90.19 350 ILE A O 1
ATOM 2665 N N . VAL A 1 351 ? 19.139 8.952 -4.320 1.00 88.88 351 VAL A N 1
ATOM 2666 C CA . VAL A 1 351 ? 17.810 8.349 -4.220 1.00 88.88 351 VAL A CA 1
ATOM 2667 C C . VAL A 1 351 ? 17.864 6.917 -4.761 1.00 88.88 351 VAL A C 1
ATOM 2669 O O . VAL A 1 351 ? 18.476 6.679 -5.805 1.00 88.88 351 VAL A O 1
ATOM 2672 N N . ARG A 1 352 ? 17.270 5.958 -4.036 1.00 82.88 352 ARG A N 1
ATOM 2673 C CA . ARG A 1 352 ? 17.521 4.511 -4.217 1.00 82.88 352 ARG A CA 1
ATOM 2674 C C . ARG A 1 352 ? 17.065 3.966 -5.564 1.00 82.88 352 ARG A C 1
ATOM 2676 O O . ARG A 1 352 ? 17.788 3.195 -6.182 1.00 82.88 352 ARG A O 1
ATOM 2683 N N . ASN A 1 353 ? 15.881 4.369 -6.006 1.00 84.50 353 ASN A N 1
ATOM 2684 C CA . ASN A 1 353 ? 15.305 4.012 -7.303 1.00 84.50 353 ASN A CA 1
ATOM 2685 C C . ASN A 1 353 ? 15.651 5.028 -8.408 1.00 84.50 353 ASN A C 1
ATOM 2687 O O . ASN A 1 353 ? 15.056 4.983 -9.478 1.00 84.50 353 ASN A O 1
ATOM 2691 N N . GLY A 1 354 ? 16.599 5.943 -8.163 1.00 85.31 354 GLY A N 1
ATOM 2692 C CA . GLY A 1 354 ? 17.103 6.859 -9.183 1.00 85.31 354 GLY A CA 1
ATOM 2693 C C . GLY A 1 354 ? 18.017 6.172 -10.215 1.00 85.31 354 GLY A C 1
ATOM 2694 O O . GLY A 1 354 ? 18.475 5.048 -9.995 1.00 85.31 354 GLY A O 1
ATOM 2695 N N . PRO A 1 355 ? 18.384 6.864 -11.310 1.00 89.69 355 PRO A N 1
ATOM 2696 C CA . PRO A 1 355 ? 18.054 8.255 -11.638 1.00 89.69 355 PRO A CA 1
ATOM 2697 C C . PRO A 1 355 ? 16.582 8.471 -12.015 1.00 89.69 355 PRO A C 1
ATOM 2699 O O . PRO A 1 355 ? 15.932 7.546 -12.477 1.00 89.69 355 PRO A O 1
ATOM 2702 N N . GLY A 1 356 ? 16.092 9.702 -11.846 1.00 87.94 356 GLY A N 1
ATOM 2703 C CA . GLY A 1 356 ? 14.818 10.181 -12.389 1.00 87.94 356 GLY A CA 1
ATOM 2704 C C . GLY A 1 356 ? 14.821 10.245 -13.919 1.00 87.94 356 GLY A C 1
ATOM 2705 O O . GLY A 1 356 ? 15.880 10.138 -14.547 1.00 87.94 356 GLY A O 1
ATOM 2706 N N . ALA A 1 357 ? 13.667 10.521 -14.525 1.00 86.44 357 ALA A N 1
ATOM 2707 C CA . ALA A 1 357 ? 13.506 10.678 -15.976 1.00 86.44 357 ALA A CA 1
ATOM 2708 C C . ALA A 1 357 ? 14.416 11.776 -16.568 1.00 86.44 357 ALA A C 1
ATOM 2710 O O . ALA A 1 357 ? 14.851 11.712 -17.720 1.00 86.44 357 ALA A O 1
ATOM 2711 N N . SER A 1 358 ? 14.758 12.786 -15.763 1.00 83.50 358 SER A N 1
ATOM 2712 C CA . SER A 1 358 ? 15.708 13.850 -16.116 1.00 83.50 358 SER A CA 1
ATOM 2713 C C . SER A 1 358 ? 17.193 13.453 -15.999 1.00 83.50 358 SER A C 1
ATOM 2715 O O . SER A 1 358 ? 18.080 14.246 -16.332 1.00 83.50 358 SER A O 1
ATOM 2717 N N . GLY A 1 359 ? 17.491 12.248 -15.504 1.00 86.50 359 GLY A N 1
ATOM 2718 C CA . GLY A 1 359 ? 18.834 11.798 -15.131 1.00 86.50 359 GLY A CA 1
ATOM 2719 C C . GLY A 1 359 ? 19.276 12.248 -13.730 1.00 86.50 359 GLY A C 1
ATOM 2720 O O . GLY A 1 359 ? 20.417 11.989 -13.332 1.00 86.50 359 GLY A O 1
ATOM 2721 N N . ALA A 1 360 ? 18.414 12.939 -12.976 1.00 89.62 360 ALA A N 1
ATOM 2722 C CA . ALA A 1 360 ? 18.711 13.384 -11.620 1.00 89.62 360 ALA A CA 1
ATOM 2723 C C . ALA A 1 360 ? 18.843 12.189 -10.666 1.00 89.62 360 ALA A C 1
ATOM 2725 O O . ALA A 1 360 ? 17.972 11.335 -10.596 1.00 89.62 360 ALA A O 1
ATOM 2726 N N . ILE A 1 361 ? 19.927 12.138 -9.893 1.00 92.00 361 ILE A N 1
ATOM 2727 C CA . ILE A 1 361 ? 20.143 11.104 -8.859 1.00 92.00 361 ILE A CA 1
ATOM 2728 C C . ILE A 1 361 ? 20.007 11.652 -7.431 1.00 92.00 361 ILE A C 1
ATOM 2730 O O . ILE A 1 361 ? 20.135 10.901 -6.468 1.00 92.00 361 ILE A O 1
ATOM 2734 N N . ARG A 1 362 ? 19.824 12.971 -7.295 1.00 93.19 362 ARG A N 1
ATOM 2735 C CA . ARG A 1 362 ? 19.667 13.713 -6.036 1.00 93.19 362 ARG A CA 1
ATOM 2736 C C . ARG A 1 362 ? 18.815 14.958 -6.284 1.00 93.19 362 ARG A C 1
ATOM 2738 O O . ARG A 1 362 ? 18.840 15.491 -7.391 1.00 93.19 362 ARG A O 1
ATOM 2745 N N . THR A 1 363 ? 18.175 15.466 -5.240 1.00 91.75 363 THR A N 1
ATOM 2746 C CA . THR A 1 363 ? 17.297 16.654 -5.266 1.00 91.75 363 THR A CA 1
ATOM 2747 C C . THR A 1 363 ? 17.998 17.953 -4.850 1.00 91.75 363 THR A C 1
ATOM 2749 O O . THR A 1 363 ? 17.593 19.040 -5.251 1.00 91.75 363 THR A O 1
ATOM 2752 N N . GLY A 1 364 ? 19.070 17.865 -4.054 1.00 88.88 364 GLY A N 1
ATOM 2753 C CA . GLY A 1 364 ? 19.672 19.009 -3.360 1.00 88.88 364 GLY A CA 1
ATOM 2754 C C . GLY A 1 364 ? 19.400 19.047 -1.852 1.00 88.88 364 GLY A C 1
ATOM 2755 O O . GLY A 1 364 ? 20.106 19.780 -1.153 1.00 88.88 364 GLY A O 1
ATOM 2756 N N . GLY A 1 365 ? 18.492 18.205 -1.345 1.00 89.44 365 GLY A N 1
ATOM 2757 C CA . GLY A 1 365 ? 18.121 18.134 0.069 1.00 89.44 365 GLY A CA 1
ATOM 2758 C C . GLY A 1 365 ? 17.005 19.099 0.453 1.00 89.44 365 GLY A C 1
ATOM 2759 O O . GLY A 1 365 ? 16.905 20.191 -0.105 1.00 89.44 365 GLY A O 1
ATOM 2760 N N . GLU A 1 366 ? 16.225 18.719 1.464 1.00 89.06 366 GLU A N 1
ATOM 2761 C CA . GLU A 1 366 ? 15.101 19.498 1.981 1.00 89.06 366 GLU A CA 1
ATOM 2762 C C . GLU A 1 366 ? 15.427 20.047 3.380 1.00 89.06 366 GLU A C 1
ATOM 2764 O O . GLU A 1 366 ? 15.345 19.317 4.373 1.00 89.06 366 GLU A O 1
ATOM 2769 N N . PRO A 1 367 ? 15.874 21.308 3.510 1.00 86.44 367 PRO A N 1
ATOM 2770 C CA . PRO A 1 367 ? 16.286 21.845 4.797 1.00 86.44 367 PRO A CA 1
ATOM 2771 C C . PRO A 1 367 ? 15.083 22.188 5.683 1.00 86.44 367 PRO A C 1
ATOM 2773 O O . PRO A 1 367 ? 14.165 22.900 5.284 1.00 86.44 367 PRO A O 1
ATOM 2776 N N . TYR A 1 368 ? 15.171 21.814 6.953 1.00 82.31 368 TYR A N 1
ATOM 2777 C CA . TYR A 1 368 ? 14.276 22.249 8.013 1.00 82.31 368 TYR A CA 1
ATOM 2778 C C . TYR A 1 368 ? 14.912 23.400 8.817 1.00 82.31 368 TYR A C 1
ATOM 2780 O O . TYR A 1 368 ? 15.833 23.177 9.610 1.00 82.31 368 TYR A O 1
ATOM 2788 N N . PRO A 1 369 ? 14.441 24.655 8.674 1.00 74.31 369 PRO A N 1
ATOM 2789 C CA . PRO A 1 369 ? 15.019 25.809 9.370 1.00 74.31 369 PRO A CA 1
ATOM 2790 C C . PRO A 1 369 ? 14.631 25.904 10.861 1.00 74.31 369 PRO A C 1
ATOM 2792 O O . PRO A 1 369 ? 14.972 26.894 11.512 1.00 74.31 369 PRO A O 1
ATOM 2795 N N . GLY A 1 370 ? 13.883 24.927 11.386 1.00 71.25 370 GLY A N 1
ATOM 2796 C CA . GLY A 1 370 ? 13.365 24.905 12.752 1.00 71.25 370 GLY A CA 1
ATOM 2797 C C . GLY A 1 370 ? 14.328 24.284 13.768 1.00 71.25 370 GLY A C 1
ATOM 2798 O O . GLY A 1 370 ? 15.501 24.648 13.863 1.00 71.25 370 GLY A O 1
ATOM 2799 N N . VAL A 1 371 ? 13.802 23.379 14.591 1.00 72.38 371 VAL A N 1
ATOM 2800 C CA . VAL A 1 371 ? 14.575 22.662 15.611 1.00 72.38 371 VAL A CA 1
ATOM 2801 C C . VAL A 1 371 ? 15.483 21.619 14.956 1.00 72.38 371 VAL A C 1
ATOM 2803 O O . VAL A 1 371 ? 15.092 20.931 14.019 1.00 72.38 371 VAL A O 1
ATOM 2806 N N . ALA A 1 372 ? 16.722 21.509 15.439 1.00 73.56 372 ALA A N 1
ATOM 2807 C CA . ALA A 1 372 ? 17.631 20.457 15.003 1.00 73.56 372 ALA A CA 1
ATOM 2808 C C . ALA A 1 372 ? 17.310 19.158 15.755 1.00 73.56 372 ALA A C 1
ATOM 2810 O O . ALA A 1 372 ? 17.656 19.030 16.927 1.00 73.56 372 ALA A O 1
ATOM 2811 N N . TYR A 1 373 ? 16.712 18.193 15.060 1.00 76.31 373 TYR A N 1
ATOM 2812 C CA . TYR A 1 373 ? 16.373 16.864 15.581 1.00 76.31 373 TYR A CA 1
ATOM 2813 C C . TYR A 1 373 ? 17.562 15.893 15.599 1.00 76.31 373 TYR A C 1
ATOM 2815 O O . TYR A 1 373 ? 17.424 14.706 15.322 1.00 76.31 373 TYR A O 1
ATOM 2823 N N . GLY A 1 374 ? 18.781 16.395 15.822 1.00 70.62 374 GLY A N 1
ATOM 2824 C CA . GLY A 1 374 ? 19.980 15.550 15.935 1.00 70.62 374 GLY A CA 1
ATOM 2825 C C . GLY A 1 374 ? 20.481 14.950 14.616 1.00 70.62 374 GLY A C 1
ATOM 2826 O O . GLY A 1 374 ? 21.647 14.557 14.533 1.00 70.62 374 GLY A O 1
ATOM 2827 N N . ILE A 1 375 ? 19.653 14.976 13.570 1.00 70.50 375 ILE A N 1
ATOM 2828 C CA . ILE A 1 375 ? 20.007 14.625 12.198 1.00 70.50 375 ILE A CA 1
ATOM 2829 C C . ILE A 1 375 ? 20.975 15.688 11.647 1.00 70.50 375 ILE A C 1
ATOM 2831 O O . ILE A 1 375 ? 20.621 16.872 11.563 1.00 70.50 375 ILE A O 1
ATOM 2835 N N . PRO A 1 376 ? 22.212 15.315 11.262 1.00 66.75 376 PRO A N 1
ATOM 2836 C CA . PRO A 1 376 ? 23.191 16.267 10.750 1.00 66.75 376 PRO A CA 1
ATOM 2837 C C . PRO A 1 376 ? 22.692 17.002 9.500 1.00 66.75 376 PRO A C 1
ATOM 2839 O O . PRO A 1 376 ? 22.491 16.387 8.460 1.00 66.75 376 PRO A O 1
ATOM 2842 N N . GLY A 1 377 ? 22.562 18.329 9.592 1.00 69.94 377 GLY A N 1
ATOM 2843 C CA . GLY A 1 377 ? 22.106 19.194 8.496 1.00 69.94 377 GLY A CA 1
ATOM 2844 C C . GLY A 1 377 ? 20.674 19.711 8.640 1.00 69.94 377 GLY A C 1
ATOM 2845 O O . GLY A 1 377 ? 20.321 20.619 7.897 1.00 69.94 377 GLY A O 1
ATOM 2846 N N . SER A 1 378 ? 19.915 19.226 9.634 1.00 80.62 378 SER A N 1
ATOM 2847 C CA . SER A 1 378 ? 18.508 19.590 9.859 1.00 80.62 378 SER A CA 1
ATOM 2848 C C . SER A 1 378 ? 17.671 19.389 8.596 1.00 80.62 378 SER A C 1
ATOM 2850 O O . SER A 1 378 ? 17.242 20.354 7.977 1.00 80.62 378 SER A O 1
ATOM 2852 N N . TRP A 1 379 ? 17.483 18.137 8.193 1.00 87.81 379 TRP A N 1
ATOM 2853 C CA . TRP A 1 379 ? 16.714 17.774 7.001 1.00 87.81 379 TRP A CA 1
ATOM 2854 C C . TRP A 1 379 ? 15.258 17.476 7.350 1.00 87.81 379 TRP A C 1
ATOM 2856 O O . TRP A 1 379 ? 14.970 17.141 8.497 1.00 87.81 379 TRP A O 1
ATOM 2866 N N . ALA A 1 380 ? 14.363 17.600 6.376 1.00 88.19 380 ALA A N 1
ATOM 2867 C CA . ALA A 1 380 ? 12.946 17.280 6.489 1.00 88.19 380 ALA A CA 1
ATOM 2868 C C . ALA A 1 380 ? 12.558 16.129 5.550 1.00 88.19 380 ALA A C 1
ATOM 2870 O O . ALA A 1 380 ? 13.331 15.735 4.674 1.00 88.19 380 ALA A O 1
ATOM 2871 N N . THR A 1 381 ? 11.344 15.608 5.714 1.00 90.31 381 THR A N 1
ATOM 2872 C CA . THR A 1 381 ? 10.703 14.758 4.700 1.00 90.31 381 THR A CA 1
ATOM 2873 C C . THR A 1 381 ? 10.548 15.549 3.399 1.00 90.31 381 THR A C 1
ATOM 2875 O O . THR A 1 381 ? 10.137 16.709 3.462 1.00 90.31 381 THR A O 1
ATOM 2878 N N . ASN A 1 382 ? 10.884 14.983 2.233 1.00 88.25 382 ASN A N 1
ATOM 2879 C CA . ASN A 1 382 ? 10.811 15.746 0.978 1.00 88.25 382 ASN A CA 1
ATOM 2880 C C . ASN A 1 382 ? 9.379 16.250 0.730 1.00 88.25 382 ASN A C 1
ATOM 2882 O O . ASN A 1 382 ? 8.430 15.468 0.759 1.00 88.25 382 ASN A O 1
ATOM 2886 N N . HIS A 1 383 ? 9.247 17.548 0.463 1.00 83.19 383 HIS A N 1
ATOM 2887 C CA . HIS A 1 383 ? 7.980 18.192 0.112 1.00 83.19 383 HIS A CA 1
ATOM 2888 C C . HIS A 1 383 ? 8.074 19.029 -1.178 1.00 83.19 383 HIS A C 1
ATOM 2890 O O . HIS A 1 383 ? 7.150 19.763 -1.525 1.00 83.19 383 HIS A O 1
ATOM 2896 N N . SER A 1 384 ? 9.203 18.946 -1.887 1.00 82.75 384 SER A N 1
ATOM 2897 C CA . SER A 1 384 ? 9.552 19.781 -3.043 1.00 82.75 384 SER A CA 1
ATOM 2898 C C . SER A 1 384 ? 9.463 19.050 -4.385 1.00 82.75 384 SER A C 1
ATOM 2900 O O . SER A 1 384 ? 10.031 19.505 -5.376 1.00 82.75 384 SER A O 1
ATOM 2902 N N . GLY A 1 385 ? 8.724 17.939 -4.439 1.00 83.88 385 GLY A N 1
ATOM 2903 C CA . GLY A 1 385 ? 8.405 17.236 -5.685 1.00 83.88 385 GLY A CA 1
ATOM 2904 C C . GLY A 1 385 ? 9.371 16.110 -6.074 1.00 83.88 385 GLY A C 1
ATOM 2905 O O . GLY A 1 385 ? 9.209 15.519 -7.145 1.00 83.88 385 GLY A O 1
ATOM 2906 N N . GLY A 1 386 ? 10.356 15.802 -5.226 1.00 90.62 386 GLY A N 1
ATOM 2907 C CA . GLY A 1 386 ? 11.274 14.683 -5.436 1.00 90.62 386 GLY A CA 1
ATOM 2908 C C . GLY A 1 386 ? 12.272 14.883 -6.589 1.00 90.62 386 GLY A C 1
ATOM 2909 O O . GLY A 1 386 ? 12.652 16.009 -6.913 1.00 90.62 386 GLY A O 1
ATOM 2910 N N . LEU A 1 387 ? 12.739 13.784 -7.190 1.00 91.69 387 LEU A N 1
ATOM 2911 C CA . LEU A 1 387 ? 13.763 13.756 -8.242 1.00 91.69 387 LEU A CA 1
ATOM 2912 C C . LEU A 1 387 ? 13.365 14.535 -9.498 1.00 91.69 387 LEU A C 1
ATOM 2914 O O . LEU A 1 387 ? 14.180 15.300 -10.016 1.00 91.69 387 LEU A O 1
ATOM 2918 N N . ASP A 1 388 ? 12.137 14.343 -9.981 1.00 90.31 388 ASP A N 1
ATOM 2919 C CA . ASP A 1 388 ? 11.672 14.939 -11.237 1.00 90.31 388 ASP A CA 1
ATOM 2920 C C . ASP A 1 388 ? 10.707 16.121 -11.041 1.00 90.31 388 ASP A C 1
ATOM 2922 O O . ASP A 1 388 ? 10.176 16.648 -12.020 1.00 90.31 388 ASP A O 1
ATOM 2926 N N . ASN A 1 389 ? 10.495 16.576 -9.797 1.00 87.81 389 ASN A N 1
ATOM 2927 C CA . ASN A 1 389 ? 9.539 17.641 -9.462 1.00 87.81 389 ASN A CA 1
ATOM 2928 C C . ASN A 1 389 ? 8.148 17.386 -10.087 1.00 87.81 389 ASN A C 1
ATOM 2930 O O . ASN A 1 389 ? 7.543 18.272 -10.701 1.00 87.81 389 ASN A O 1
ATOM 2934 N N . PHE A 1 390 ? 7.694 16.134 -9.995 1.00 81.12 390 PHE A N 1
ATOM 2935 C CA . PHE A 1 390 ? 6.553 15.612 -10.753 1.00 81.12 390 PHE A CA 1
ATOM 2936 C C . PHE A 1 390 ? 5.331 15.315 -9.882 1.00 81.12 390 PHE A C 1
ATOM 2938 O O . PHE A 1 390 ? 4.207 15.642 -10.262 1.00 81.12 390 PHE A O 1
ATOM 2945 N N . ALA A 1 391 ? 5.549 14.709 -8.717 1.00 84.38 391 ALA A N 1
ATOM 2946 C CA . ALA A 1 391 ? 4.495 14.208 -7.843 1.00 84.38 391 ALA A CA 1
ATOM 2947 C C . ALA A 1 391 ? 4.658 14.743 -6.415 1.00 84.38 391 ALA A C 1
ATOM 2949 O O . ALA A 1 391 ? 5.570 15.514 -6.125 1.00 84.38 391 ALA A O 1
ATOM 2950 N N . LEU A 1 392 ? 3.759 14.340 -5.521 1.00 87.50 392 LEU A N 1
ATOM 2951 C CA . LEU A 1 392 ? 3.950 14.498 -4.081 1.00 87.50 392 LEU A CA 1
ATOM 2952 C C . LEU A 1 392 ? 4.532 13.207 -3.492 1.00 87.50 392 LEU A C 1
ATOM 2954 O O . LEU A 1 392 ? 4.459 12.162 -4.141 1.00 87.50 392 LEU A O 1
ATOM 2958 N N . ILE A 1 393 ? 5.091 13.272 -2.278 1.00 89.06 393 ILE A N 1
ATOM 2959 C CA . ILE A 1 393 ? 5.679 12.081 -1.659 1.00 89.06 393 ILE A CA 1
ATOM 2960 C C . ILE A 1 393 ? 4.606 11.018 -1.417 1.00 89.06 393 ILE A C 1
ATOM 2962 O O . ILE A 1 393 ? 3.554 11.281 -0.827 1.00 89.06 393 ILE A O 1
ATOM 2966 N N . ASP A 1 394 ? 4.915 9.810 -1.877 1.00 90.88 394 ASP A N 1
ATOM 2967 C CA . ASP A 1 394 ? 4.124 8.608 -1.664 1.00 90.88 394 ASP A CA 1
ATOM 2968 C C . ASP A 1 394 ? 5.067 7.403 -1.555 1.00 90.88 394 ASP A C 1
ATOM 2970 O O . ASP A 1 394 ? 5.260 6.608 -2.479 1.00 90.88 394 ASP A O 1
ATOM 2974 N N . ASN A 1 395 ? 5.774 7.351 -0.429 1.00 93.12 395 ASN A N 1
ATOM 2975 C CA . ASN A 1 395 ? 6.757 6.315 -0.138 1.00 93.12 395 ASN A CA 1
ATOM 2976 C C . ASN A 1 395 ? 6.252 5.436 1.000 1.00 93.12 395 ASN A C 1
ATOM 2978 O O . ASN A 1 395 ? 5.526 5.875 1.894 1.00 93.12 395 ASN A O 1
ATOM 2982 N N . LEU A 1 396 ? 6.674 4.181 0.995 1.00 93.88 396 LEU A N 1
ATOM 2983 C CA . LEU A 1 396 ? 6.331 3.223 2.031 1.00 93.88 396 LEU A CA 1
ATOM 2984 C C . LEU A 1 396 ? 7.492 2.285 2.312 1.00 93.88 396 LEU A C 1
ATOM 2986 O O . LEU A 1 396 ? 8.423 2.150 1.521 1.00 93.88 396 LEU A O 1
ATOM 2990 N N . VAL A 1 397 ? 7.403 1.600 3.442 1.00 92.69 397 VAL A N 1
ATOM 2991 C CA . VAL A 1 397 ? 8.224 0.438 3.747 1.00 92.69 397 VAL A CA 1
ATOM 2992 C C . VAL A 1 397 ? 7.322 -0.740 4.079 1.00 92.69 397 VAL A C 1
ATOM 2994 O O . VAL A 1 397 ? 6.328 -0.603 4.794 1.00 92.69 397 VAL A O 1
ATOM 2997 N N . MET A 1 398 ? 7.673 -1.903 3.552 1.00 91.81 398 MET A N 1
ATOM 2998 C CA . MET A 1 398 ? 6.994 -3.169 3.797 1.00 91.81 398 MET A CA 1
ATOM 2999 C C . MET A 1 398 ? 7.829 -4.035 4.725 1.00 91.81 398 MET A C 1
ATOM 3001 O O . MET A 1 398 ? 9.043 -4.138 4.553 1.00 91.81 398 MET A O 1
ATOM 3005 N N . SER A 1 399 ? 7.181 -4.682 5.686 1.00 92.19 399 SER A N 1
ATOM 3006 C CA . SER A 1 399 ? 7.821 -5.649 6.565 1.00 92.19 399 SER A CA 1
ATOM 3007 C C . SER A 1 399 ? 8.284 -6.877 5.776 1.00 92.19 399 SER A C 1
ATOM 3009 O O . SER A 1 399 ? 7.721 -7.188 4.718 1.00 92.19 399 SER A O 1
ATOM 3011 N N . PRO A 1 400 ? 9.251 -7.643 6.309 1.00 87.94 400 PRO A N 1
ATOM 3012 C CA . PRO A 1 400 ? 9.401 -9.030 5.895 1.00 87.94 400 PRO A CA 1
ATOM 3013 C C . PRO A 1 400 ? 8.114 -9.823 6.179 1.00 87.94 400 PRO A C 1
ATOM 3015 O O . PRO A 1 400 ? 7.192 -9.348 6.849 1.00 87.94 400 PRO A O 1
ATOM 3018 N N . GLU A 1 401 ? 8.057 -11.046 5.663 1.00 90.06 401 GLU A N 1
ATOM 3019 C CA . GLU A 1 401 ? 6.995 -11.995 5.994 1.00 90.06 401 GLU A CA 1
ATOM 3020 C C . GLU A 1 401 ? 7.023 -12.356 7.486 1.00 90.06 401 GLU A C 1
ATOM 3022 O O . GLU A 1 401 ? 8.075 -12.692 8.031 1.00 90.06 401 GLU A O 1
ATOM 3027 N N . ILE A 1 402 ? 5.856 -12.289 8.126 1.00 92.06 402 ILE A N 1
ATOM 3028 C CA . ILE A 1 402 ? 5.649 -12.596 9.542 1.00 92.06 402 ILE A CA 1
ATOM 3029 C C . ILE A 1 402 ? 4.784 -13.851 9.627 1.00 92.06 402 ILE A C 1
ATOM 3031 O O . ILE A 1 402 ? 3.655 -13.858 9.137 1.00 92.06 402 ILE A O 1
ATOM 3035 N N . ALA A 1 403 ? 5.297 -14.910 10.250 1.00 92.31 403 ALA A N 1
ATOM 3036 C CA . ALA A 1 403 ? 4.515 -16.116 10.502 1.00 92.31 403 ALA A CA 1
ATOM 3037 C C . ALA A 1 403 ? 3.457 -15.857 11.588 1.00 92.31 403 ALA A C 1
ATOM 3039 O O . ALA A 1 403 ? 3.743 -15.239 12.613 1.00 92.31 403 ALA A O 1
ATOM 3040 N N . VAL A 1 404 ? 2.235 -16.340 11.361 1.00 91.88 404 VAL A N 1
ATOM 3041 C CA . VAL A 1 404 ? 1.121 -16.254 12.326 1.00 91.88 404 VAL A CA 1
ATOM 3042 C C . VAL A 1 404 ? 1.197 -17.345 13.395 1.00 91.88 404 VAL A C 1
ATOM 3044 O O . VAL A 1 404 ? 0.611 -17.208 14.471 1.00 91.88 404 VAL A O 1
ATOM 3047 N N . ASP A 1 405 ? 1.880 -18.439 13.081 1.00 87.88 405 ASP A N 1
ATOM 3048 C CA . ASP A 1 405 ? 2.014 -19.612 13.934 1.00 87.88 405 ASP A CA 1
ATOM 3049 C C . ASP A 1 405 ? 3.358 -19.608 14.662 1.00 87.88 405 ASP A C 1
ATOM 3051 O O . ASP A 1 405 ? 4.411 -19.409 14.041 1.00 87.88 405 ASP A O 1
ATOM 3055 N N . LEU A 1 406 ? 3.331 -19.836 15.975 1.00 84.44 406 LEU A N 1
ATOM 3056 C CA . LEU A 1 406 ? 4.555 -19.970 16.752 1.00 84.44 406 LEU A CA 1
ATOM 3057 C C . LEU A 1 406 ? 5.052 -21.414 16.738 1.00 84.44 406 LEU A C 1
ATOM 3059 O O . LEU A 1 406 ? 4.274 -22.363 16.703 1.00 84.44 406 LEU A O 1
ATOM 3063 N N . PRO A 1 407 ? 6.372 -21.638 16.841 1.00 83.56 407 PRO A N 1
ATOM 3064 C CA . PRO A 1 407 ? 6.883 -22.991 16.978 1.00 83.56 407 PRO A CA 1
ATOM 3065 C C . PRO A 1 407 ? 6.341 -23.665 18.249 1.00 83.56 407 PRO A C 1
ATOM 3067 O O . PRO A 1 407 ? 6.738 -23.311 19.359 1.00 83.56 407 PRO A O 1
ATOM 3070 N N . GLY A 1 408 ? 5.515 -24.700 18.098 1.00 85.38 408 GLY A N 1
ATOM 3071 C CA . GLY A 1 408 ? 5.015 -25.484 19.227 1.00 85.38 408 GLY A CA 1
ATOM 3072 C C . GLY A 1 408 ? 3.515 -25.709 19.152 1.00 85.38 408 GLY A C 1
ATOM 3073 O O . GLY A 1 408 ? 3.005 -26.003 18.083 1.00 85.38 408 GLY A O 1
ATOM 3074 N N . THR A 1 409 ? 2.857 -25.676 20.312 1.00 86.44 409 THR A N 1
ATOM 3075 C CA . THR A 1 409 ? 1.393 -25.796 20.435 1.00 86.44 409 THR A CA 1
ATOM 3076 C C . THR A 1 409 ? 0.824 -24.781 21.427 1.00 86.44 409 THR A C 1
ATOM 3078 O O . THR A 1 409 ? -0.247 -24.995 21.997 1.00 86.44 409 THR A O 1
ATOM 3081 N N . ASP A 1 410 ? 1.600 -23.752 21.770 1.00 81.25 410 ASP A N 1
ATOM 3082 C CA . ASP A 1 410 ? 1.253 -22.840 22.863 1.00 81.25 410 ASP A CA 1
ATOM 3083 C C . ASP A 1 410 ? 0.158 -21.846 22.433 1.00 81.25 410 ASP A C 1
ATOM 3085 O O . ASP A 1 410 ? -0.670 -21.461 23.259 1.00 81.25 410 ASP A O 1
ATOM 3089 N N . ASP A 1 411 ? 0.087 -21.510 21.142 1.00 83.06 411 ASP A N 1
ATOM 3090 C CA . ASP A 1 411 ? -0.894 -20.611 20.523 1.00 83.06 411 ASP A CA 1
ATOM 3091 C C . ASP A 1 411 ? -1.950 -21.330 19.653 1.00 83.06 411 ASP A C 1
ATOM 3093 O O . ASP A 1 411 ? -2.721 -20.675 18.954 1.00 83.06 411 ASP A O 1
ATOM 3097 N N . ASP A 1 412 ? -2.042 -22.663 19.753 1.00 85.81 412 ASP A N 1
ATOM 3098 C CA . ASP A 1 412 ? -2.959 -23.525 18.977 1.00 85.81 412 ASP A CA 1
ATOM 3099 C C . ASP A 1 412 ? -4.429 -23.476 19.437 1.00 85.81 412 ASP A C 1
ATOM 3101 O O . ASP A 1 412 ? -5.312 -24.086 18.822 1.00 85.81 412 ASP A O 1
ATOM 3105 N N . ASP A 1 413 ? -4.723 -22.829 20.568 1.00 84.38 413 ASP A N 1
ATOM 3106 C CA . ASP A 1 413 ? -6.109 -22.696 21.014 1.00 84.38 413 ASP A CA 1
ATOM 3107 C C . ASP A 1 413 ? -6.894 -21.864 19.984 1.00 84.38 413 ASP A C 1
ATOM 3109 O O . ASP A 1 413 ? -6.491 -20.739 19.699 1.00 84.38 413 ASP A O 1
ATOM 3113 N N . PRO A 1 414 ? -8.042 -22.343 19.465 1.00 83.06 414 PRO A N 1
ATOM 3114 C CA . PRO A 1 414 ? -8.806 -21.634 18.438 1.00 83.06 414 PRO A CA 1
ATOM 3115 C C . PRO A 1 414 ? -9.220 -20.202 18.801 1.00 83.06 414 PRO A C 1
ATOM 3117 O O . PRO A 1 414 ? -9.532 -19.414 17.911 1.00 83.06 414 PRO A O 1
ATOM 3120 N N . ALA A 1 415 ? -9.270 -19.858 20.093 1.00 81.06 415 ALA A N 1
ATOM 3121 C CA . ALA A 1 415 ? -9.554 -18.496 20.533 1.00 81.06 415 ALA A CA 1
ATOM 3122 C C . ALA A 1 415 ? -8.328 -17.564 20.467 1.00 81.06 415 ALA A C 1
ATOM 3124 O O . ALA A 1 415 ? -8.499 -16.350 20.559 1.00 81.06 415 ALA A O 1
ATOM 3125 N N . ILE A 1 416 ? -7.108 -18.086 20.312 1.00 85.19 416 ILE A N 1
ATOM 3126 C CA . ILE A 1 416 ? -5.871 -17.319 20.101 1.00 85.19 416 ILE A CA 1
ATOM 3127 C C . ILE A 1 416 ? -5.776 -16.968 18.612 1.00 85.19 416 ILE A C 1
ATOM 3129 O O . ILE A 1 416 ? -5.015 -17.538 17.842 1.00 85.19 416 ILE A O 1
ATOM 3133 N N . THR A 1 417 ? -6.625 -16.039 18.187 1.00 85.62 417 THR A N 1
ATOM 3134 C CA . THR A 1 417 ? -6.698 -15.567 16.795 1.00 85.62 417 THR A CA 1
ATOM 3135 C C . THR A 1 417 ? -6.933 -14.058 16.707 1.00 85.62 417 THR A C 1
ATOM 3137 O O . THR A 1 417 ? -7.246 -13.542 15.637 1.00 85.62 417 THR A O 1
ATOM 3140 N N . GLY A 1 418 ? -6.815 -13.346 17.833 1.00 86.06 418 GLY A N 1
ATOM 3141 C CA . GLY A 1 418 ? -6.785 -11.888 17.849 1.00 86.06 418 GLY A CA 1
ATOM 3142 C C . GLY A 1 418 ? -5.389 -11.381 17.510 1.00 86.06 418 GLY A C 1
ATOM 3143 O O . GLY A 1 418 ? -4.401 -12.023 17.868 1.00 86.06 418 GLY A O 1
ATOM 3144 N N . PHE A 1 419 ? -5.308 -10.231 16.848 1.00 88.00 419 PHE A N 1
ATOM 3145 C CA . PHE A 1 419 ? -4.054 -9.631 16.401 1.00 88.00 419 PHE A CA 1
ATOM 3146 C C . PHE A 1 419 ? -3.952 -8.173 16.835 1.00 88.00 419 PHE A C 1
ATOM 3148 O O . PHE A 1 419 ? -4.904 -7.406 16.705 1.00 88.00 419 PHE A O 1
ATOM 3155 N N . LEU A 1 420 ? -2.780 -7.782 17.327 1.00 86.06 420 LEU A N 1
ATOM 3156 C CA . LEU A 1 420 ? -2.463 -6.409 17.706 1.00 86.06 420 LEU A CA 1
ATOM 3157 C C . LEU A 1 420 ? -1.214 -5.959 16.957 1.00 86.06 420 LEU A C 1
ATOM 3159 O O . LEU A 1 420 ? -0.190 -6.637 16.987 1.00 86.06 420 LEU A O 1
ATOM 3163 N N . PHE A 1 421 ? -1.303 -4.794 16.336 1.00 90.38 421 PHE A N 1
ATOM 3164 C CA . PHE A 1 421 ? -0.200 -4.097 15.703 1.00 90.38 421 PHE A CA 1
ATOM 3165 C C . PHE A 1 421 ? 0.180 -2.871 16.511 1.00 90.38 421 PHE A C 1
ATOM 3167 O O . PHE A 1 421 ? -0.677 -2.072 16.882 1.00 90.38 421 PHE A O 1
ATOM 3174 N N . ARG A 1 422 ? 1.473 -2.728 16.787 1.00 88.19 422 ARG A N 1
ATOM 3175 C CA . ARG A 1 422 ? 2.017 -1.601 17.532 1.00 88.19 422 ARG A CA 1
ATOM 3176 C C . ARG A 1 422 ? 3.272 -1.061 16.875 1.00 88.19 422 ARG A C 1
ATOM 3178 O O . ARG A 1 422 ? 4.048 -1.819 16.303 1.00 88.19 422 ARG A O 1
ATOM 3185 N N . PHE A 1 423 ? 3.477 0.240 16.992 1.00 91.56 423 PHE A N 1
ATOM 3186 C CA . PHE A 1 423 ? 4.741 0.895 16.679 1.00 91.56 423 PHE A CA 1
ATOM 3187 C C . PHE A 1 423 ? 4.838 2.229 17.411 1.00 91.56 423 PHE A C 1
ATOM 3189 O O . PHE A 1 423 ? 3.829 2.802 17.826 1.00 91.56 423 PHE A O 1
ATOM 3196 N N . ASP A 1 424 ? 6.053 2.742 17.535 1.00 89.81 424 ASP A N 1
ATOM 3197 C CA . ASP A 1 424 ? 6.296 4.114 17.948 1.00 89.81 424 ASP A CA 1
ATOM 3198 C C . ASP A 1 424 ? 6.484 4.993 16.712 1.00 89.81 424 ASP A C 1
ATOM 3200 O O . ASP A 1 424 ? 7.143 4.609 15.745 1.00 89.81 424 ASP A O 1
ATOM 3204 N N . VAL A 1 425 ? 5.897 6.186 16.739 1.00 90.69 425 VAL A N 1
ATOM 3205 C CA . VAL A 1 425 ? 6.017 7.175 15.670 1.00 90.69 425 VAL A CA 1
ATOM 3206 C C . VAL A 1 425 ? 6.310 8.552 16.244 1.00 90.69 425 VAL A C 1
ATOM 3208 O O . VAL A 1 425 ? 5.668 8.999 17.197 1.00 90.69 425 VAL A O 1
ATOM 3211 N N . TRP A 1 426 ? 7.297 9.225 15.668 1.00 88.25 426 TRP A N 1
ATOM 3212 C CA . TRP A 1 426 ? 7.515 10.645 15.867 1.00 88.25 426 TRP A CA 1
ATOM 3213 C C . TRP A 1 426 ? 6.614 11.418 14.912 1.00 88.25 426 TRP A C 1
ATOM 3215 O O . TRP A 1 426 ? 6.730 11.289 13.691 1.00 88.25 426 TRP A O 1
ATOM 3225 N N . GLU A 1 427 ? 5.736 12.239 15.476 1.00 85.50 427 GLU A N 1
ATOM 3226 C CA . GLU A 1 427 ? 4.835 13.095 14.717 1.00 85.50 427 GLU A CA 1
ATOM 3227 C C . GLU A 1 427 ? 5.162 14.563 15.009 1.00 85.50 427 GLU A C 1
ATOM 3229 O O . GLU A 1 427 ? 5.156 14.993 16.166 1.00 85.50 427 GLU A O 1
ATOM 3234 N N . ASP A 1 428 ? 5.397 15.353 13.963 1.00 81.69 428 ASP A N 1
ATOM 3235 C CA . ASP A 1 428 ? 5.609 16.798 14.051 1.00 81.69 428 ASP A CA 1
ATOM 3236 C C . ASP A 1 428 ? 5.029 17.494 12.821 1.00 81.69 428 ASP A C 1
ATOM 3238 O O . ASP A 1 428 ? 5.092 16.953 11.720 1.00 81.69 428 ASP A O 1
ATOM 3242 N N . GLN A 1 429 ? 4.495 18.699 13.025 1.00 71.25 429 GLN A N 1
ATOM 3243 C CA . GLN A 1 429 ? 3.851 19.518 12.000 1.00 71.25 429 GLN A CA 1
ATOM 3244 C C . GLN A 1 429 ? 2.783 18.742 11.228 1.00 71.25 429 GLN A C 1
ATOM 3246 O O . GLN A 1 429 ? 2.864 18.598 10.016 1.00 71.25 429 GLN A O 1
ATOM 3251 N N . GLY A 1 430 ? 1.777 18.244 11.945 1.00 61.84 430 GLY A N 1
ATOM 3252 C CA . GLY A 1 430 ? 0.561 17.707 11.334 1.00 61.84 430 GLY A CA 1
ATOM 3253 C C . GLY A 1 430 ? -0.370 18.829 10.889 1.00 61.84 430 GLY A C 1
ATOM 3254 O O . GLY A 1 430 ? -0.212 19.961 11.347 1.00 61.84 430 GLY A O 1
ATOM 3255 N N . VAL A 1 431 ? -1.364 18.527 10.045 1.00 60.44 431 VAL A N 1
ATOM 3256 C CA . VAL A 1 431 ? -2.226 19.550 9.427 1.00 60.44 431 VAL A CA 1
ATOM 3257 C C . VAL A 1 431 ? -2.813 20.471 10.495 1.00 60.44 431 VAL A C 1
ATOM 3259 O O . VAL A 1 431 ? -3.683 20.085 11.281 1.00 60.44 431 VAL A O 1
ATOM 3262 N N . THR A 1 432 ? -2.340 21.715 10.514 1.00 58.31 432 THR A N 1
ATOM 3263 C CA . THR A 1 432 ? -2.906 22.784 11.338 1.00 58.31 432 THR A CA 1
ATOM 3264 C C . THR A 1 432 ? -3.899 23.591 10.506 1.00 58.31 432 THR A C 1
ATOM 3266 O O . THR A 1 432 ? -3.801 23.651 9.281 1.00 58.31 432 THR A O 1
ATOM 3269 N N . GLY A 1 433 ? -4.865 24.260 11.147 1.00 50.59 433 GLY A N 1
ATOM 3270 C CA . GLY A 1 433 ? -5.938 25.007 10.464 1.00 50.59 433 GLY A CA 1
ATOM 3271 C C . GLY A 1 433 ? -5.501 26.147 9.520 1.00 50.59 433 GLY A C 1
ATOM 3272 O O . GLY A 1 433 ? -6.366 26.857 9.018 1.00 50.59 433 GLY A O 1
ATOM 3273 N N . ASN A 1 434 ? -4.197 26.333 9.284 1.00 49.78 434 ASN A N 1
ATOM 3274 C CA . ASN A 1 434 ? -3.611 27.336 8.396 1.00 49.78 434 ASN A CA 1
ATOM 3275 C C . ASN A 1 434 ? -2.820 26.750 7.202 1.00 49.78 434 ASN A C 1
ATOM 3277 O O . ASN A 1 434 ? -2.134 27.524 6.539 1.00 49.78 434 ASN A O 1
ATOM 3281 N N . GLY A 1 435 ? -2.911 25.442 6.915 1.00 52.44 435 GLY A N 1
ATOM 3282 C CA . GLY A 1 435 ? -2.225 24.837 5.758 1.00 52.44 435 GLY A CA 1
ATOM 3283 C C . GLY A 1 435 ? -0.706 24.736 5.932 1.00 52.44 435 GLY A C 1
ATOM 3284 O O . GLY A 1 435 ? 0.042 24.980 4.998 1.00 52.44 435 GLY A O 1
ATOM 3285 N N . ASP A 1 436 ? -0.256 24.491 7.165 1.00 55.75 436 ASP A N 1
ATOM 3286 C CA . ASP A 1 436 ? 1.091 23.994 7.442 1.00 55.75 436 ASP A CA 1
ATOM 3287 C C . ASP A 1 436 ? 0.921 22.555 7.965 1.00 55.75 436 ASP A C 1
ATOM 3289 O O . ASP A 1 436 ? 0.138 22.352 8.907 1.00 55.75 436 ASP A O 1
ATOM 3293 N N . GLY A 1 437 ? 1.656 21.594 7.394 1.00 60.28 437 GLY A N 1
ATOM 3294 C CA . GLY A 1 437 ? 1.830 20.259 7.971 1.00 60.28 437 GLY A CA 1
ATOM 3295 C C . GLY A 1 437 ? 1.103 19.109 7.268 1.00 60.28 437 GLY A C 1
ATOM 3296 O O . GLY A 1 437 ? 0.456 18.289 7.911 1.00 60.28 437 GLY A O 1
ATOM 3297 N N . GLU A 1 438 ? 1.147 19.053 5.940 1.00 76.44 438 GLU A N 1
ATOM 3298 C CA . GLU A 1 438 ? 0.359 18.110 5.135 1.00 76.44 438 GLU A CA 1
ATOM 3299 C C . GLU A 1 438 ? 0.962 16.705 4.991 1.00 76.44 438 GLU A C 1
ATOM 3301 O O . GLU A 1 438 ? 0.329 15.842 4.375 1.00 76.44 438 GLU A O 1
ATOM 3306 N N . ILE A 1 439 ? 2.126 16.447 5.592 1.00 83.31 439 ILE A N 1
ATOM 3307 C CA . ILE A 1 439 ? 2.748 15.122 5.621 1.00 83.31 439 ILE A CA 1
ATOM 3308 C C . ILE A 1 439 ? 2.098 14.274 6.719 1.00 83.31 439 ILE A C 1
ATOM 3310 O O . ILE A 1 439 ? 2.219 14.553 7.910 1.00 83.31 439 ILE A O 1
ATOM 3314 N N . LEU A 1 440 ? 1.414 13.218 6.296 1.00 85.88 440 LEU A N 1
ATOM 3315 C CA . LEU A 1 440 ? 0.702 12.266 7.141 1.00 85.88 440 LEU A CA 1
ATOM 3316 C C . LEU A 1 440 ? 1.304 10.869 6.975 1.00 85.88 440 LEU A C 1
ATOM 3318 O O . LEU A 1 440 ? 2.147 10.629 6.106 1.00 85.88 440 LEU A O 1
ATOM 3322 N N . TYR A 1 441 ? 0.841 9.926 7.790 1.00 90.06 441 TYR A N 1
ATOM 3323 C CA . TYR A 1 441 ? 1.175 8.520 7.609 1.00 90.06 441 TYR A CA 1
ATOM 3324 C C . TYR A 1 441 ? -0.050 7.623 7.547 1.00 90.06 441 TYR A C 1
ATOM 3326 O O . TYR A 1 441 ? -1.114 7.945 8.069 1.00 90.06 441 TYR A O 1
ATOM 3334 N N . ALA A 1 442 ? 0.116 6.463 6.930 1.00 92.31 442 ALA A N 1
ATOM 3335 C CA . ALA A 1 442 ? -0.865 5.392 6.938 1.00 92.31 442 ALA A CA 1
ATOM 3336 C C . ALA A 1 442 ? -0.171 4.064 7.224 1.00 92.31 442 ALA A C 1
ATOM 3338 O O . ALA A 1 442 ? 1.041 3.923 7.038 1.00 92.31 442 ALA A O 1
ATOM 3339 N N . TRP A 1 443 ? -0.955 3.083 7.648 1.00 94.12 443 TRP A N 1
ATOM 3340 C CA . TRP A 1 443 ? -0.512 1.704 7.755 1.00 94.12 443 TRP A CA 1
ATOM 3341 C C . TRP A 1 443 ? -1.505 0.786 7.052 1.00 94.12 443 TRP A C 1
ATOM 3343 O O . TRP A 1 443 ? -2.684 1.115 6.926 1.00 94.12 443 TRP A O 1
ATOM 3353 N N . THR A 1 444 ? -1.027 -0.358 6.573 1.00 95.12 444 THR A N 1
ATOM 3354 C CA . THR A 1 444 ? -1.890 -1.419 6.039 1.00 95.12 444 THR A CA 1
ATOM 3355 C C . THR A 1 444 ? -1.337 -2.797 6.411 1.00 95.12 444 THR A C 1
ATOM 3357 O O . THR A 1 444 ? -0.147 -2.943 6.699 1.00 95.12 444 THR A O 1
ATOM 3360 N N . VAL A 1 445 ? -2.209 -3.805 6.429 1.00 95.38 445 VAL A N 1
ATOM 3361 C CA . VAL A 1 445 ? -1.886 -5.222 6.624 1.00 95.38 445 VAL A CA 1
ATOM 3362 C C . VAL A 1 445 ? -2.352 -6.025 5.415 1.00 95.38 445 VAL A C 1
ATOM 3364 O O . VAL A 1 445 ? -3.410 -5.757 4.850 1.00 95.38 445 VAL A O 1
ATOM 3367 N N . SER A 1 446 ? -1.571 -7.021 5.022 1.00 94.75 446 SER A N 1
ATOM 3368 C CA . SER A 1 446 ? -1.978 -8.042 4.062 1.00 94.75 446 SER A CA 1
ATOM 3369 C C . SER A 1 446 ? -1.707 -9.424 4.652 1.00 94.75 446 SER A C 1
ATOM 3371 O O . SER A 1 446 ? -0.715 -9.618 5.360 1.00 94.75 446 SER A O 1
ATOM 3373 N N . ALA A 1 447 ? -2.603 -10.372 4.388 1.00 94.31 447 ALA A N 1
ATOM 3374 C CA . ALA A 1 447 ? -2.555 -11.721 4.935 1.00 94.31 447 ALA A CA 1
ATOM 3375 C C . ALA A 1 447 ? -2.572 -12.757 3.811 1.00 94.31 447 ALA A C 1
ATOM 3377 O O . ALA A 1 447 ? -3.230 -12.552 2.794 1.00 94.31 447 ALA A O 1
ATOM 3378 N N . ALA A 1 448 ? -1.887 -13.879 4.002 1.00 93.06 448 ALA A N 1
ATOM 3379 C CA . ALA A 1 448 ? -1.928 -15.010 3.082 1.00 93.06 448 ALA A CA 1
ATOM 3380 C C . ALA A 1 448 ? -2.487 -16.252 3.785 1.00 93.06 448 ALA A C 1
ATOM 3382 O O . ALA A 1 448 ? -2.214 -16.499 4.965 1.00 93.06 448 ALA A O 1
ATOM 3383 N N . MET A 1 449 ? -3.280 -17.029 3.049 1.00 92.38 449 MET A N 1
ATOM 3384 C CA . MET A 1 449 ? -3.721 -18.357 3.474 1.00 92.38 449 MET A CA 1
ATOM 3385 C C . MET A 1 449 ? -2.642 -19.401 3.130 1.00 92.38 449 MET A C 1
ATOM 3387 O O . MET A 1 449 ? -1.783 -19.150 2.273 1.00 92.38 449 MET A O 1
ATOM 3391 N N . PRO A 1 450 ? -2.692 -20.600 3.739 1.00 91.06 450 PRO A N 1
ATOM 3392 C CA . PRO A 1 450 ? -1.759 -21.674 3.425 1.00 91.06 450 PRO A CA 1
ATOM 3393 C C . PRO A 1 450 ? -1.691 -22.012 1.932 1.00 91.06 450 PRO A C 1
ATOM 3395 O O . PRO A 1 450 ? -2.631 -22.560 1.358 1.00 91.06 450 PRO A O 1
ATOM 3398 N N . GLY A 1 451 ? -0.535 -21.739 1.322 1.00 86.06 451 GLY A N 1
ATOM 3399 C CA . GLY A 1 451 ? -0.272 -22.006 -0.096 1.00 86.06 451 GLY A CA 1
ATOM 3400 C C . GLY A 1 451 ? -0.928 -21.031 -1.079 1.00 86.06 451 GLY A C 1
ATOM 3401 O O . GLY A 1 451 ? -0.891 -21.298 -2.277 1.00 86.06 451 GLY A O 1
ATOM 3402 N N . GLU A 1 452 ? -1.509 -19.935 -0.592 1.00 86.94 452 GLU A N 1
ATOM 3403 C CA . GLU A 1 452 ? -2.073 -18.857 -1.408 1.00 86.94 452 GLU A CA 1
ATOM 3404 C C . GLU A 1 452 ? -1.167 -17.614 -1.382 1.00 86.94 452 GLU A C 1
ATOM 3406 O O . GLU A 1 452 ? -0.265 -17.492 -0.541 1.00 86.94 452 GLU A O 1
ATOM 3411 N N . ASP A 1 453 ? -1.414 -16.695 -2.316 1.00 84.44 453 ASP A N 1
ATOM 3412 C CA . ASP A 1 453 ? -0.791 -15.374 -2.335 1.00 84.44 453 ASP A CA 1
ATOM 3413 C C . ASP A 1 453 ? -1.406 -14.436 -1.288 1.00 84.44 453 ASP A C 1
ATOM 3415 O O . ASP A 1 453 ? -2.426 -14.720 -0.654 1.00 84.44 453 ASP A O 1
ATOM 3419 N N . TYR A 1 454 ? -0.751 -13.294 -1.097 1.00 87.12 454 TYR A N 1
ATOM 3420 C CA . TYR A 1 454 ? -1.198 -12.245 -0.191 1.00 87.12 454 TYR A CA 1
ATOM 3421 C C . TYR A 1 454 ? -2.502 -11.593 -0.669 1.00 87.12 454 TYR A C 1
ATOM 3423 O O . TYR A 1 454 ? -2.678 -11.285 -1.848 1.00 87.12 454 TYR A O 1
ATOM 3431 N N . SER A 1 455 ? -3.409 -11.336 0.271 1.00 87.69 455 SER A N 1
ATOM 3432 C CA . SER A 1 455 ? -4.655 -10.616 0.036 1.00 87.69 455 SER A CA 1
ATOM 3433 C C . SER A 1 455 ? -4.408 -9.160 -0.369 1.00 87.69 455 SER A C 1
ATOM 3435 O O . SER A 1 455 ? -3.328 -8.599 -0.165 1.00 87.69 455 SER A O 1
ATOM 3437 N N . ALA A 1 456 ? -5.462 -8.490 -0.842 1.00 90.06 456 ALA A N 1
ATOM 3438 C CA . ALA A 1 456 ? -5.454 -7.033 -0.927 1.00 90.06 456 ALA A CA 1
ATOM 3439 C C . ALA A 1 456 ? -5.092 -6.410 0.436 1.00 90.06 456 ALA A C 1
ATOM 3441 O O . ALA A 1 456 ? -5.457 -6.940 1.491 1.00 90.06 456 ALA A O 1
ATOM 3442 N N . TRP A 1 457 ? -4.372 -5.289 0.395 1.00 91.75 457 TRP A N 1
ATOM 3443 C CA . TRP A 1 457 ? -4.005 -4.523 1.582 1.00 91.75 457 TRP A CA 1
ATOM 3444 C C . TRP A 1 457 ? -5.254 -3.958 2.267 1.00 91.75 457 TRP A C 1
ATOM 3446 O O . TRP A 1 457 ? -6.082 -3.307 1.629 1.00 91.75 457 TRP A O 1
ATOM 3456 N N . ALA A 1 458 ? -5.369 -4.193 3.571 1.00 90.00 458 ALA A N 1
ATOM 3457 C CA . ALA A 1 458 ? -6.456 -3.733 4.424 1.00 90.00 458 ALA A CA 1
ATOM 3458 C C . ALA A 1 458 ? -5.937 -2.769 5.502 1.00 90.00 458 ALA A C 1
ATOM 3460 O O . ALA A 1 458 ? -4.794 -2.865 5.945 1.00 90.00 458 ALA A O 1
ATOM 3461 N N . SER A 1 459 ? -6.776 -1.837 5.946 1.00 88.06 459 SER A N 1
ATOM 3462 C CA . SER A 1 459 ? -6.480 -0.915 7.049 1.00 88.06 459 SER A CA 1
ATOM 3463 C C . SER A 1 459 ? -7.769 -0.425 7.703 1.00 88.06 459 SER A C 1
ATOM 3465 O O . SER A 1 459 ? -8.871 -0.825 7.322 1.00 88.06 459 SER A O 1
ATOM 3467 N N . ASP A 1 460 ? -7.643 0.494 8.656 1.00 79.00 460 ASP A N 1
ATOM 3468 C CA . ASP A 1 460 ? -8.766 1.260 9.202 1.00 79.00 460 ASP A CA 1
ATOM 3469 C C . ASP A 1 460 ? -9.332 2.320 8.226 1.00 79.00 460 ASP A C 1
ATOM 3471 O O . ASP A 1 460 ? -10.288 3.020 8.563 1.00 79.00 460 ASP A O 1
ATOM 3475 N N . ASN A 1 461 ? -8.798 2.406 6.998 1.00 80.56 461 ASN A N 1
ATOM 3476 C CA . ASN A 1 461 ? -9.108 3.420 5.984 1.00 80.56 461 ASN A CA 1
ATOM 3477 C C . ASN A 1 461 ? -8.869 4.864 6.457 1.00 80.56 461 ASN A C 1
ATOM 3479 O O . ASN A 1 461 ? -9.576 5.783 6.029 1.00 80.56 461 ASN A O 1
ATOM 3483 N N . PHE A 1 462 ? -7.874 5.074 7.322 1.00 78.62 462 PHE A N 1
ATOM 3484 C CA . PHE A 1 462 ? -7.541 6.385 7.861 1.00 78.62 462 PHE A CA 1
ATOM 3485 C C . PHE A 1 462 ? -6.087 6.796 7.572 1.00 78.62 462 PHE A C 1
ATOM 3487 O O . PHE A 1 462 ? -5.208 5.974 7.320 1.00 78.62 462 PHE A O 1
ATOM 3494 N N . VAL A 1 463 ? -5.842 8.110 7.586 1.00 82.00 463 VAL A N 1
ATOM 3495 C CA . VAL A 1 463 ? -4.498 8.709 7.551 1.00 82.00 463 VAL A CA 1
ATOM 3496 C C . VAL A 1 463 ? -4.256 9.426 8.871 1.00 82.00 463 VAL A C 1
ATOM 3498 O O . VAL A 1 463 ? -5.093 10.199 9.331 1.00 82.00 463 VAL A O 1
ATOM 3501 N N . HIS A 1 464 ? -3.118 9.171 9.496 1.00 84.56 464 HIS A N 1
ATOM 3502 C CA . HIS A 1 464 ? -2.777 9.610 10.843 1.00 84.56 464 HIS A CA 1
ATOM 3503 C C . HIS A 1 464 ? -1.727 10.730 10.836 1.00 84.56 464 HIS A C 1
ATOM 3505 O O . HIS A 1 464 ? -1.109 11.019 9.814 1.00 84.56 464 HIS A O 1
ATOM 3511 N N . GLY A 1 465 ? -1.513 11.350 12.002 1.00 78.44 465 GLY A N 1
ATOM 3512 C CA . GLY A 1 465 ? -0.610 12.497 12.172 1.00 78.44 465 GLY A CA 1
ATOM 3513 C C . GLY A 1 465 ? -1.321 13.852 12.259 1.00 78.44 465 GLY A C 1
ATOM 3514 O O . GLY A 1 465 ? -0.670 14.890 12.253 1.00 78.44 465 GLY A O 1
ATOM 3515 N N . TRP A 1 466 ? -2.654 13.877 12.363 1.00 73.62 466 TRP A N 1
ATOM 3516 C CA . TRP A 1 466 ? -3.425 15.111 12.557 1.00 73.62 466 TRP A CA 1
ATOM 3517 C C . TRP A 1 466 ? -3.119 15.767 13.909 1.00 73.62 466 TRP A C 1
ATOM 3519 O O . TRP A 1 466 ? -3.117 15.099 14.941 1.00 73.62 466 TRP A O 1
ATOM 3529 N N . GLY A 1 467 ? -2.903 17.088 13.915 1.00 66.88 467 GLY A N 1
ATOM 3530 C CA . GLY A 1 467 ? -2.608 17.833 15.146 1.00 66.88 467 GLY A CA 1
ATOM 3531 C C . GLY A 1 467 ? -1.293 17.420 15.816 1.00 66.88 467 GLY A C 1
ATOM 3532 O O . GLY A 1 467 ? -1.198 17.426 17.042 1.00 66.88 467 GLY A O 1
ATOM 3533 N N . ALA A 1 468 ? -0.304 16.993 15.030 1.00 75.19 468 ALA A N 1
ATOM 3534 C CA . ALA A 1 468 ? 1.003 16.629 15.550 1.00 75.19 468 ALA A CA 1
ATOM 3535 C C . ALA A 1 468 ? 1.802 17.857 16.013 1.00 75.19 468 ALA A C 1
ATOM 3537 O O . ALA A 1 468 ? 1.951 18.828 15.272 1.00 75.19 468 ALA A O 1
ATOM 3538 N N . ASP A 1 469 ? 2.354 17.754 17.224 1.00 75.81 469 ASP A N 1
ATOM 3539 C CA . ASP A 1 469 ? 2.982 18.853 17.969 1.00 75.81 469 ASP A CA 1
ATOM 3540 C C . ASP A 1 469 ? 4.458 18.567 18.330 1.00 75.81 469 ASP A C 1
ATOM 3542 O O . ASP A 1 469 ? 5.001 19.174 19.256 1.00 75.81 469 ASP A O 1
ATOM 3546 N N . GLY A 1 470 ? 5.108 17.621 17.642 1.00 80.50 470 GLY A N 1
ATOM 3547 C CA . GLY A 1 470 ? 6.498 17.241 17.900 1.00 80.50 470 GLY A CA 1
ATOM 3548 C C . GLY A 1 470 ? 6.632 16.351 19.129 1.00 80.50 470 GLY A C 1
ATOM 3549 O O . GLY A 1 470 ? 7.129 16.784 20.170 1.00 80.50 470 GLY A O 1
ATOM 3550 N N . GLN A 1 471 ? 6.159 15.109 19.026 1.00 81.50 471 GLN A N 1
ATOM 3551 C CA . GLN A 1 471 ? 6.273 14.125 20.104 1.00 81.50 471 GLN A CA 1
ATOM 3552 C C . GLN A 1 471 ? 6.272 12.685 19.590 1.00 81.50 471 GLN A C 1
ATOM 3554 O O . GLN A 1 471 ? 5.587 12.356 18.619 1.00 81.50 471 GLN A O 1
ATOM 3559 N N . TRP A 1 472 ? 6.975 11.809 20.311 1.00 84.06 472 TRP A N 1
ATOM 3560 C CA . TRP A 1 472 ? 6.823 10.365 20.170 1.00 84.06 472 TRP A CA 1
ATOM 3561 C C . TRP A 1 472 ? 5.458 9.919 20.680 1.00 84.06 472 TRP A C 1
ATOM 3563 O O . TRP A 1 472 ? 5.034 10.283 21.783 1.00 84.06 472 TRP A O 1
ATOM 3573 N N . ARG A 1 473 ? 4.795 9.080 19.893 1.00 83.06 473 ARG A N 1
ATOM 3574 C CA . ARG A 1 473 ? 3.558 8.406 20.264 1.00 83.06 473 ARG A CA 1
ATOM 3575 C C . ARG A 1 473 ? 3.692 6.918 20.006 1.00 83.06 473 ARG A C 1
ATOM 3577 O O . ARG A 1 473 ? 4.105 6.518 18.926 1.00 83.06 473 ARG A O 1
ATOM 3584 N N . SER A 1 474 ? 3.278 6.116 20.981 1.00 83.88 474 SER A N 1
ATOM 3585 C CA . SER A 1 474 ? 3.034 4.696 20.745 1.00 83.88 474 SER A CA 1
ATOM 3586 C C . SER A 1 474 ? 1.631 4.547 20.172 1.00 83.88 474 SER A C 1
ATOM 3588 O O . SER A 1 474 ? 0.670 5.092 20.727 1.00 83.88 474 SER A O 1
ATOM 3590 N N . ARG A 1 475 ? 1.522 3.873 19.034 1.00 83.25 475 ARG A N 1
ATOM 3591 C CA . ARG A 1 475 ? 0.269 3.627 18.326 1.00 83.25 475 ARG A CA 1
ATOM 3592 C C . ARG A 1 475 ? -0.036 2.144 18.381 1.00 83.25 475 ARG A C 1
ATOM 3594 O O . ARG A 1 475 ? 0.847 1.328 18.151 1.00 83.25 475 ARG A O 1
ATOM 3601 N N . GLU A 1 476 ? -1.284 1.822 18.684 1.00 82.38 476 GLU A N 1
ATOM 3602 C CA . GLU A 1 476 ? -1.779 0.458 18.819 1.00 82.38 476 GLU A CA 1
ATOM 3603 C C . GLU A 1 476 ? -3.052 0.311 17.987 1.00 82.38 476 GLU A C 1
ATOM 3605 O O . GLU A 1 476 ? -3.962 1.135 18.088 1.00 82.38 476 GLU A O 1
ATOM 3610 N N . PHE A 1 477 ? -3.102 -0.735 17.169 1.00 83.06 477 PHE A N 1
ATOM 3611 C CA . PHE A 1 477 ? -4.192 -1.031 16.251 1.00 83.06 477 PHE A CA 1
ATOM 3612 C C . PHE A 1 477 ? -4.557 -2.502 16.350 1.00 83.06 477 PHE A C 1
ATOM 3614 O O . PHE A 1 477 ? -3.707 -3.381 16.228 1.00 83.06 477 PHE A O 1
ATOM 3621 N N . ASP A 1 478 ? -5.834 -2.781 16.554 1.00 81.00 478 ASP A N 1
ATOM 3622 C CA . ASP A 1 478 ? -6.325 -4.148 16.544 1.00 81.00 478 ASP A CA 1
ATOM 3623 C C . ASP A 1 478 ? -6.601 -4.590 15.101 1.00 81.00 478 ASP A C 1
ATOM 3625 O O . ASP A 1 478 ? -7.374 -3.961 14.379 1.00 81.00 478 ASP A O 1
ATOM 3629 N N . LEU A 1 479 ? -5.933 -5.661 14.674 1.00 86.19 479 LEU A N 1
ATOM 3630 C CA . LEU A 1 479 ? -6.022 -6.197 13.316 1.00 86.19 479 LEU A CA 1
ATOM 3631 C C . LEU A 1 479 ? -7.005 -7.367 13.204 1.00 86.19 479 LEU A C 1
ATOM 3633 O O . LEU A 1 479 ? -7.156 -7.935 12.126 1.00 86.19 479 LEU A O 1
ATOM 3637 N N . SER A 1 480 ? -7.673 -7.757 14.289 1.00 84.12 480 SER A N 1
ATOM 3638 C CA . SER A 1 480 ? -8.461 -8.995 14.351 1.00 84.12 480 SER A CA 1
ATOM 3639 C C . SER A 1 480 ? -9.626 -9.008 13.358 1.00 84.12 480 SER A C 1
ATOM 3641 O O . SER A 1 480 ? -9.976 -10.061 12.840 1.00 84.12 480 SER A O 1
ATOM 3643 N N . GLY A 1 481 ? -10.205 -7.843 13.050 1.00 77.88 481 GLY A N 1
ATOM 3644 C CA . GLY A 1 481 ? -11.229 -7.707 12.005 1.00 77.88 481 GLY A CA 1
ATOM 3645 C C . GLY A 1 481 ? -10.679 -7.640 10.572 1.00 77.88 481 GLY A C 1
ATOM 3646 O O . GLY A 1 481 ? -11.454 -7.724 9.626 1.00 77.88 481 GLY A O 1
ATOM 3647 N N . LEU A 1 482 ? -9.363 -7.477 10.402 1.00 84.06 482 LEU A N 1
ATOM 3648 C CA . LEU A 1 482 ? -8.695 -7.296 9.106 1.00 84.06 482 LEU A CA 1
ATOM 3649 C C . LEU A 1 482 ? -7.930 -8.546 8.652 1.00 84.06 482 LEU A C 1
ATOM 3651 O O . LEU A 1 482 ? -7.720 -8.736 7.457 1.00 84.06 482 LEU A O 1
ATOM 3655 N N . VAL A 1 483 ? -7.513 -9.396 9.593 1.00 88.12 483 VAL A N 1
ATOM 3656 C CA . VAL A 1 483 ? -6.828 -10.660 9.305 1.00 88.12 483 VAL A CA 1
ATOM 3657 C C . VAL A 1 483 ? -7.863 -11.785 9.189 1.00 88.12 483 VAL A C 1
ATOM 3659 O O . VAL A 1 483 ? -8.567 -12.062 10.162 1.00 88.12 483 VAL A O 1
ATOM 3662 N N . PRO A 1 484 ? -7.978 -12.457 8.029 1.00 85.25 484 PRO A N 1
ATOM 3663 C CA . PRO A 1 484 ? -8.947 -13.528 7.853 1.00 85.25 484 PRO A CA 1
ATOM 3664 C C . PRO A 1 484 ? -8.611 -14.745 8.737 1.00 85.25 484 PRO A C 1
ATOM 3666 O O . PRO A 1 484 ? -7.434 -15.074 8.923 1.00 85.25 484 PRO A O 1
ATOM 3669 N N . PRO A 1 485 ? -9.627 -15.467 9.252 1.00 81.62 485 PRO A N 1
ATOM 3670 C CA . PRO A 1 485 ? -9.405 -16.679 10.032 1.00 81.62 485 PRO A CA 1
ATOM 3671 C C . PRO A 1 485 ? -8.623 -17.735 9.244 1.00 81.62 485 PRO A C 1
ATOM 3673 O O . PRO A 1 485 ? -9.009 -18.102 8.135 1.00 81.62 485 PRO A O 1
ATOM 3676 N N . GLY A 1 486 ? -7.563 -18.272 9.849 1.00 85.31 486 GLY A N 1
ATOM 3677 C CA . GLY A 1 486 ? -6.731 -19.318 9.246 1.00 85.31 486 GLY A CA 1
ATOM 3678 C C . GLY A 1 486 ? -5.571 -18.818 8.379 1.00 85.31 486 GLY A C 1
ATOM 3679 O O . GLY A 1 486 ? -4.889 -19.656 7.792 1.00 85.31 486 GLY A O 1
ATOM 3680 N N . ALA A 1 487 ? -5.328 -17.504 8.316 1.00 91.12 487 ALA A N 1
ATOM 3681 C CA . ALA A 1 487 ? -4.109 -16.956 7.723 1.00 91.12 487 ALA A CA 1
ATOM 3682 C C . ALA A 1 487 ? -2.856 -17.548 8.391 1.00 91.12 487 ALA A C 1
ATOM 3684 O O . ALA A 1 487 ? -2.815 -17.693 9.615 1.00 91.12 487 ALA A O 1
ATOM 3685 N N . ASP A 1 488 ? -1.831 -17.865 7.597 1.00 93.44 488 ASP A N 1
ATOM 3686 C CA . ASP A 1 488 ? -0.560 -18.403 8.099 1.00 93.44 488 ASP A CA 1
ATOM 3687 C C . ASP A 1 488 ? 0.577 -17.377 8.082 1.00 93.44 488 ASP A C 1
ATOM 3689 O O . ASP A 1 488 ? 1.568 -17.530 8.804 1.00 93.44 488 ASP A O 1
ATOM 3693 N N . ARG A 1 489 ? 0.428 -16.311 7.289 1.00 94.25 489 ARG A N 1
ATOM 3694 C CA . ARG A 1 489 ? 1.451 -15.287 7.074 1.00 94.25 489 ARG A CA 1
ATOM 3695 C C . ARG A 1 489 ? 0.842 -13.894 6.972 1.00 94.25 489 ARG A C 1
ATOM 3697 O O . ARG A 1 489 ? -0.240 -13.717 6.413 1.00 94.25 489 ARG A O 1
ATOM 3704 N N . LEU A 1 490 ? 1.575 -12.905 7.476 1.00 95.44 490 LEU A N 1
ATOM 3705 C CA . LEU A 1 490 ? 1.226 -11.486 7.454 1.00 95.44 490 LEU A CA 1
ATOM 3706 C C . LEU A 1 490 ? 2.365 -10.639 6.884 1.00 95.44 490 LEU A C 1
ATOM 3708 O O . LEU A 1 490 ? 3.545 -10.966 7.028 1.00 95.44 490 LEU A O 1
ATOM 3712 N N . ARG A 1 491 ? 1.995 -9.497 6.306 1.00 93.75 491 ARG A N 1
ATOM 3713 C CA . ARG A 1 491 ? 2.888 -8.373 6.011 1.00 93.75 491 ARG A CA 1
ATOM 3714 C C . ARG A 1 491 ? 2.246 -7.067 6.444 1.00 93.75 491 ARG A C 1
ATOM 3716 O O . ARG A 1 491 ? 1.032 -6.900 6.347 1.00 93.75 491 ARG A O 1
ATOM 3723 N N . ILE A 1 492 ? 3.084 -6.138 6.883 1.00 95.44 492 ILE A N 1
ATOM 3724 C CA . ILE A 1 492 ? 2.692 -4.805 7.328 1.00 95.44 492 ILE A CA 1
ATOM 3725 C C . ILE A 1 492 ? 3.378 -3.768 6.458 1.00 95.44 492 ILE A C 1
ATOM 3727 O O . ILE A 1 492 ? 4.525 -3.933 6.052 1.00 95.44 492 ILE A O 1
ATOM 3731 N N . MET A 1 493 ? 2.679 -2.675 6.207 1.00 94.75 493 MET A N 1
ATOM 3732 C CA . MET A 1 493 ? 3.197 -1.527 5.490 1.00 94.75 493 MET A CA 1
ATOM 3733 C C . MET A 1 493 ? 3.075 -0.279 6.352 1.00 94.75 493 MET A C 1
ATOM 3735 O O . MET A 1 493 ? 2.024 -0.037 6.943 1.00 94.75 493 MET A O 1
ATOM 3739 N N . LEU A 1 494 ? 4.130 0.532 6.366 1.00 96.19 494 LEU A N 1
ATOM 3740 C CA . LEU A 1 494 ? 4.136 1.890 6.907 1.00 96.19 494 LEU A CA 1
ATOM 3741 C C . LEU A 1 494 ? 4.396 2.863 5.760 1.00 96.19 494 LEU A C 1
ATOM 3743 O O . LEU A 1 494 ? 5.382 2.718 5.043 1.00 96.19 494 LEU A O 1
ATOM 3747 N N . ARG A 1 495 ? 3.510 3.837 5.572 1.00 93.75 495 ARG A N 1
ATOM 3748 C CA . ARG A 1 495 ? 3.500 4.749 4.422 1.00 93.75 495 ARG A CA 1
ATOM 3749 C C . ARG A 1 495 ? 3.550 6.196 4.885 1.00 93.75 495 ARG A C 1
ATOM 3751 O O . ARG A 1 495 ? 2.848 6.550 5.829 1.00 93.75 495 ARG A O 1
ATOM 3758 N N . VAL A 1 496 ? 4.317 7.028 4.188 1.00 92.44 496 VAL A N 1
ATOM 3759 C CA . VAL A 1 496 ? 4.249 8.490 4.267 1.00 92.44 496 VAL A CA 1
ATOM 3760 C C . VAL A 1 496 ? 3.510 9.023 3.044 1.00 92.44 496 VAL A C 1
ATOM 3762 O O . VAL A 1 496 ? 3.734 8.563 1.926 1.00 92.44 496 VAL A O 1
ATOM 3765 N N . ILE A 1 497 ? 2.611 9.978 3.258 1.00 88.50 497 ILE A N 1
ATOM 3766 C CA . ILE A 1 497 ? 1.824 10.590 2.190 1.00 88.50 497 ILE A CA 1
ATOM 3767 C C . ILE A 1 497 ? 1.710 12.093 2.405 1.00 88.50 497 ILE A C 1
ATOM 3769 O O . ILE A 1 497 ? 1.464 12.556 3.518 1.00 88.50 497 ILE A O 1
ATOM 3773 N N . ASP A 1 498 ? 1.824 12.852 1.322 1.00 85.25 498 ASP A N 1
ATOM 3774 C CA . ASP A 1 498 ? 1.414 14.252 1.311 1.00 85.25 498 ASP A CA 1
ATOM 3775 C C . ASP A 1 498 ? -0.086 14.387 0.988 1.00 85.25 498 ASP A C 1
ATOM 3777 O O . ASP A 1 498 ? -0.586 13.996 -0.075 1.00 85.25 498 ASP A O 1
ATOM 3781 N N . SER A 1 499 ? -0.823 14.971 1.927 1.00 77.38 499 SER A N 1
ATOM 3782 C CA . SER A 1 499 ? -2.259 15.222 1.824 1.00 77.38 499 SER A CA 1
ATOM 3783 C C . SER A 1 499 ? -2.616 16.547 1.138 1.00 77.38 499 SER A C 1
ATOM 3785 O O . SER A 1 499 ? -3.801 16.871 1.037 1.00 77.38 499 SER A O 1
ATOM 3787 N N . CYS A 1 500 ? -1.643 17.302 0.612 1.00 73.06 500 CYS A N 1
ATOM 3788 C CA . CYS A 1 500 ? -1.866 18.579 -0.074 1.00 73.06 500 CYS A CA 1
ATOM 3789 C C . CYS A 1 500 ? -2.890 18.504 -1.216 1.00 73.06 500 CYS A C 1
ATOM 3791 O O . CYS A 1 500 ? -3.600 19.477 -1.470 1.00 73.06 500 CYS A O 1
ATOM 3793 N N . GLN A 1 501 ? -3.031 17.350 -1.873 1.00 61.97 501 GLN A N 1
ATOM 3794 C CA . GLN A 1 501 ? -4.058 17.115 -2.896 1.00 61.97 501 GLN A CA 1
ATOM 3795 C C . GLN A 1 501 ? -5.508 17.207 -2.365 1.00 61.97 501 GLN A C 1
ATOM 3797 O O . GLN A 1 501 ? -6.438 17.423 -3.142 1.00 61.97 501 GLN A O 1
ATOM 3802 N N . PHE A 1 502 ? -5.708 17.079 -1.049 1.00 60.59 502 PHE A N 1
ATOM 3803 C CA . PHE A 1 502 ? -7.018 17.062 -0.389 1.00 60.59 502 PHE A CA 1
ATOM 3804 C C . PHE A 1 502 ? -7.335 18.353 0.390 1.00 60.59 502 PHE A C 1
ATOM 3806 O O . PHE A 1 502 ? -8.457 18.506 0.880 1.00 60.59 502 PHE A O 1
ATOM 3813 N N . SER A 1 503 ? -6.388 19.296 0.484 1.00 60.38 503 SER A N 1
ATOM 3814 C CA . SER A 1 503 ? -6.483 20.485 1.345 1.00 60.38 503 SER A CA 1
ATOM 3815 C C . SER A 1 503 ? -6.536 21.801 0.555 1.00 60.38 503 SER A C 1
ATOM 3817 O O . SER A 1 503 ? -5.794 22.026 -0.400 1.00 60.38 503 SER A O 1
ATOM 3819 N N . PHE A 1 504 ? -7.409 22.728 0.970 1.00 50.69 504 PHE A N 1
ATOM 3820 C CA . PHE A 1 504 ? -7.503 24.063 0.367 1.00 50.69 504 PHE A CA 1
ATOM 3821 C C . PHE A 1 504 ? -6.416 24.991 0.932 1.00 50.69 504 PHE A C 1
ATOM 3823 O O . PHE A 1 504 ? -6.574 25.525 2.026 1.00 50.69 504 PHE A O 1
ATOM 3830 N N . GLY A 1 505 ? -5.351 25.233 0.161 1.00 54.06 505 GLY A N 1
ATOM 3831 C CA . GLY A 1 505 ? -4.281 26.175 0.526 1.00 54.06 505 GLY A CA 1
ATOM 3832 C C . GLY A 1 505 ? -2.982 25.514 0.989 1.00 54.06 505 GLY A C 1
ATOM 3833 O O . GLY A 1 505 ? -2.439 25.923 2.006 1.00 54.06 505 GLY A O 1
ATOM 3834 N N . CYS A 1 506 ? -2.508 24.528 0.223 1.00 63.19 506 CYS A N 1
ATOM 3835 C CA . CYS A 1 506 ? -1.258 23.799 0.443 1.00 63.19 506 CYS A CA 1
ATOM 3836 C C . CYS A 1 506 ? -0.050 24.736 0.625 1.00 63.19 506 CYS A C 1
ATOM 3838 O O . CYS A 1 506 ? 0.242 25.572 -0.241 1.00 63.19 506 CYS A O 1
ATOM 3840 N N . ASN A 1 507 ? 0.667 24.565 1.732 1.00 63.03 507 ASN A N 1
ATOM 3841 C CA . ASN A 1 507 ? 2.014 25.084 1.923 1.00 63.03 507 ASN A CA 1
ATOM 3842 C C . ASN A 1 507 ? 2.812 24.011 2.673 1.00 63.03 507 ASN A C 1
ATOM 3844 O O . ASN A 1 507 ? 2.921 24.084 3.900 1.00 63.03 507 ASN A O 1
ATOM 3848 N N . PRO A 1 508 ? 3.367 23.025 1.946 1.00 61.94 508 PRO A N 1
ATOM 3849 C CA . PRO A 1 508 ? 3.903 21.841 2.570 1.00 61.94 508 PRO A CA 1
ATOM 3850 C C . PRO A 1 508 ? 5.229 22.241 3.201 1.00 61.94 508 PRO A C 1
ATOM 3852 O O . PRO A 1 508 ? 6.269 22.289 2.564 1.00 61.94 508 PRO A O 1
ATOM 3855 N N . LYS A 1 509 ? 5.181 22.646 4.464 1.00 71.56 509 LYS A N 1
ATOM 3856 C CA . LYS A 1 509 ? 6.347 22.634 5.332 1.00 71.56 509 LYS A CA 1
ATOM 3857 C C . LYS A 1 509 ? 6.297 21.300 6.037 1.00 71.56 509 LYS A C 1
ATOM 3859 O O . LYS A 1 509 ? 5.310 20.996 6.701 1.00 71.56 509 LYS A O 1
ATOM 3864 N N . SER A 1 510 ? 7.354 20.525 5.884 1.00 80.06 510 SER A N 1
ATOM 3865 C CA . SER A 1 510 ? 7.514 19.276 6.606 1.00 80.06 510 SER A CA 1
ATOM 3866 C C . SER A 1 510 ? 8.541 19.445 7.718 1.00 80.06 510 SER A C 1
ATOM 3868 O O . SER A 1 510 ? 9.539 20.162 7.589 1.00 80.06 510 SER A O 1
ATOM 3870 N N . ALA A 1 511 ? 8.299 18.746 8.816 1.00 83.69 511 ALA A N 1
ATOM 3871 C CA . ALA A 1 511 ? 9.341 18.367 9.749 1.00 83.69 511 ALA A CA 1
ATOM 3872 C C . ALA A 1 511 ? 10.042 17.088 9.247 1.00 83.69 511 ALA A C 1
ATOM 3874 O O . ALA A 1 511 ? 9.578 16.450 8.297 1.00 83.69 511 ALA A O 1
ATOM 3875 N N . PRO A 1 512 ? 11.141 16.655 9.881 1.00 86.19 512 PRO A N 1
ATOM 3876 C CA . PRO A 1 512 ? 11.592 15.268 9.794 1.00 86.19 512 PRO A CA 1
ATOM 3877 C C . PRO A 1 512 ? 10.627 14.319 10.526 1.00 86.19 512 PRO A C 1
ATOM 3879 O O . PRO A 1 512 ? 10.944 13.761 11.572 1.00 86.19 512 PRO A O 1
ATOM 3882 N N . ALA A 1 513 ? 9.420 14.189 9.984 1.00 86.75 513 ALA A N 1
ATOM 3883 C CA . ALA A 1 513 ? 8.335 13.330 10.438 1.00 86.75 513 ALA A CA 1
ATOM 3884 C C . ALA A 1 513 ? 7.482 12.920 9.216 1.00 86.75 513 ALA A C 1
ATOM 3886 O O . ALA A 1 513 ? 7.459 13.662 8.226 1.00 86.75 513 ALA A O 1
ATOM 3887 N N . PRO A 1 514 ? 6.775 11.778 9.250 1.00 90.25 514 PRO A N 1
ATOM 3888 C CA . PRO A 1 514 ? 6.786 10.748 10.287 1.00 90.25 514 PRO A CA 1
ATOM 3889 C C . PRO A 1 514 ? 8.102 9.956 10.305 1.00 90.25 514 PRO A C 1
ATOM 3891 O O . PRO A 1 514 ? 8.747 9.758 9.274 1.00 90.25 514 PRO A O 1
ATOM 3894 N N . ILE A 1 515 ? 8.486 9.484 11.488 1.00 90.69 515 ILE A N 1
ATOM 3895 C CA . ILE A 1 515 ? 9.606 8.556 11.691 1.00 90.69 515 ILE A CA 1
ATOM 3896 C C . ILE A 1 515 ? 9.127 7.437 12.611 1.00 90.69 515 ILE A C 1
ATOM 3898 O O . ILE A 1 515 ? 8.464 7.720 13.603 1.00 90.69 515 ILE A O 1
ATOM 3902 N N . PHE A 1 516 ? 9.463 6.190 12.302 1.00 93.62 516 PHE A N 1
ATOM 3903 C CA . PHE A 1 516 ? 8.924 5.002 12.956 1.00 93.62 516 PHE A CA 1
ATOM 3904 C C . PHE A 1 516 ? 10.009 4.177 13.642 1.00 93.62 516 PHE A C 1
ATOM 3906 O O . PHE A 1 516 ? 11.154 4.118 13.184 1.00 93.62 516 PHE A O 1
ATOM 3913 N N . ASP A 1 517 ? 9.613 3.500 14.714 1.00 91.31 517 ASP A N 1
ATOM 3914 C CA . ASP A 1 517 ? 10.431 2.545 15.454 1.00 91.31 517 ASP A CA 1
ATOM 3915 C C . ASP A 1 517 ? 9.549 1.528 16.210 1.00 91.31 517 ASP A C 1
ATOM 3917 O O . ASP A 1 517 ? 8.326 1.664 16.253 1.00 91.31 517 ASP A O 1
ATOM 3921 N N . ASN A 1 518 ? 10.163 0.508 16.816 1.00 89.75 518 ASN A N 1
ATOM 3922 C CA . ASN A 1 518 ? 9.536 -0.483 17.697 1.00 89.75 518 ASN A CA 1
ATOM 3923 C C . ASN A 1 518 ? 8.279 -1.142 17.102 1.00 89.75 518 ASN A C 1
ATOM 3925 O O . ASN A 1 518 ? 7.279 -1.340 17.795 1.00 89.75 518 ASN A O 1
ATOM 3929 N N . VAL A 1 519 ? 8.330 -1.498 15.817 1.00 93.69 519 VAL A N 1
ATOM 3930 C CA . VAL A 1 519 ? 7.236 -2.206 15.150 1.00 93.69 519 VAL A CA 1
ATOM 3931 C C . VAL A 1 519 ? 7.064 -3.598 15.757 1.00 93.69 519 VAL A C 1
ATOM 3933 O O . VAL A 1 519 ? 8.009 -4.382 15.803 1.00 93.69 519 VAL A O 1
ATOM 3936 N N . ALA A 1 520 ? 5.851 -3.927 16.189 1.00 91.38 520 ALA A N 1
ATOM 3937 C CA . ALA A 1 520 ? 5.533 -5.202 16.806 1.00 91.38 520 ALA A CA 1
ATOM 3938 C C . ALA A 1 520 ? 4.162 -5.732 16.376 1.00 91.38 520 ALA A C 1
ATOM 3940 O O . ALA A 1 520 ? 3.205 -4.972 16.205 1.00 91.38 520 ALA A O 1
ATOM 3941 N N . ILE A 1 521 ? 4.075 -7.055 16.250 1.00 92.00 521 ILE A N 1
ATOM 3942 C CA . ILE A 1 521 ? 2.831 -7.788 16.026 1.00 92.00 521 ILE A CA 1
ATOM 3943 C C . ILE A 1 521 ? 2.667 -8.812 17.138 1.00 92.00 521 ILE A C 1
ATOM 3945 O O . ILE A 1 521 ? 3.573 -9.600 17.415 1.00 92.00 521 ILE A O 1
ATOM 3949 N N . TYR A 1 522 ? 1.486 -8.819 17.742 1.00 87.69 522 TYR A N 1
ATOM 3950 C CA . TYR A 1 522 ? 1.107 -9.759 18.785 1.00 87.69 522 TYR A CA 1
ATOM 3951 C C . TYR A 1 522 ? -0.110 -10.563 18.353 1.00 87.69 522 TYR A C 1
ATOM 3953 O O . TYR A 1 522 ? -1.002 -10.050 17.674 1.00 87.69 522 TYR A O 1
ATOM 3961 N N . LYS A 1 523 ? -0.166 -11.804 18.821 1.00 87.31 523 LYS A N 1
ATOM 3962 C CA . LYS A 1 523 ? -1.317 -12.697 18.731 1.00 87.31 523 LYS A CA 1
ATOM 3963 C C . LYS A 1 523 ? -1.890 -12.893 20.124 1.00 87.31 523 LYS A C 1
ATOM 3965 O O . LYS A 1 523 ? -1.137 -13.040 21.083 1.00 87.31 523 LYS A O 1
ATOM 3970 N N . TYR A 1 524 ? -3.205 -12.880 20.275 1.00 85.12 524 TYR A N 1
ATOM 3971 C CA . TYR A 1 524 ? -3.820 -12.939 21.596 1.00 85.12 524 TYR A CA 1
ATOM 3972 C C . TYR A 1 524 ? -5.157 -13.682 21.601 1.00 85.12 524 TYR A C 1
ATOM 3974 O O . TYR A 1 524 ? -5.822 -13.853 20.577 1.00 85.12 524 TYR A O 1
ATOM 3982 N N . ARG A 1 525 ? -5.582 -14.098 22.798 1.00 85.31 525 ARG A N 1
ATOM 3983 C CA . ARG A 1 525 ? -6.873 -14.758 23.023 1.00 85.31 525 ARG A CA 1
ATOM 3984 C C . ARG A 1 525 ? -8.059 -13.792 22.967 1.00 85.31 525 ARG A C 1
ATOM 3986 O O . ARG A 1 525 ? -8.168 -12.874 23.788 1.00 85.31 525 ARG A O 1
ATOM 3993 N N . LEU A 1 526 ? -8.997 -14.038 22.065 1.00 84.00 526 LEU A N 1
ATOM 3994 C CA . LEU A 1 526 ? -10.259 -13.309 21.985 1.00 84.00 526 LEU A CA 1
ATOM 3995 C C . LEU A 1 526 ? -11.272 -13.826 23.015 1.00 84.00 526 LEU A C 1
ATOM 3997 O O . LEU A 1 526 ? -11.371 -15.037 23.232 1.00 84.00 526 LEU A O 1
ATOM 4001 N N . PRO A 1 527 ? -12.051 -12.926 23.640 1.00 82.19 527 PRO A N 1
ATOM 4002 C CA . PRO A 1 527 ? -13.098 -13.313 24.578 1.00 82.19 527 PRO A CA 1
ATOM 4003 C C . PRO A 1 527 ? -14.382 -13.806 23.886 1.00 82.19 527 PRO A C 1
ATOM 4005 O O . PRO A 1 527 ? -15.177 -14.471 24.545 1.00 82.19 527 PRO A O 1
ATOM 4008 N N . GLY A 1 528 ? -14.559 -13.525 22.587 1.00 88.06 528 GLY A N 1
ATOM 4009 C CA . GLY A 1 528 ? -15.733 -13.830 21.759 1.00 88.06 528 GLY A CA 1
ATOM 4010 C C . GLY A 1 528 ? -15.605 -13.229 20.346 1.00 88.06 528 GLY A C 1
ATOM 4011 O O . GLY A 1 528 ? -14.479 -12.957 19.919 1.00 88.06 528 GLY A O 1
ATOM 4012 N N . PRO A 1 529 ? -16.718 -13.003 19.616 1.00 89.50 529 PRO A N 1
ATOM 4013 C CA . PRO A 1 529 ? -16.709 -12.326 18.312 1.00 89.50 529 PRO A CA 1
ATOM 4014 C C . PRO A 1 529 ? -16.044 -10.948 18.362 1.00 89.50 529 PRO A C 1
ATOM 4016 O O . PRO A 1 529 ? -16.067 -10.289 19.398 1.00 89.50 529 PRO A O 1
ATOM 4019 N N . VAL A 1 530 ? -15.487 -10.479 17.250 1.00 88.00 530 VAL A N 1
ATOM 4020 C CA . VAL A 1 530 ? -14.938 -9.118 17.182 1.00 88.00 530 VAL A CA 1
ATOM 4021 C C . VAL A 1 530 ? -16.053 -8.152 16.827 1.00 88.00 530 VAL A C 1
ATOM 4023 O O . VAL A 1 530 ? -16.736 -8.352 15.827 1.00 88.00 530 VAL A O 1
ATOM 4026 N N . LEU A 1 531 ? -16.233 -7.116 17.644 1.00 89.38 531 LEU A N 1
ATOM 4027 C CA . LEU A 1 531 ? -17.095 -5.980 17.330 1.00 89.38 531 LEU A CA 1
ATOM 4028 C C . LEU A 1 531 ? -16.225 -4.800 16.916 1.00 89.38 531 LEU A C 1
ATOM 4030 O O . LEU A 1 531 ? -15.246 -4.512 17.607 1.00 89.38 531 LEU A O 1
ATOM 4034 N N . SER A 1 532 ? -16.606 -4.082 15.865 1.00 85.69 532 SER A N 1
ATOM 4035 C CA . SER A 1 532 ? -15.922 -2.861 15.434 1.00 85.69 532 SER A CA 1
ATOM 4036 C C . SER A 1 532 ? -16.898 -1.756 15.039 1.00 85.69 532 SER A C 1
ATOM 4038 O O . SER A 1 532 ? -17.985 -2.009 14.536 1.00 85.69 532 SER A O 1
ATOM 4040 N N . MET A 1 533 ? -16.535 -0.498 15.277 1.00 85.12 533 MET A N 1
ATOM 4041 C CA . MET A 1 533 ? -17.280 0.668 14.788 1.00 85.12 533 MET A CA 1
ATOM 4042 C C . MET A 1 533 ? -16.335 1.833 14.569 1.00 85.12 533 MET A C 1
ATOM 4044 O O . MET A 1 533 ? -15.337 1.962 15.272 1.00 85.12 533 MET A O 1
ATOM 4048 N N . ARG A 1 534 ? -16.654 2.735 13.650 1.00 78.50 534 ARG A N 1
ATOM 4049 C CA . ARG A 1 534 ? -15.882 3.971 13.514 1.00 78.50 534 ARG A CA 1
ATOM 4050 C C . ARG A 1 534 ? -16.458 5.036 14.441 1.00 78.50 534 ARG A C 1
ATOM 4052 O O . ARG A 1 534 ? -17.664 5.085 14.659 1.00 78.50 534 ARG A O 1
ATOM 4059 N N . ALA A 1 535 ? -15.621 5.948 14.925 1.00 77.94 535 ALA A N 1
ATOM 4060 C CA . ALA A 1 535 ? -16.045 7.006 15.846 1.00 77.94 535 ALA A CA 1
ATOM 4061 C C . ALA A 1 535 ? -17.202 7.879 15.308 1.00 77.94 535 ALA A C 1
ATOM 4063 O O . ALA A 1 535 ? -18.042 8.335 16.071 1.00 77.94 535 ALA A O 1
ATOM 4064 N N . TRP A 1 536 ? -17.290 8.095 13.993 1.00 77.81 536 TRP A N 1
ATOM 4065 C CA . TRP A 1 536 ? -18.394 8.848 13.371 1.00 77.81 536 TRP A CA 1
ATOM 4066 C C . TRP A 1 536 ? -19.710 8.055 13.213 1.00 77.81 536 TRP A C 1
ATOM 4068 O O . TRP A 1 536 ? -20.741 8.649 12.912 1.00 77.81 536 TRP A O 1
ATOM 4078 N N . ASP A 1 537 ? -19.681 6.739 13.426 1.00 85.19 537 ASP A N 1
ATOM 4079 C CA . ASP A 1 537 ? -20.855 5.867 13.390 1.00 85.19 537 ASP A CA 1
ATOM 4080 C C . ASP A 1 537 ? -21.422 5.690 14.816 1.00 85.19 537 ASP A C 1
ATOM 4082 O O . ASP A 1 537 ? -22.477 5.092 14.984 1.00 85.19 537 ASP A O 1
ATOM 4086 N N . GLN A 1 538 ? -20.750 6.244 15.842 1.00 87.62 538 GLN A N 1
ATOM 4087 C CA . GLN A 1 538 ? -21.218 6.303 17.231 1.00 87.62 538 GLN A CA 1
ATOM 4088 C C . GLN A 1 538 ? -22.381 7.274 17.410 1.00 87.62 538 GLN A C 1
ATOM 4090 O O . GLN A 1 538 ? -22.518 8.234 16.654 1.00 87.62 538 GLN A O 1
ATOM 4095 N N . ALA A 1 539 ? -23.158 7.080 18.476 1.00 88.88 539 ALA A N 1
ATOM 4096 C CA . ALA A 1 539 ? -24.175 8.040 18.881 1.00 88.88 539 ALA A CA 1
ATOM 4097 C C . ALA A 1 539 ? -23.537 9.372 19.299 1.00 88.88 539 ALA A C 1
ATOM 4099 O O . ALA A 1 539 ? -22.559 9.382 20.051 1.00 88.88 539 ALA A O 1
ATOM 4100 N N . GLN A 1 540 ? -24.098 10.485 18.830 1.00 84.62 540 GLN A N 1
ATOM 4101 C CA . GLN A 1 540 ? -23.618 11.826 19.164 1.00 84.62 540 GLN A CA 1
ATOM 4102 C C . GLN A 1 540 ? -24.432 12.474 20.283 1.00 84.62 540 GLN A C 1
ATOM 4104 O O . GLN A 1 540 ? -25.620 12.203 20.446 1.00 84.62 540 GLN A O 1
ATOM 4109 N N . ASP A 1 541 ? -23.800 13.402 21.004 1.00 87.38 541 ASP A N 1
ATOM 4110 C CA . ASP A 1 541 ? -24.530 14.383 21.807 1.00 87.38 541 ASP A CA 1
ATOM 4111 C C . ASP A 1 541 ? -25.466 15.178 20.883 1.00 87.38 541 ASP A C 1
ATOM 4113 O O . ASP A 1 541 ? -25.047 15.699 19.845 1.00 87.38 541 ASP A O 1
ATOM 4117 N N . ALA A 1 542 ? -26.736 15.274 21.266 1.00 81.44 542 ALA A N 1
ATOM 4118 C CA . ALA A 1 542 ? -27.781 15.869 20.446 1.00 81.44 542 ALA A CA 1
ATOM 4119 C C . ALA A 1 542 ? -28.524 16.968 21.214 1.00 81.44 542 ALA A C 1
ATOM 4121 O O . ALA A 1 542 ? -28.433 17.089 22.431 1.00 81.44 542 ALA A O 1
ATOM 4122 N N . PHE A 1 543 ? -29.244 17.808 20.472 1.00 86.62 543 PHE A N 1
ATOM 4123 C CA . PHE A 1 543 ? -30.034 18.914 21.009 1.00 86.62 543 PHE A CA 1
ATOM 4124 C C . PHE A 1 543 ? -31.477 18.805 20.513 1.00 86.62 543 PHE A C 1
ATOM 4126 O O . PHE A 1 543 ? -31.710 18.193 19.467 1.00 86.62 543 PHE A O 1
ATOM 4133 N N . PRO A 1 544 ? -32.443 19.467 21.178 1.00 88.50 544 PRO A N 1
ATOM 4134 C CA . PRO A 1 544 ? -33.806 19.537 20.675 1.00 88.50 544 PRO A CA 1
ATOM 4135 C C . PRO A 1 544 ? -33.855 20.051 19.236 1.00 88.50 544 PRO A C 1
ATOM 4137 O O . PRO A 1 544 ? -33.374 21.154 18.953 1.00 88.50 544 PRO A O 1
ATOM 4140 N N . LEU A 1 545 ? -34.486 19.298 18.327 1.00 79.06 545 LEU A N 1
ATOM 4141 C CA . LEU A 1 54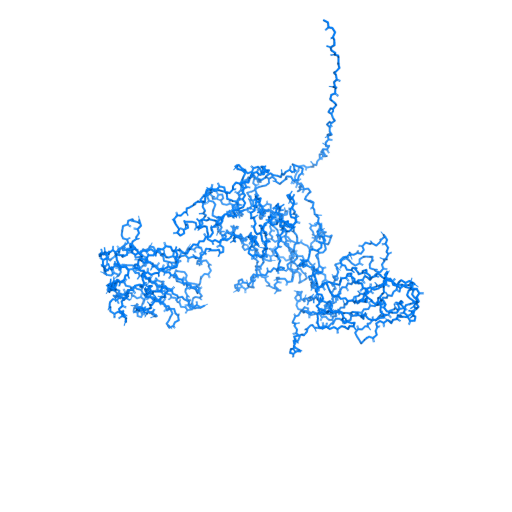5 ? -34.538 19.661 16.901 1.00 79.06 545 LEU A CA 1
ATOM 4142 C C . LEU A 1 545 ? -35.203 21.020 16.648 1.00 79.06 545 LEU A C 1
ATOM 4144 O O . LEU A 1 545 ? -34.891 21.710 15.677 1.00 79.06 545 LEU A O 1
ATOM 4148 N N . ASN A 1 546 ? -36.117 21.434 17.528 1.00 82.06 546 ASN A N 1
ATOM 4149 C CA . ASN A 1 546 ? -36.780 22.732 17.427 1.00 82.06 546 ASN A CA 1
ATOM 4150 C C . ASN A 1 546 ? -35.871 23.921 17.819 1.00 82.06 546 ASN A C 1
ATOM 4152 O O . ASN A 1 546 ? -36.287 25.073 17.672 1.00 82.06 546 ASN A O 1
ATOM 4156 N N . GLY A 1 547 ? -34.662 23.660 18.335 1.00 82.88 547 GLY A N 1
ATOM 4157 C CA . GLY A 1 547 ? -33.684 24.658 18.782 1.00 82.88 547 GLY A CA 1
ATOM 4158 C C . GLY A 1 547 ? -34.104 25.474 20.012 1.00 82.88 547 GLY A C 1
ATOM 4159 O O . GLY A 1 547 ? -33.471 26.483 20.331 1.00 82.88 547 GLY A O 1
ATOM 4160 N N . SER A 1 548 ? -35.190 25.092 20.682 1.00 88.44 548 SER A N 1
ATOM 4161 C CA . SER A 1 548 ? -35.717 25.761 21.869 1.00 88.44 548 SER A CA 1
ATOM 4162 C C . SER A 1 548 ? -35.055 25.235 23.143 1.00 88.44 548 SER A C 1
ATOM 4164 O O . SER A 1 548 ? -34.502 24.143 23.191 1.00 88.44 548 SER A O 1
ATOM 4166 N N . ILE A 1 549 ? -35.147 26.028 24.207 1.00 89.81 549 ILE A N 1
ATOM 4167 C CA . ILE A 1 549 ? -34.755 25.655 25.577 1.00 89.81 549 ILE A CA 1
ATOM 4168 C C . ILE A 1 549 ? -35.880 25.950 26.581 1.00 89.81 549 ILE A C 1
ATOM 4170 O O . ILE A 1 549 ? -35.668 25.968 27.795 1.00 89.81 549 ILE A O 1
ATOM 4174 N N . ASP A 1 550 ? -37.075 26.279 26.081 1.00 93.06 550 ASP A N 1
ATOM 4175 C CA . ASP A 1 550 ? -38.189 26.704 26.919 1.00 93.06 550 ASP A CA 1
ATOM 4176 C C . ASP A 1 550 ? -38.833 25.514 27.633 1.00 93.06 550 ASP A C 1
ATOM 4178 O O . ASP A 1 550 ? -39.573 24.732 27.050 1.00 93.06 550 ASP A O 1
ATOM 4182 N N . THR A 1 551 ? -38.603 25.426 28.938 1.00 93.38 551 THR A N 1
ATOM 4183 C CA . THR A 1 551 ? -39.154 24.378 29.806 1.00 93.38 551 THR A CA 1
ATOM 4184 C C . THR A 1 551 ? -40.323 24.868 30.671 1.00 93.38 551 THR A C 1
ATOM 4186 O O . THR A 1 551 ? -40.761 24.172 31.594 1.00 93.38 551 THR A O 1
ATOM 4189 N N . SER A 1 552 ? -40.854 26.069 30.401 1.00 93.19 552 SER A N 1
ATOM 4190 C CA . SER A 1 552 ? -41.793 26.775 31.290 1.00 93.19 552 SER A CA 1
ATOM 4191 C C . SER A 1 552 ? -43.192 26.157 31.382 1.00 93.19 552 SER A C 1
ATOM 4193 O O . SER A 1 552 ? -43.884 26.358 32.383 1.00 93.19 552 SER A O 1
ATOM 4195 N N . THR A 1 553 ? -43.616 25.383 30.381 1.00 93.62 553 THR A N 1
ATOM 4196 C CA . THR A 1 553 ? -44.916 24.694 30.359 1.00 93.62 553 THR A CA 1
ATOM 4197 C C . THR A 1 553 ? -44.754 23.234 29.948 1.00 93.62 553 THR A C 1
ATOM 4199 O O . THR A 1 553 ? -43.752 22.884 29.332 1.00 93.62 553 THR A O 1
ATOM 4202 N N . GLY A 1 554 ? -45.736 22.384 30.273 1.00 90.56 554 GLY A N 1
ATOM 4203 C CA . GLY A 1 554 ? -45.719 20.970 29.870 1.00 90.56 554 GLY A CA 1
ATOM 4204 C C . GLY A 1 554 ? -45.610 20.801 28.353 1.00 90.56 554 GLY A C 1
ATOM 4205 O O . GLY A 1 554 ? -44.727 20.098 27.896 1.00 90.56 554 GLY A O 1
ATOM 4206 N N . ALA A 1 555 ? -46.405 21.548 27.578 1.00 91.62 555 ALA A N 1
ATOM 4207 C CA . ALA A 1 555 ? -46.350 21.516 26.113 1.00 91.62 555 ALA A CA 1
ATOM 4208 C C . ALA A 1 555 ? -45.011 22.013 25.537 1.00 91.62 555 ALA A C 1
ATOM 4210 O O . ALA A 1 555 ? -44.576 21.535 24.497 1.00 91.62 555 ALA A O 1
ATOM 4211 N N . ASN A 1 556 ? -44.353 22.972 26.198 1.00 93.69 556 ASN A N 1
ATOM 4212 C CA . ASN A 1 556 ? -43.040 23.424 25.740 1.00 93.69 556 ASN A CA 1
ATOM 4213 C C . ASN A 1 556 ? -41.960 22.386 26.052 1.00 93.69 556 ASN A C 1
ATOM 4215 O O . ASN A 1 556 ? -41.066 22.234 25.238 1.00 93.69 556 ASN A O 1
ATOM 4219 N N . ARG A 1 557 ? -42.064 21.659 27.176 1.00 94.25 557 ARG A N 1
ATOM 4220 C CA . ARG A 1 557 ? -41.169 20.535 27.499 1.00 94.25 557 ARG A CA 1
ATOM 4221 C C . ARG A 1 557 ? -41.363 19.346 26.561 1.00 94.25 557 ARG A C 1
ATOM 4223 O O . ARG A 1 557 ? -40.367 18.804 26.110 1.00 94.25 557 ARG A O 1
ATOM 4230 N N . ASP A 1 558 ? -42.613 19.001 26.263 1.00 92.06 558 ASP A N 1
ATOM 4231 C CA . ASP A 1 558 ? -43.007 17.952 25.308 1.00 92.06 558 ASP A CA 1
ATOM 4232 C C . ASP A 1 558 ? -42.327 18.154 23.950 1.00 92.06 558 ASP A C 1
ATOM 4234 O O . ASP A 1 558 ? -41.766 17.241 23.379 1.00 92.06 558 ASP A O 1
ATOM 4238 N N . ALA A 1 559 ? -42.256 19.401 23.476 1.00 90.75 559 ALA A N 1
ATOM 4239 C CA . ALA A 1 559 ? -41.636 19.720 22.195 1.00 90.75 559 ALA A CA 1
ATOM 4240 C C . ALA A 1 559 ? -40.092 19.645 22.175 1.00 90.75 559 ALA A C 1
ATOM 4242 O O . ALA A 1 559 ? -39.508 19.976 21.143 1.00 90.75 559 ALA A O 1
ATOM 4243 N N . LEU A 1 560 ? -39.419 19.323 23.289 1.00 93.31 560 LEU A N 1
ATOM 4244 C CA . LEU A 1 560 ? -37.951 19.321 23.405 1.00 93.31 560 LEU A CA 1
ATOM 4245 C C . LEU A 1 560 ? -37.326 17.929 23.256 1.00 93.31 560 LEU A C 1
ATOM 4247 O O . LEU A 1 560 ? -36.262 17.697 23.817 1.00 93.31 560 LEU A O 1
ATOM 4251 N N . ASP A 1 561 ? -37.962 17.014 22.537 1.00 91.19 561 ASP A N 1
ATOM 4252 C CA . ASP A 1 561 ? -37.384 15.704 22.243 1.00 91.19 561 ASP A CA 1
ATOM 4253 C C . ASP A 1 561 ? -35.979 15.809 21.625 1.00 91.19 561 ASP A C 1
ATOM 4255 O O . ASP A 1 561 ? -35.708 16.681 20.785 1.00 91.19 561 ASP A O 1
ATOM 4259 N N . VAL A 1 562 ? -35.102 14.893 22.031 1.00 91.06 562 VAL A N 1
ATOM 4260 C CA . VAL A 1 562 ? -33.729 14.773 21.537 1.00 91.06 562 VAL A CA 1
ATOM 4261 C C . VAL A 1 562 ? -33.578 13.426 20.819 1.00 91.06 562 VAL A C 1
ATOM 4263 O O . VAL A 1 562 ? -33.780 12.392 21.459 1.00 91.06 562 VAL A O 1
ATOM 4266 N N . PRO A 1 563 ? -33.235 13.411 19.517 1.00 88.25 563 PRO A N 1
ATOM 4267 C CA . PRO A 1 563 ? -33.106 12.171 18.754 1.00 88.25 563 PRO A CA 1
ATOM 4268 C C . PRO A 1 563 ? -31.863 11.369 19.163 1.00 88.25 563 PRO A C 1
ATOM 4270 O O . PRO A 1 563 ? -30.887 11.936 19.668 1.00 88.25 563 PRO A O 1
ATOM 4273 N N . PHE A 1 564 ? -31.893 10.052 18.941 1.00 89.19 564 PHE A N 1
ATOM 4274 C CA . PHE A 1 564 ? -30.733 9.180 19.136 1.00 89.19 564 PHE A CA 1
ATOM 4275 C C . PHE A 1 564 ? -30.119 8.850 17.778 1.00 89.19 564 PHE A C 1
ATOM 4277 O O . PHE A 1 564 ? -30.478 7.865 17.149 1.00 89.19 564 PHE A O 1
ATOM 4284 N N . SER A 1 565 ? -29.164 9.670 17.354 1.00 85.81 565 SER A N 1
ATOM 4285 C CA . SER A 1 565 ? -28.603 9.587 16.004 1.00 85.81 565 SER A CA 1
ATOM 4286 C C . SER A 1 565 ? -27.101 9.336 16.029 1.00 85.81 565 SER A C 1
ATOM 4288 O O . SER A 1 565 ? -26.395 9.785 16.942 1.00 85.81 565 SER A O 1
ATOM 4290 N N . MET A 1 566 ? -26.583 8.667 14.998 1.00 86.19 566 MET A N 1
ATOM 4291 C CA . MET A 1 566 ? -25.135 8.571 14.801 1.00 86.19 566 MET A CA 1
ATOM 4292 C C . MET A 1 566 ? -24.504 9.933 14.463 1.00 86.19 566 MET A C 1
ATOM 4294 O O . MET A 1 566 ? -25.163 10.837 13.957 1.00 86.19 566 MET A O 1
ATOM 4298 N N . ALA A 1 567 ? -23.203 10.102 14.694 1.00 81.94 567 ALA A N 1
ATOM 4299 C CA . ALA A 1 567 ? -22.510 11.368 14.439 1.00 81.94 567 ALA A CA 1
ATOM 4300 C C . ALA A 1 567 ? -22.469 11.759 12.951 1.00 81.94 567 ALA A C 1
ATOM 4302 O O . ALA A 1 567 ? -22.422 12.941 12.609 1.00 81.94 567 ALA A O 1
ATOM 4303 N N . ARG A 1 568 ? -22.515 10.776 12.047 1.00 76.25 568 ARG A N 1
ATOM 4304 C CA . ARG A 1 568 ? -22.631 10.978 10.597 1.00 76.25 568 ARG A CA 1
ATOM 4305 C C . ARG A 1 568 ? -24.086 11.059 10.120 1.00 76.25 568 ARG A C 1
ATOM 4307 O O . ARG A 1 568 ? -24.365 10.755 8.959 1.00 76.25 568 ARG A O 1
ATOM 4314 N N . ASP A 1 569 ? -25.006 11.442 10.995 1.00 71.88 569 ASP A N 1
ATOM 4315 C CA . ASP A 1 569 ? -26.410 11.565 10.635 1.00 71.88 569 ASP A CA 1
ATOM 4316 C C . ASP A 1 569 ? -26.606 12.502 9.427 1.00 71.88 569 ASP A C 1
ATOM 4318 O O . ASP A 1 569 ? -26.095 13.625 9.359 1.00 71.88 569 ASP A O 1
ATOM 4322 N N . ILE A 1 570 ? -27.324 11.989 8.430 1.00 64.56 570 ILE A N 1
ATOM 4323 C CA . ILE A 1 570 ? -27.690 12.692 7.194 1.00 64.56 570 ILE A CA 1
ATOM 4324 C C . ILE A 1 570 ? -29.146 13.184 7.223 1.00 64.56 570 ILE A C 1
ATOM 4326 O O . ILE A 1 570 ? -29.627 13.777 6.248 1.00 64.56 570 ILE A O 1
ATOM 4330 N N . ASN A 1 571 ? -29.869 12.913 8.311 1.00 66.31 571 ASN A N 1
ATOM 4331 C CA . ASN A 1 571 ? -31.253 13.286 8.521 1.00 66.31 571 ASN A CA 1
ATOM 4332 C C . ASN A 1 571 ? -31.362 14.760 8.943 1.00 66.31 571 ASN A C 1
ATOM 4334 O O . ASN A 1 571 ? -31.251 15.155 10.099 1.00 66.31 571 ASN A O 1
ATOM 4338 N N . ASN A 1 572 ? -31.646 15.620 7.966 1.00 59.19 572 ASN A N 1
ATOM 4339 C CA . ASN A 1 572 ? -31.813 17.053 8.195 1.00 59.19 572 ASN A CA 1
ATOM 4340 C C . ASN A 1 572 ? -33.195 17.395 8.802 1.00 59.19 572 ASN A C 1
ATOM 4342 O O . ASN A 1 572 ? -33.970 18.110 8.162 1.00 59.19 572 ASN A O 1
ATOM 4346 N N . GLN A 1 573 ? -33.457 16.985 10.052 1.00 59.69 573 GLN A N 1
ATOM 4347 C CA . GLN A 1 573 ? -34.577 17.418 10.920 1.00 59.69 573 GLN A CA 1
ATOM 4348 C C . GLN A 1 573 ? -35.893 16.606 10.888 1.00 59.69 573 GLN A C 1
ATOM 4350 O O . GLN A 1 573 ? -36.969 17.183 11.081 1.00 59.69 573 GLN A O 1
ATOM 4355 N N . LEU A 1 574 ? -35.860 15.286 10.681 1.00 64.12 574 LEU A N 1
ATOM 4356 C CA . LEU A 1 574 ? -37.038 14.433 10.906 1.00 64.12 574 LEU A CA 1
ATOM 4357 C C . LEU A 1 574 ? -36.893 13.636 12.204 1.00 64.12 574 LEU A C 1
ATOM 4359 O O . LEU A 1 574 ? -35.899 12.951 12.384 1.00 64.12 574 LEU A O 1
ATOM 4363 N N . MET A 1 575 ? -37.922 13.666 13.055 1.00 64.56 575 MET A N 1
ATOM 4364 C CA . MET A 1 575 ? -38.041 12.767 14.210 1.00 64.56 575 MET A CA 1
ATOM 4365 C C . MET A 1 575 ? -38.528 11.392 13.760 1.00 64.56 575 MET A C 1
ATOM 4367 O O . MET A 1 575 ? -39.696 11.032 13.928 1.00 64.56 575 MET A O 1
ATOM 4371 N N . ALA A 1 576 ? -37.665 10.683 13.050 1.00 60.66 576 ALA A N 1
ATOM 4372 C CA . ALA A 1 576 ? -37.937 9.348 12.571 1.00 60.66 576 ALA A CA 1
ATOM 4373 C C . ALA A 1 576 ? -36.625 8.661 12.223 1.00 60.66 576 ALA A C 1
ATOM 4375 O O . ALA A 1 576 ? -35.940 9.127 11.319 1.00 60.66 576 ALA A O 1
ATOM 4376 N N . ASN A 1 577 ? -36.422 7.484 12.802 1.00 58.44 577 ASN A N 1
ATOM 4377 C CA . ASN A 1 577 ? -35.460 6.509 12.319 1.00 58.44 577 ASN A CA 1
ATOM 4378 C C . ASN A 1 577 ? -35.594 6.295 10.794 1.00 58.44 577 ASN A C 1
ATOM 4380 O O . ASN A 1 577 ? -36.565 5.708 10.288 1.00 58.44 577 ASN A O 1
ATOM 4384 N N . VAL A 1 578 ? -34.600 6.799 10.063 1.00 64.25 578 VAL A N 1
ATOM 4385 C CA . VAL A 1 578 ? -34.412 6.625 8.620 1.00 64.25 578 VAL A CA 1
ATOM 4386 C C . VAL A 1 578 ? -33.072 5.937 8.340 1.00 64.25 578 VAL A C 1
ATOM 4388 O O . VAL A 1 578 ? -32.155 5.999 9.156 1.00 64.25 578 VAL A O 1
ATOM 4391 N N . PRO A 1 579 ? -32.894 5.293 7.169 1.00 59.53 579 PRO A N 1
ATOM 4392 C CA . PRO A 1 579 ? -31.584 4.783 6.775 1.00 59.53 579 PRO A CA 1
ATOM 4393 C C . PRO A 1 579 ? -30.525 5.897 6.804 1.00 59.53 579 PRO A C 1
ATOM 4395 O O . PRO A 1 579 ? -30.632 6.860 6.043 1.00 59.53 579 PRO A O 1
ATOM 4398 N N . GLY A 1 580 ? -29.514 5.748 7.663 1.00 61.16 580 GLY A N 1
ATOM 4399 C CA . GLY A 1 580 ? -28.502 6.778 7.922 1.00 61.16 580 GLY A CA 1
ATOM 4400 C C . GLY A 1 580 ? -28.663 7.541 9.246 1.00 61.16 580 GLY A C 1
ATOM 4401 O O . GLY A 1 580 ? -27.891 8.466 9.461 1.00 61.16 580 GLY A O 1
ATOM 4402 N N . ASP A 1 581 ? -29.618 7.154 10.096 1.00 70.31 581 ASP A N 1
ATOM 4403 C CA . ASP A 1 581 ? -29.846 7.707 11.445 1.00 70.31 581 ASP A CA 1
ATOM 4404 C C . ASP A 1 581 ? -29.343 6.749 12.549 1.00 70.31 581 ASP A C 1
ATOM 4406 O O . ASP A 1 581 ? -28.641 7.148 13.478 1.00 70.31 581 ASP A O 1
ATOM 4410 N N . SER A 1 582 ? -29.612 5.447 12.381 1.00 84.88 582 SER A N 1
ATOM 4411 C CA . SER A 1 582 ? -29.243 4.396 13.337 1.00 84.88 582 SER A CA 1
ATOM 4412 C C . SER A 1 582 ? -27.732 4.198 13.496 1.00 84.88 582 SER A C 1
ATOM 4414 O O . SER A 1 582 ? -26.956 4.387 12.558 1.00 84.88 582 SER A O 1
ATOM 4416 N N . ILE A 1 583 ? -27.333 3.693 14.666 1.00 89.75 583 ILE A N 1
ATOM 4417 C CA . ILE A 1 583 ? -25.941 3.348 14.977 1.00 89.75 583 ILE A CA 1
ATOM 4418 C C . ILE A 1 583 ? -25.550 2.089 14.216 1.00 89.75 583 ILE A C 1
ATOM 4420 O O . ILE A 1 583 ? -26.208 1.054 14.351 1.00 89.75 583 ILE A O 1
ATOM 4424 N N . VAL A 1 584 ? -24.471 2.173 13.440 1.00 89.44 584 VAL A N 1
ATOM 4425 C CA . VAL A 1 584 ? -23.956 1.074 12.618 1.00 89.44 584 VAL A CA 1
ATOM 4426 C C . VAL A 1 584 ? -22.647 0.556 13.200 1.00 89.44 584 VAL A C 1
ATOM 4428 O O . VAL A 1 584 ? -21.777 1.327 13.601 1.00 89.44 584 VAL A O 1
ATOM 4431 N N . PHE A 1 585 ? -22.502 -0.764 13.235 1.00 90.38 585 PHE A N 1
ATOM 4432 C CA . PHE A 1 585 ? -21.302 -1.436 13.713 1.00 90.38 585 PHE A CA 1
ATOM 4433 C C . PHE A 1 585 ? -21.133 -2.789 13.018 1.00 90.38 585 PHE A C 1
ATOM 4435 O O . PHE A 1 585 ? -22.079 -3.363 12.476 1.00 90.38 585 PHE A O 1
ATOM 4442 N N . GLU A 1 586 ? -19.913 -3.295 13.023 1.00 90.88 586 GLU A N 1
ATOM 4443 C CA . GLU A 1 586 ? -19.543 -4.586 12.466 1.00 90.88 586 GLU A CA 1
ATOM 4444 C C . GLU A 1 586 ? -19.419 -5.629 13.580 1.00 90.88 586 GLU A C 1
ATOM 4446 O O . GLU A 1 586 ? -19.027 -5.317 14.709 1.00 90.88 586 GLU A O 1
ATOM 4451 N N . ALA A 1 587 ? -19.768 -6.874 13.263 1.00 91.06 587 ALA A N 1
ATOM 4452 C CA . ALA A 1 587 ? -19.616 -8.009 14.159 1.00 91.06 587 ALA A CA 1
ATOM 4453 C C . ALA A 1 587 ? -19.174 -9.249 13.373 1.00 91.06 587 ALA A C 1
ATOM 4455 O O . ALA A 1 587 ? -19.940 -9.778 12.567 1.00 91.06 587 ALA A O 1
ATOM 4456 N N . THR A 1 588 ? -17.969 -9.746 13.658 1.00 88.19 588 THR A N 1
ATOM 4457 C CA . THR A 1 588 ? -17.335 -10.817 12.875 1.00 88.19 588 THR A CA 1
ATOM 4458 C C . THR A 1 588 ? -16.975 -12.020 13.759 1.00 88.19 588 THR A C 1
ATOM 4460 O O . THR A 1 588 ? -16.222 -11.879 14.733 1.00 88.19 588 THR A O 1
ATOM 4463 N N . PRO A 1 589 ? -17.470 -13.237 13.450 1.00 86.94 589 PRO A N 1
ATOM 4464 C CA . PRO A 1 589 ? -17.080 -14.459 14.148 1.00 86.94 589 PRO A CA 1
ATOM 4465 C C . PRO A 1 589 ? -15.760 -15.004 13.584 1.00 86.94 589 PRO A C 1
ATOM 4467 O O . PRO A 1 589 ? -15.750 -15.807 12.655 1.00 86.94 589 PRO A O 1
ATOM 4470 N N . ILE A 1 590 ? -14.631 -14.563 14.141 1.00 81.38 590 ILE A N 1
ATOM 4471 C CA . ILE A 1 590 ? -13.300 -14.987 13.664 1.00 81.38 590 ILE A CA 1
ATOM 4472 C C . ILE A 1 590 ? -12.722 -16.205 14.397 1.00 81.38 590 ILE A C 1
ATOM 4474 O O . ILE A 1 590 ? -11.754 -16.803 13.936 1.00 81.38 590 ILE A O 1
ATOM 4478 N N . ILE A 1 591 ? -13.323 -16.609 15.520 1.00 83.81 591 ILE A N 1
ATOM 4479 C CA . ILE A 1 591 ? -12.928 -17.823 16.245 1.00 83.81 591 ILE A CA 1
ATOM 4480 C C . ILE A 1 591 ? -13.423 -19.041 15.455 1.00 83.81 591 ILE A C 1
ATOM 4482 O O . ILE A 1 591 ? -14.608 -19.153 15.141 1.00 83.81 591 ILE A O 1
ATOM 4486 N N . GLY A 1 592 ? -12.509 -19.957 15.122 1.00 76.75 592 GLY A N 1
ATOM 4487 C CA . GLY A 1 592 ? -12.768 -21.056 14.190 1.00 76.75 592 GLY A CA 1
ATOM 4488 C C . GLY A 1 592 ? -14.056 -21.840 14.480 1.00 76.75 592 GLY A C 1
ATOM 4489 O O . GLY A 1 592 ? -14.253 -22.353 15.579 1.00 76.75 592 GLY A O 1
ATOM 4490 N N . ALA A 1 593 ? -14.903 -21.972 13.451 1.00 73.75 593 ALA A N 1
ATOM 4491 C CA . ALA A 1 593 ? -16.176 -22.701 13.452 1.00 73.75 593 ALA A CA 1
ATOM 4492 C C . ALA A 1 593 ? -17.296 -22.157 14.367 1.00 73.75 593 ALA A C 1
ATOM 4494 O O . ALA A 1 593 ? -18.335 -22.818 14.470 1.00 73.75 593 ALA A O 1
ATOM 4495 N N . SER A 1 594 ? -17.141 -20.975 14.979 1.00 86.19 594 SER A N 1
ATOM 4496 C CA . SER A 1 594 ? -18.236 -20.326 15.707 1.00 86.19 594 SER A CA 1
ATOM 4497 C C . SER A 1 594 ? -19.083 -19.428 14.796 1.00 86.19 594 SER A C 1
ATOM 4499 O O . SER A 1 594 ? -18.651 -18.981 13.734 1.00 86.19 594 SER A O 1
ATOM 4501 N N . ALA A 1 595 ? -20.336 -19.200 15.185 1.00 90.25 595 ALA A N 1
ATOM 4502 C CA . ALA A 1 595 ? -21.231 -18.244 14.536 1.00 90.25 595 ALA A CA 1
ATOM 4503 C C . ALA A 1 595 ? -21.830 -17.311 15.586 1.00 90.25 595 ALA A C 1
ATOM 4505 O O . ALA A 1 595 ? -22.052 -17.731 16.721 1.00 90.25 595 ALA A O 1
ATOM 4506 N N . ILE A 1 596 ? -22.135 -16.067 15.214 1.00 92.38 596 ILE A N 1
ATOM 4507 C CA . ILE A 1 596 ? -22.854 -15.145 16.100 1.00 92.38 596 ILE A CA 1
ATOM 4508 C C . ILE A 1 596 ? -24.273 -15.684 16.310 1.00 92.38 596 ILE A C 1
ATOM 4510 O O . ILE A 1 596 ? -24.993 -15.961 15.350 1.00 92.38 596 ILE A O 1
ATOM 4514 N N . THR A 1 597 ? -24.662 -15.859 17.571 1.00 94.94 597 THR A N 1
ATOM 4515 C CA . THR A 1 597 ? -25.990 -16.355 17.965 1.00 94.94 597 THR A CA 1
ATOM 4516 C C . THR A 1 597 ? -26.872 -15.287 18.586 1.00 94.94 597 THR A C 1
ATOM 4518 O O . THR A 1 597 ? -28.093 -15.416 18.524 1.00 94.94 597 THR A O 1
ATOM 4521 N N . ASP A 1 598 ? -26.270 -14.240 19.149 1.00 95.75 598 ASP A N 1
ATOM 4522 C CA . ASP A 1 598 ? -26.979 -13.105 19.724 1.00 95.75 598 ASP A CA 1
ATOM 4523 C C . ASP A 1 598 ? -26.134 -11.837 19.579 1.00 95.75 598 ASP A C 1
ATOM 4525 O O . ASP A 1 598 ? -24.908 -11.885 19.716 1.00 95.75 598 ASP A O 1
ATOM 4529 N N . LEU A 1 599 ? -26.795 -10.723 19.274 1.00 97.00 599 LEU A N 1
ATOM 4530 C CA . LEU A 1 599 ? -26.164 -9.425 19.057 1.00 97.00 599 LEU A CA 1
ATOM 4531 C C . LEU A 1 599 ? -27.095 -8.325 19.558 1.00 97.00 599 LEU A C 1
ATOM 4533 O O . LEU A 1 599 ? -28.223 -8.192 19.072 1.00 97.00 599 LEU A O 1
ATOM 4537 N N . ARG A 1 600 ? -26.640 -7.545 20.538 1.00 97.31 600 ARG A N 1
ATOM 4538 C CA . ARG A 1 600 ? -27.488 -6.575 21.241 1.00 97.31 600 ARG A CA 1
ATOM 4539 C C . ARG A 1 600 ? -26.768 -5.266 21.501 1.00 97.31 600 ARG A C 1
ATOM 4541 O O . ARG A 1 600 ? -25.567 -5.253 21.752 1.00 97.31 600 ARG A O 1
ATOM 4548 N N . MET A 1 601 ? -27.536 -4.182 21.531 1.00 97.75 601 MET A N 1
ATOM 4549 C CA . MET A 1 601 ? -27.157 -2.944 22.202 1.00 97.75 601 MET A CA 1
ATOM 4550 C C . MET A 1 601 ? -27.818 -2.897 23.579 1.00 97.75 601 MET A C 1
ATOM 4552 O O . MET A 1 601 ? -29.038 -2.987 23.695 1.00 97.75 601 MET A O 1
ATOM 4556 N N . PHE A 1 602 ? -27.024 -2.710 24.620 1.00 98.31 602 PHE A N 1
ATOM 4557 C CA . PHE A 1 602 ? -27.485 -2.478 25.982 1.00 98.31 602 PHE A CA 1
ATOM 4558 C C . PHE A 1 602 ? -27.489 -0.984 26.260 1.00 98.31 602 PHE A C 1
ATOM 4560 O O . PHE A 1 602 ? -26.566 -0.282 25.849 1.00 98.31 602 PHE A O 1
ATOM 4567 N N . TRP A 1 603 ? -28.493 -0.490 26.984 1.00 98.12 603 TRP A N 1
ATOM 4568 C CA . TRP A 1 603 ? -28.582 0.927 27.320 1.00 98.12 603 TRP A CA 1
ATOM 4569 C C . TRP A 1 603 ? -29.073 1.183 28.747 1.00 98.12 603 TRP A C 1
ATOM 4571 O O . TRP A 1 603 ? -29.862 0.428 29.321 1.00 98.12 603 TRP A O 1
ATOM 4581 N N . ALA A 1 604 ? -28.584 2.278 29.325 1.00 98.06 604 ALA A N 1
ATOM 4582 C CA . ALA A 1 604 ? -29.020 2.817 30.604 1.00 98.06 604 ALA A CA 1
ATOM 4583 C C . ALA A 1 604 ? -29.182 4.335 30.477 1.00 98.06 604 ALA A C 1
ATOM 4585 O O . ALA A 1 604 ? -28.238 5.028 30.115 1.00 98.06 604 ALA A O 1
ATOM 4586 N N . LEU A 1 605 ? -30.364 4.858 30.793 1.00 97.94 605 LEU A N 1
ATOM 4587 C CA . LEU A 1 605 ? -30.727 6.267 30.660 1.00 97.94 605 LEU A CA 1
ATOM 4588 C C . LEU A 1 605 ? -31.002 6.874 32.036 1.00 97.94 605 LEU A C 1
ATOM 4590 O O . LEU A 1 605 ? -31.977 6.521 32.702 1.00 97.94 605 LEU A O 1
ATOM 4594 N N . GLN A 1 606 ? -30.174 7.823 32.463 1.00 97.50 606 GLN A N 1
ATOM 4595 C CA . GLN A 1 606 ? -30.496 8.700 33.581 1.00 97.50 606 GLN A CA 1
ATOM 4596 C C . GLN A 1 606 ? -31.478 9.768 33.107 1.00 97.50 606 GLN A C 1
ATOM 4598 O O . GLN A 1 606 ? -31.088 10.726 32.445 1.00 97.50 606 GLN A O 1
ATOM 4603 N N . THR A 1 607 ? -32.744 9.615 33.489 1.00 97.38 607 THR A N 1
ATOM 4604 C CA . THR A 1 607 ? -33.788 10.575 33.119 1.00 97.38 607 THR A CA 1
ATOM 4605 C C . THR A 1 607 ? -33.719 11.843 33.974 1.00 97.38 607 THR A C 1
ATOM 4607 O O . THR A 1 607 ? -33.544 11.795 35.195 1.00 97.38 607 THR A O 1
ATOM 4610 N N . ASN A 1 608 ? -33.910 12.997 33.347 1.00 95.62 608 ASN A N 1
ATOM 4611 C CA . ASN A 1 608 ? -34.041 14.294 33.979 1.00 95.62 608 ASN A CA 1
ATOM 4612 C C . ASN A 1 608 ? -35.458 14.436 34.566 1.00 95.62 608 ASN A C 1
ATOM 4614 O O . ASN A 1 608 ? -36.437 14.401 33.811 1.00 95.62 608 ASN A O 1
ATOM 4618 N N . PRO A 1 609 ? -35.597 14.657 35.889 1.00 95.06 609 PRO A N 1
ATOM 4619 C CA . PRO A 1 609 ? -36.898 14.775 36.550 1.00 95.06 609 PRO A CA 1
ATOM 4620 C C . PRO A 1 609 ? -37.711 16.011 36.133 1.00 95.06 609 PRO A C 1
ATOM 4622 O O . PRO A 1 609 ? -38.881 16.111 36.496 1.00 95.06 609 PRO A O 1
ATOM 4625 N N . LEU A 1 610 ? -37.120 16.971 35.409 1.00 95.06 610 LEU A N 1
ATOM 4626 C CA . LEU A 1 610 ? -37.851 18.111 34.846 1.00 95.06 610 LEU A CA 1
ATOM 4627 C C . LEU A 1 610 ? -38.858 17.681 33.764 1.00 95.06 610 LEU A C 1
ATOM 4629 O O . LEU A 1 610 ? -39.871 18.357 33.573 1.00 95.06 610 LEU A O 1
ATOM 4633 N N . PHE A 1 611 ? -38.585 16.570 33.079 1.00 95.56 611 PHE A N 1
ATOM 4634 C CA . PHE A 1 611 ? -39.413 16.014 32.013 1.00 95.56 611 PHE A CA 1
ATOM 4635 C C . PHE A 1 611 ? -40.231 14.851 32.573 1.00 95.56 611 PHE A C 1
ATOM 4637 O O . PHE A 1 611 ? -39.720 13.750 32.770 1.00 95.56 611 PHE A O 1
ATOM 4644 N N . GLU A 1 612 ? -41.483 15.163 32.905 1.00 93.38 612 GLU A N 1
ATOM 4645 C CA . GLU A 1 612 ? -42.437 14.319 33.631 1.00 93.38 612 GLU A CA 1
ATOM 4646 C C . GLU A 1 612 ? -42.845 13.045 32.876 1.00 93.38 612 GLU A C 1
ATOM 4648 O O . GLU A 1 612 ? -42.865 13.021 31.652 1.00 93.38 612 GLU A O 1
ATOM 4653 N N . ASP A 1 613 ? -43.245 12.005 33.618 1.00 92.31 613 ASP A N 1
ATOM 4654 C CA . ASP A 1 613 ? -43.625 10.680 33.088 1.00 92.31 613 ASP A CA 1
ATOM 4655 C C . ASP A 1 613 ? -44.654 10.739 31.952 1.00 92.31 613 ASP A C 1
ATOM 4657 O O . ASP A 1 613 ? -44.686 9.860 31.103 1.00 92.31 613 ASP A O 1
ATOM 4661 N N . ALA A 1 614 ? -45.512 11.764 31.943 1.00 92.88 614 ALA A N 1
ATOM 4662 C CA . ALA A 1 614 ? -46.547 11.935 30.928 1.00 92.88 614 ALA A CA 1
ATOM 4663 C C . ALA A 1 614 ? -45.999 12.289 29.536 1.00 92.88 614 ALA A C 1
ATOM 4665 O O . ALA A 1 614 ? -46.744 12.151 28.571 1.00 92.88 614 ALA A O 1
ATOM 4666 N N . LEU A 1 615 ? -44.750 12.756 29.457 1.00 92.88 615 LEU A N 1
ATOM 4667 C CA . LEU A 1 615 ? -44.049 13.067 28.209 1.00 92.88 615 LEU A CA 1
ATOM 4668 C C . LEU A 1 615 ? -43.242 11.865 27.710 1.00 92.88 615 LEU A C 1
ATOM 4670 O O . LEU A 1 615 ? -42.881 11.803 26.549 1.00 92.88 615 LEU A O 1
ATOM 4674 N N . ARG A 1 616 ? -42.927 10.906 28.591 1.00 94.06 616 ARG A N 1
ATOM 4675 C CA . ARG A 1 616 ? -41.961 9.854 28.282 1.00 94.06 616 ARG A CA 1
ATOM 4676 C C . ARG A 1 616 ? -42.621 8.550 27.853 1.00 94.06 616 ARG A C 1
ATOM 4678 O O . ARG A 1 616 ? -43.521 8.039 28.521 1.00 94.06 616 ARG A O 1
ATOM 4685 N N . SER A 1 617 ? -42.065 7.944 26.815 1.00 94.25 617 SER A N 1
ATOM 4686 C CA . SER A 1 617 ? -42.414 6.632 26.291 1.00 94.25 617 SER A CA 1
ATOM 4687 C C . SER A 1 617 ? -41.195 5.714 26.339 1.00 94.25 617 SER A C 1
ATOM 4689 O O . SER A 1 617 ? -40.151 5.990 25.755 1.00 94.25 617 SER A O 1
ATOM 4691 N N . ALA A 1 618 ? -41.322 4.593 27.049 1.00 93.50 618 ALA A N 1
ATOM 4692 C CA . ALA A 1 618 ? -40.291 3.561 27.037 1.00 93.50 618 ALA A CA 1
ATOM 4693 C C . ALA A 1 618 ? -40.264 2.842 25.672 1.00 93.50 618 ALA A C 1
ATOM 4695 O O . ALA A 1 618 ? -41.337 2.631 25.092 1.00 93.50 618 ALA A O 1
ATOM 4696 N N . PRO A 1 619 ? -39.084 2.414 25.181 1.00 94.62 619 PRO A N 1
ATOM 4697 C CA . PRO A 1 619 ? -38.987 1.606 23.969 1.00 94.62 619 PRO A CA 1
ATOM 4698 C C . PRO A 1 619 ? -39.852 0.340 24.080 1.00 94.62 619 PRO A C 1
ATOM 4700 O O . PRO A 1 619 ? -39.890 -0.310 25.126 1.00 94.62 619 PRO A O 1
ATOM 4703 N N . ALA A 1 620 ? -40.601 0.026 23.021 1.00 94.88 620 ALA A N 1
ATOM 4704 C CA . ALA A 1 620 ? -41.593 -1.057 23.010 1.00 94.88 620 ALA A CA 1
ATOM 4705 C C . ALA A 1 620 ? -41.742 -1.741 21.636 1.00 94.88 620 ALA A C 1
ATOM 4707 O O . ALA A 1 620 ? -42.761 -2.381 21.353 1.00 94.88 620 ALA A O 1
ATOM 4708 N N . ARG A 1 621 ? -40.754 -1.581 20.749 1.00 93.25 621 ARG A N 1
ATOM 4709 C CA . ARG A 1 621 ? -40.670 -2.315 19.480 1.00 93.25 621 ARG A CA 1
ATOM 4710 C C . ARG A 1 621 ? -40.402 -3.789 19.779 1.00 93.25 621 ARG A C 1
ATOM 4712 O O . ARG A 1 621 ? -39.975 -4.157 20.864 1.00 93.25 621 ARG A O 1
ATOM 4719 N N . THR A 1 622 ? -40.602 -4.657 18.792 1.00 94.00 622 THR A N 1
ATOM 4720 C CA . THR A 1 622 ? -40.339 -6.099 18.953 1.00 94.00 622 THR A CA 1
ATOM 4721 C C . THR A 1 622 ? -38.870 -6.440 19.195 1.00 94.00 622 THR A C 1
ATOM 4723 O O . THR A 1 622 ? -38.591 -7.547 19.631 1.00 94.00 622 THR A O 1
ATOM 4726 N N . VAL A 1 623 ? -37.960 -5.518 18.872 1.00 94.00 623 VAL A N 1
ATOM 4727 C CA . VAL A 1 623 ? -36.517 -5.635 19.123 1.00 94.00 623 VAL A CA 1
ATOM 4728 C C . VAL A 1 623 ? -36.109 -5.096 20.495 1.00 94.00 623 VAL A C 1
ATOM 4730 O O . VAL A 1 623 ? -34.988 -5.348 20.919 1.00 94.00 623 VAL A O 1
ATOM 4733 N N . ASP A 1 624 ? -36.997 -4.360 21.176 1.00 97.12 624 ASP A N 1
ATOM 4734 C CA . ASP A 1 624 ? -36.733 -3.801 22.498 1.00 97.12 624 ASP A CA 1
ATOM 4735 C C . ASP A 1 624 ? -37.056 -4.864 23.558 1.00 97.12 624 ASP A C 1
ATOM 4737 O O . ASP A 1 624 ? -38.216 -5.228 23.778 1.00 97.12 624 ASP A O 1
ATOM 4741 N N . GLU A 1 625 ? -36.022 -5.374 24.219 1.00 97.38 625 GLU A N 1
ATOM 4742 C CA . GLU A 1 625 ? -36.116 -6.428 25.226 1.00 97.38 625 GLU A CA 1
ATOM 4743 C C . GLU A 1 625 ? -35.661 -5.923 26.600 1.00 97.38 625 GLU A C 1
ATOM 4745 O O . GLU A 1 625 ? -34.981 -4.906 26.731 1.00 97.38 625 GLU A O 1
ATOM 4750 N N . ASN A 1 626 ? -36.087 -6.624 27.656 1.00 97.19 626 ASN A N 1
ATOM 4751 C CA . ASN A 1 626 ? -35.670 -6.370 29.041 1.00 97.19 626 ASN A CA 1
ATOM 4752 C C . ASN A 1 626 ? -35.797 -4.901 29.503 1.00 97.19 626 ASN A C 1
ATOM 4754 O O . ASN A 1 626 ? -35.075 -4.450 30.392 1.00 97.19 626 ASN A O 1
ATOM 4758 N N . VAL A 1 627 ? -36.756 -4.161 28.933 1.00 97.62 627 VAL A N 1
ATOM 4759 C CA . VAL A 1 627 ? -36.968 -2.743 29.236 1.00 97.62 627 VAL A CA 1
ATOM 4760 C C . VAL A 1 627 ? -37.533 -2.572 30.646 1.00 97.62 627 VAL A C 1
ATOM 4762 O O . VAL A 1 627 ? -38.617 -3.059 30.979 1.00 97.62 627 VAL A O 1
ATOM 4765 N N . VAL A 1 628 ? -36.805 -1.826 31.473 1.00 97.56 628 VAL A N 1
ATOM 4766 C CA . VAL A 1 628 ? -37.200 -1.419 32.820 1.00 97.56 628 VAL A CA 1
ATOM 4767 C C . VAL A 1 628 ? -37.264 0.103 32.859 1.00 97.56 628 VAL A C 1
ATOM 4769 O O . VAL A 1 628 ? -36.243 0.784 32.925 1.00 97.56 628 VAL A O 1
ATOM 4772 N N . ALA A 1 629 ? -38.485 0.633 32.842 1.00 95.19 629 ALA A N 1
ATOM 4773 C CA . ALA A 1 629 ? -38.763 2.057 32.996 1.00 95.19 629 ALA A CA 1
ATOM 4774 C C . ALA A 1 629 ? -39.348 2.362 34.385 1.00 95.19 629 ALA A C 1
ATOM 4776 O O . ALA A 1 629 ? -40.034 1.537 34.997 1.00 95.19 629 ALA A O 1
ATOM 4777 N N . GLY A 1 630 ? -39.078 3.566 34.880 1.00 92.94 630 GLY A N 1
ATOM 4778 C CA . GLY A 1 630 ? -39.551 4.079 36.166 1.00 92.94 630 GLY A CA 1
ATOM 4779 C C . GLY A 1 630 ? -40.051 5.521 36.067 1.00 92.94 630 GLY A C 1
ATOM 4780 O O . GLY A 1 630 ? -40.225 6.053 34.977 1.00 92.94 630 GLY A O 1
ATOM 4781 N N . ALA A 1 631 ? -40.259 6.178 37.208 1.00 95.69 631 ALA A N 1
ATOM 4782 C CA . ALA A 1 631 ? -40.592 7.605 37.226 1.00 95.69 631 ALA A CA 1
ATOM 4783 C C . ALA A 1 631 ? -39.420 8.458 36.702 1.00 95.69 631 ALA A C 1
ATOM 4785 O O . ALA A 1 631 ? -38.257 8.083 36.863 1.00 95.69 631 ALA A O 1
ATOM 4786 N N . ALA A 1 632 ? -39.695 9.627 36.141 1.00 93.81 632 ALA A N 1
ATOM 4787 C CA . ALA A 1 632 ? -38.697 10.614 35.754 1.00 93.81 632 ALA A CA 1
ATOM 4788 C C . ALA A 1 632 ? -37.774 10.964 36.935 1.00 93.81 632 ALA A C 1
ATOM 4790 O O . ALA A 1 632 ? -38.209 11.090 38.084 1.00 93.81 632 ALA A O 1
ATOM 4791 N N . GLY A 1 633 ? -36.479 11.114 36.661 1.00 94.12 633 GLY A N 1
ATOM 4792 C CA . GLY A 1 633 ? -35.446 11.212 37.695 1.00 94.12 633 GLY A CA 1
ATOM 4793 C C . GLY A 1 633 ? -34.887 9.864 38.154 1.00 94.12 633 GLY A C 1
ATOM 4794 O O . GLY A 1 633 ? -34.041 9.839 39.049 1.00 94.12 633 GLY A O 1
ATOM 4795 N N . THR A 1 634 ? -35.350 8.749 37.581 1.00 96.31 634 THR A N 1
ATOM 4796 C CA . THR A 1 634 ? -34.790 7.410 37.817 1.00 96.31 634 THR A CA 1
ATOM 4797 C C . THR A 1 634 ? -33.974 6.932 36.617 1.00 96.31 634 THR A C 1
ATOM 4799 O O . THR A 1 634 ? -33.955 7.573 35.564 1.00 96.31 634 THR A O 1
ATOM 4802 N N . ILE A 1 635 ? -33.251 5.826 36.794 1.00 97.38 635 ILE A N 1
ATOM 4803 C CA . ILE A 1 635 ? -32.499 5.185 35.715 1.00 97.38 635 ILE A CA 1
ATOM 4804 C C . ILE A 1 635 ? -33.435 4.211 35.009 1.00 97.38 635 ILE A C 1
ATOM 4806 O O . ILE A 1 635 ? -34.016 3.342 35.660 1.00 97.38 635 ILE A O 1
ATOM 4810 N N . TRP A 1 636 ? -33.578 4.374 33.700 1.00 98.00 636 TRP A N 1
ATOM 4811 C CA . TRP A 1 636 ? -34.230 3.403 32.828 1.00 98.00 636 TRP A CA 1
ATOM 4812 C C . TRP A 1 636 ? -33.163 2.522 32.187 1.00 98.00 636 TRP A C 1
ATOM 4814 O O . TRP A 1 636 ? -32.053 2.988 31.945 1.00 98.00 636 TRP A O 1
ATOM 4824 N N . THR A 1 637 ? -33.478 1.262 31.916 1.00 98.31 637 THR A N 1
ATOM 4825 C CA . THR A 1 637 ? -32.555 0.335 31.245 1.00 98.31 637 THR A CA 1
ATOM 4826 C C . THR A 1 637 ? -33.288 -0.501 30.218 1.00 98.31 637 THR A C 1
ATOM 4828 O O . THR A 1 637 ? -34.492 -0.724 30.347 1.00 98.31 637 THR A O 1
ATOM 4831 N N . GLY A 1 638 ? -32.559 -1.036 29.251 1.00 98.06 638 GLY A N 1
ATOM 4832 C CA . GLY A 1 638 ? -33.097 -2.018 28.326 1.00 98.06 638 GLY A CA 1
ATOM 4833 C C . GLY A 1 638 ? -32.053 -2.510 27.344 1.00 98.06 638 GLY A C 1
ATOM 4834 O O . GLY A 1 638 ? -30.871 -2.168 27.427 1.00 98.06 638 GLY A O 1
ATOM 4835 N N . GLU A 1 639 ? -32.528 -3.325 26.417 1.00 97.94 639 GLU A N 1
ATOM 4836 C CA . GLU A 1 639 ? -31.729 -3.975 25.391 1.00 97.94 639 GLU A CA 1
ATOM 4837 C C . GLU A 1 639 ? -32.423 -3.817 24.041 1.00 97.94 639 GLU A C 1
ATOM 4839 O O . GLU A 1 639 ? -33.652 -3.805 23.962 1.00 97.94 639 GLU A O 1
ATOM 4844 N N . VAL A 1 640 ? -31.636 -3.709 22.978 1.00 97.31 640 VAL A N 1
ATOM 4845 C CA . VAL A 1 640 ? -32.113 -3.682 21.597 1.00 97.31 640 VAL A CA 1
ATOM 4846 C C . VAL A 1 640 ? -31.414 -4.800 20.843 1.00 97.31 640 VAL A C 1
ATOM 4848 O O . VAL A 1 640 ? -30.189 -4.791 20.728 1.00 97.31 640 VAL A O 1
ATOM 4851 N N . VAL A 1 641 ? -32.177 -5.760 20.327 1.00 97.50 641 VAL A N 1
ATOM 4852 C CA . VAL A 1 641 ? -31.647 -6.797 19.432 1.00 97.50 641 VAL A CA 1
ATOM 4853 C C . VAL A 1 641 ? -31.252 -6.138 18.110 1.00 97.50 641 VAL A C 1
ATOM 4855 O O . VAL A 1 641 ? -32.087 -5.500 17.465 1.00 97.50 641 VAL A O 1
ATOM 4858 N N . ALA A 1 642 ? -29.985 -6.272 17.721 1.00 95.38 642 ALA A N 1
ATOM 4859 C CA . ALA A 1 642 ? -29.468 -5.684 16.490 1.00 95.38 642 ALA A CA 1
ATOM 4860 C C . ALA A 1 642 ? -29.984 -6.435 15.251 1.00 95.38 642 ALA A C 1
ATOM 4862 O O . ALA A 1 642 ? -30.195 -7.650 15.287 1.00 95.38 642 ALA A O 1
ATOM 4863 N N . ASP A 1 643 ? -30.161 -5.723 14.137 1.00 90.94 643 ASP A N 1
ATOM 4864 C CA . ASP A 1 643 ? -30.524 -6.315 12.842 1.00 90.94 643 ASP A CA 1
ATOM 4865 C C . ASP A 1 643 ? -29.422 -6.053 11.807 1.00 90.94 643 ASP A C 1
ATOM 4867 O O . ASP A 1 643 ? -28.612 -5.135 11.920 1.00 90.94 643 ASP A O 1
ATOM 4871 N N . SER A 1 644 ? -29.395 -6.897 10.784 1.00 91.31 644 SER A N 1
ATOM 4872 C CA . SER A 1 644 ? -28.545 -6.771 9.605 1.00 91.31 644 SER A CA 1
ATOM 4873 C C . SER A 1 644 ? -28.820 -5.477 8.839 1.00 91.31 644 SER A C 1
ATOM 4875 O O . SER A 1 644 ? -29.963 -5.185 8.467 1.00 91.31 644 SER A O 1
ATOM 4877 N N . VAL A 1 645 ? -27.764 -4.734 8.507 1.00 88.50 645 VAL A N 1
ATOM 4878 C CA . VAL A 1 645 ? -27.862 -3.634 7.542 1.00 88.50 645 VAL A CA 1
ATOM 4879 C C . VAL A 1 645 ? -28.190 -4.215 6.171 1.00 88.50 645 VAL A C 1
ATOM 4881 O O . VAL A 1 645 ? -27.672 -5.260 5.779 1.00 88.50 645 VAL A O 1
ATOM 4884 N N . ARG A 1 646 ? -29.062 -3.544 5.412 1.00 86.75 646 ARG A N 1
ATOM 4885 C CA . ARG A 1 646 ? -29.475 -3.993 4.077 1.00 86.75 646 ARG A CA 1
ATOM 4886 C C . ARG A 1 646 ? -29.193 -2.933 3.027 1.00 86.75 646 ARG A C 1
ATOM 4888 O O . ARG A 1 646 ? -29.443 -1.750 3.234 1.00 86.75 646 ARG A O 1
ATOM 4895 N N . SER A 1 647 ? -28.730 -3.376 1.863 1.00 83.06 647 SER A N 1
ATOM 4896 C CA . SER A 1 647 ? -28.663 -2.541 0.661 1.00 83.06 647 SER A CA 1
ATOM 4897 C C . SER A 1 647 ? -30.057 -2.050 0.246 1.00 83.06 647 SER A C 1
ATOM 4899 O O . SER A 1 647 ? -31.082 -2.598 0.658 1.00 83.06 647 SER A O 1
ATOM 4901 N N . SER A 1 648 ? -30.117 -1.073 -0.661 1.00 81.31 648 SER A N 1
ATOM 4902 C CA . SER A 1 648 ? -31.384 -0.589 -1.237 1.00 81.31 648 SER A CA 1
ATOM 4903 C C . SER A 1 648 ? -32.197 -1.681 -1.954 1.00 81.31 648 SER A C 1
ATOM 4905 O O . SER A 1 648 ? -33.408 -1.541 -2.114 1.00 81.31 648 SER A O 1
ATOM 4907 N N . ALA A 1 649 ? -31.556 -2.789 -2.345 1.00 86.12 649 ALA A N 1
ATOM 4908 C CA . ALA A 1 649 ? -32.201 -3.973 -2.911 1.00 86.12 649 ALA A CA 1
ATOM 4909 C C . ALA A 1 649 ? -32.773 -4.940 -1.848 1.00 86.12 649 ALA A C 1
ATOM 4911 O O . ALA A 1 649 ? -33.364 -5.958 -2.203 1.00 86.12 649 ALA A O 1
ATOM 4912 N N . GLY A 1 650 ? -32.599 -4.648 -0.555 1.00 86.06 650 GLY A N 1
ATOM 4913 C CA . GLY A 1 650 ? -33.054 -5.477 0.564 1.00 86.06 650 GLY A CA 1
ATOM 4914 C C . GLY A 1 650 ? -32.130 -6.648 0.913 1.00 86.06 650 GLY A C 1
ATOM 4915 O O . GLY A 1 650 ? -32.509 -7.489 1.726 1.00 86.06 650 GLY A O 1
ATOM 4916 N N . VAL A 1 651 ? -30.937 -6.718 0.313 1.00 89.50 651 VAL A N 1
ATOM 4917 C CA . VAL A 1 651 ? -29.927 -7.751 0.600 1.00 89.50 651 VAL A CA 1
ATOM 4918 C C . VAL A 1 651 ? -29.130 -7.346 1.833 1.00 89.50 651 VAL A C 1
ATOM 4920 O O . VAL A 1 651 ? -28.622 -6.224 1.860 1.00 89.50 651 VAL A O 1
ATOM 4923 N N . ALA A 1 652 ? -29.022 -8.246 2.814 1.00 89.00 652 ALA A N 1
ATOM 4924 C CA . ALA A 1 652 ? -28.181 -8.057 3.992 1.00 89.00 652 ALA A CA 1
ATOM 4925 C C . ALA A 1 652 ? -26.712 -7.887 3.587 1.00 89.00 652 ALA A C 1
ATOM 4927 O O . ALA A 1 652 ? -26.199 -8.649 2.766 1.00 89.00 652 ALA A O 1
ATOM 4928 N N . ILE A 1 653 ? -26.067 -6.871 4.148 1.00 86.69 653 ILE A N 1
ATOM 4929 C CA . ILE A 1 653 ? -24.631 -6.657 4.033 1.00 86.69 653 ILE A CA 1
ATOM 4930 C C . ILE A 1 653 ? -23.979 -7.546 5.084 1.00 86.69 653 ILE A C 1
ATOM 4932 O O . ILE A 1 653 ? -24.391 -7.548 6.243 1.00 86.69 653 ILE A O 1
ATOM 4936 N N . GLN A 1 654 ? -23.022 -8.356 4.647 1.00 86.69 654 GLN A N 1
ATOM 4937 C CA . GLN A 1 654 ? -22.336 -9.293 5.520 1.00 86.69 654 GLN A CA 1
ATOM 4938 C C . GLN A 1 654 ? -21.620 -8.547 6.657 1.00 86.69 654 GLN A C 1
ATOM 4940 O O . GLN A 1 654 ? -21.057 -7.481 6.428 1.00 86.69 654 GLN A O 1
ATOM 4945 N N . ASP A 1 655 ? -21.691 -9.122 7.860 1.00 88.12 655 ASP A N 1
ATOM 4946 C CA . ASP A 1 655 ? -21.023 -8.682 9.093 1.00 88.12 655 ASP A CA 1
ATOM 4947 C C . ASP A 1 655 ? -21.350 -7.250 9.563 1.00 88.12 655 ASP A C 1
ATOM 4949 O O . ASP A 1 655 ? -20.788 -6.792 10.552 1.00 88.12 655 ASP A O 1
ATOM 4953 N N . LEU A 1 656 ? -22.310 -6.569 8.923 1.00 90.44 656 LEU A N 1
ATOM 4954 C CA . LEU A 1 656 ? -22.706 -5.196 9.233 1.00 90.44 656 LEU A CA 1
ATOM 4955 C C . LEU A 1 656 ? -24.111 -5.142 9.847 1.00 90.44 656 LEU A C 1
ATOM 4957 O O . LEU A 1 656 ? -25.098 -5.591 9.252 1.00 90.44 656 LEU A O 1
ATOM 4961 N N . PHE A 1 657 ? -24.207 -4.533 11.025 1.00 93.31 657 PHE A N 1
ATOM 4962 C CA . PHE A 1 657 ? -25.405 -4.503 11.857 1.00 93.31 657 PHE A CA 1
ATOM 4963 C C . PHE A 1 657 ? -25.747 -3.085 12.301 1.00 93.31 657 PHE A C 1
ATOM 4965 O O . PHE A 1 657 ? -24.914 -2.179 12.265 1.00 93.31 657 PHE A O 1
ATOM 4972 N N . PHE A 1 658 ? -26.997 -2.889 12.710 1.00 92.62 658 PHE A N 1
ATOM 4973 C CA . PHE A 1 658 ? -27.440 -1.637 13.302 1.00 92.62 658 PHE A CA 1
ATOM 4974 C C . PHE A 1 658 ? -28.326 -1.866 14.524 1.00 92.62 658 PHE A C 1
ATOM 4976 O O . PHE A 1 658 ? -29.035 -2.872 14.632 1.00 92.62 658 PHE A O 1
ATOM 4983 N N . ALA A 1 659 ? -28.295 -0.899 15.435 1.00 93.00 659 ALA A N 1
ATOM 4984 C CA . ALA A 1 659 ? -29.236 -0.776 16.538 1.00 93.00 659 ALA A CA 1
ATOM 4985 C C . ALA A 1 659 ? -29.662 0.685 16.676 1.00 93.00 659 ALA A C 1
ATOM 4987 O O . ALA A 1 659 ? -28.961 1.599 16.242 1.00 93.00 659 ALA A O 1
ATOM 4988 N N . ASP A 1 660 ? -30.828 0.902 17.274 1.00 90.75 660 ASP A N 1
ATOM 4989 C CA . ASP A 1 660 ? -31.381 2.244 17.398 1.00 90.75 660 ASP A CA 1
ATOM 4990 C C . ASP A 1 660 ? -32.277 2.379 18.628 1.00 90.75 660 ASP A C 1
ATOM 4992 O O . ASP A 1 660 ? -32.746 1.370 19.156 1.00 90.75 660 ASP A O 1
ATOM 4996 N N . LEU A 1 661 ? -32.585 3.603 19.042 1.00 92.94 661 LEU A N 1
ATOM 4997 C CA . LEU A 1 661 ? -33.550 3.949 20.087 1.00 92.94 661 LEU A CA 1
ATOM 4998 C C . LEU A 1 661 ? -34.633 4.881 19.511 1.00 92.94 661 LEU A C 1
ATOM 5000 O O . LEU A 1 661 ? -34.540 5.298 18.364 1.00 92.94 661 LEU A O 1
ATOM 5004 N N . PRO A 1 662 ? -35.745 5.126 20.222 1.00 91.12 662 PRO A N 1
ATOM 5005 C CA . PRO A 1 662 ? -36.764 6.050 19.732 1.00 91.12 662 PRO A CA 1
ATOM 5006 C C . PRO A 1 662 ? -36.284 7.511 19.742 1.00 91.12 662 PRO A C 1
ATOM 5008 O O . PRO A 1 662 ? -35.757 7.970 20.752 1.00 91.12 662 PRO A O 1
ATOM 5011 N N . ASP A 1 663 ? -36.575 8.254 18.671 1.00 87.69 663 ASP A N 1
ATOM 5012 C CA . ASP A 1 663 ? -36.264 9.695 18.567 1.00 87.69 663 ASP A CA 1
ATOM 5013 C C . ASP A 1 663 ? -37.289 10.614 19.236 1.00 87.69 663 ASP A C 1
ATOM 5015 O O . ASP A 1 663 ? -37.060 11.810 19.394 1.00 87.69 663 ASP A O 1
ATOM 5019 N N . ILE A 1 664 ? -38.459 10.067 19.571 1.00 89.44 664 ILE A N 1
ATOM 5020 C CA . ILE A 1 664 ? -39.604 10.803 20.111 1.00 89.44 664 ILE A CA 1
ATOM 5021 C C . ILE A 1 664 ? -39.949 10.239 21.480 1.00 89.44 664 ILE A C 1
ATOM 5023 O O . ILE A 1 664 ? -39.979 9.018 21.662 1.00 89.44 664 ILE A O 1
ATOM 5027 N N . ASP A 1 665 ? -40.255 11.135 22.415 1.00 92.62 665 ASP A N 1
ATOM 5028 C CA . ASP A 1 665 ? -40.741 10.860 23.761 1.00 92.62 665 ASP A CA 1
ATOM 5029 C C . ASP A 1 665 ? -39.772 10.023 24.615 1.00 92.62 665 ASP A C 1
ATOM 5031 O O . ASP A 1 665 ? -40.145 9.521 25.672 1.00 92.62 665 ASP A O 1
ATOM 5035 N N . PHE A 1 666 ? -38.519 9.828 24.201 1.00 94.00 666 PHE A N 1
ATOM 5036 C CA . PHE A 1 666 ? -37.571 8.976 24.924 1.00 94.00 666 PHE A CA 1
ATOM 5037 C C . PHE A 1 666 ? -36.510 9.793 25.669 1.00 94.00 666 PHE A C 1
ATOM 5039 O O . PHE A 1 666 ? -36.458 9.737 26.905 1.00 94.00 666 PHE A O 1
ATOM 5046 N N . MET A 1 667 ? -35.708 10.580 24.942 1.00 94.19 667 MET A N 1
ATOM 5047 C CA . MET A 1 667 ? -34.666 11.442 25.510 1.00 94.19 667 MET A CA 1
ATOM 5048 C C . MET A 1 667 ? -35.065 12.917 25.478 1.00 94.19 667 MET A C 1
ATOM 5050 O O . MET A 1 667 ? -35.627 13.414 24.504 1.00 94.19 667 MET A O 1
ATOM 5054 N N . TYR A 1 668 ? -34.712 13.625 26.547 1.00 95.44 668 TYR A N 1
ATOM 5055 C CA . TYR A 1 668 ? -34.944 15.056 26.720 1.00 95.44 668 TYR A CA 1
ATOM 5056 C C . TYR A 1 668 ? -33.700 15.762 27.284 1.00 95.44 668 TYR A C 1
ATOM 5058 O O . TYR A 1 668 ? -32.842 15.104 27.878 1.00 95.44 668 TYR A O 1
ATOM 5066 N N . PRO A 1 669 ? -33.618 17.106 27.200 1.00 95.31 669 PRO A N 1
ATOM 5067 C CA . PRO A 1 669 ? -32.481 17.866 27.697 1.00 95.31 669 PRO A CA 1
ATOM 5068 C C . PRO A 1 669 ? -32.093 17.542 29.136 1.00 95.31 669 PRO A C 1
ATOM 5070 O O . PRO A 1 669 ? -32.915 17.595 30.055 1.00 95.31 669 PRO A O 1
ATOM 5073 N N . GLY A 1 670 ? -30.808 17.294 29.359 1.00 93.12 670 GLY A N 1
ATOM 5074 C CA . GLY A 1 670 ? -30.233 16.923 30.647 1.00 93.12 670 GLY A CA 1
ATOM 5075 C C . GLY A 1 670 ? -30.326 15.435 30.984 1.00 93.12 670 GLY A C 1
ATOM 5076 O O . GLY A 1 670 ? -29.900 15.061 32.080 1.00 93.12 670 GLY A O 1
ATOM 5077 N N . ASP A 1 671 ? -30.863 14.603 30.089 1.00 96.38 671 ASP A N 1
ATOM 5078 C CA . ASP A 1 671 ? -30.712 13.156 30.185 1.00 96.38 671 ASP A CA 1
ATOM 5079 C C . ASP A 1 671 ? -29.265 12.742 29.871 1.00 96.38 671 ASP A C 1
ATOM 5081 O O . ASP A 1 671 ? -28.540 13.411 29.130 1.00 96.38 671 ASP A O 1
ATOM 5085 N N . VAL A 1 672 ? -28.834 11.619 30.447 1.00 96.00 672 VAL A N 1
ATOM 5086 C CA . VAL A 1 672 ? -27.538 11.005 30.127 1.00 96.00 672 VAL A CA 1
ATOM 5087 C C . VAL A 1 672 ? -27.755 9.532 29.828 1.00 96.00 672 VAL A C 1
ATOM 5089 O O . VAL A 1 672 ? -28.253 8.798 30.681 1.00 96.00 672 VAL A O 1
ATOM 5092 N N . LEU A 1 673 ? -27.368 9.097 28.636 1.00 96.81 673 LEU A N 1
ATOM 5093 C CA . LEU A 1 673 ? -27.446 7.710 28.193 1.00 96.81 673 LEU A CA 1
ATOM 5094 C C . LEU A 1 673 ? -26.051 7.086 28.227 1.00 96.81 673 LEU A C 1
ATOM 5096 O O . LEU A 1 673 ? -25.093 7.683 27.747 1.00 96.81 673 LEU A O 1
ATOM 5100 N N . HIS A 1 674 ? -25.935 5.883 28.772 1.00 97.38 674 HIS A N 1
ATOM 5101 C CA . HIS A 1 674 ? -24.818 4.977 28.521 1.00 97.38 674 HIS A CA 1
ATOM 5102 C C . HIS A 1 674 ? -25.316 3.883 27.579 1.00 97.38 674 HIS A C 1
ATOM 5104 O O . HIS A 1 674 ? -26.427 3.384 27.778 1.00 97.38 674 HIS A O 1
ATOM 5110 N N . TYR A 1 675 ? -24.497 3.463 26.620 1.00 96.62 675 TYR A N 1
ATOM 5111 C CA . TYR A 1 675 ? -24.797 2.308 25.775 1.00 96.62 675 TYR A CA 1
ATOM 5112 C C . TYR A 1 675 ? -23.558 1.434 25.560 1.00 96.62 675 TYR A C 1
ATOM 5114 O O . TYR A 1 675 ? -22.444 1.886 25.775 1.00 96.62 675 TYR A O 1
ATOM 5122 N N . TYR A 1 676 ? -23.727 0.170 25.191 1.00 95.81 676 TYR A N 1
ATOM 5123 C CA . TYR A 1 676 ? -22.643 -0.681 24.684 1.00 95.81 676 TYR A CA 1
ATOM 5124 C C . TYR A 1 676 ? -23.221 -1.783 23.800 1.00 95.81 676 TYR A C 1
ATOM 5126 O O . TYR A 1 676 ? -24.422 -2.047 23.849 1.00 95.81 676 TYR A O 1
ATOM 5134 N N . PHE A 1 677 ? -22.378 -2.440 23.013 1.00 96.56 677 PHE A N 1
ATOM 5135 C CA . PHE A 1 677 ? -22.766 -3.593 22.201 1.00 96.56 677 PHE A CA 1
ATOM 5136 C C . PHE A 1 677 ? -22.199 -4.879 22.775 1.00 96.56 677 PHE A C 1
ATOM 5138 O O . PHE A 1 677 ? -21.091 -4.871 23.301 1.00 96.56 677 PHE A O 1
ATOM 5145 N N . GLU A 1 678 ? -22.934 -5.975 22.645 1.00 96.44 678 GLU A N 1
ATOM 5146 C CA . GLU A 1 678 ? -22.509 -7.311 23.053 1.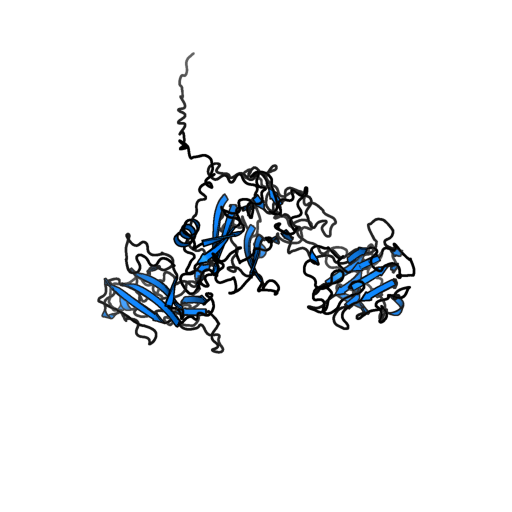00 96.44 678 GLU A CA 1
ATOM 5147 C C . GLU A 1 678 ? -22.808 -8.314 21.941 1.00 96.44 678 GLU A C 1
ATOM 5149 O O . GLU A 1 678 ? -23.908 -8.315 21.382 1.00 96.44 678 GLU A O 1
ATOM 5154 N N . ALA A 1 679 ? -21.843 -9.183 21.652 1.00 95.31 679 ALA A N 1
ATOM 5155 C CA . ALA A 1 679 ? -22.005 -10.318 20.755 1.00 95.31 679 ALA A CA 1
ATOM 5156 C C . ALA A 1 679 ? -21.735 -11.620 21.500 1.00 95.31 679 ALA A C 1
ATOM 5158 O O . ALA A 1 679 ? -20.711 -11.742 22.175 1.00 95.31 679 ALA A O 1
ATOM 5159 N N . THR A 1 680 ? -22.611 -12.606 21.306 1.00 95.12 680 THR A N 1
ATOM 5160 C CA . THR A 1 680 ? -22.435 -13.971 21.813 1.00 95.12 680 THR A CA 1
ATOM 5161 C C . THR A 1 680 ? -22.284 -14.954 20.658 1.00 95.12 680 THR A C 1
ATOM 5163 O O . THR A 1 680 ? -23.133 -15.002 19.762 1.00 95.12 680 THR A O 1
ATOM 5166 N N . ASP A 1 681 ? -21.230 -15.770 20.670 1.00 93.19 681 ASP A N 1
ATOM 5167 C CA . ASP A 1 681 ? -21.041 -16.836 19.680 1.00 93.19 681 ASP A CA 1
ATOM 5168 C C . ASP A 1 681 ? -21.747 -18.152 20.059 1.00 93.19 681 ASP A C 1
ATOM 5170 O O . ASP A 1 681 ? -22.289 -18.319 21.151 1.00 93.19 681 ASP A O 1
ATOM 5174 N N . SER A 1 682 ? -21.740 -19.114 19.138 1.00 93.12 682 SER A N 1
ATOM 5175 C CA . SER A 1 682 ? -22.371 -20.430 19.296 1.00 93.12 682 SER A CA 1
ATOM 5176 C C . SER A 1 682 ? -21.776 -21.305 20.398 1.00 93.12 682 SER A C 1
ATOM 5178 O O . SER A 1 682 ? -22.421 -22.270 20.812 1.00 93.12 682 SER A O 1
ATOM 5180 N N . ASP A 1 683 ? -20.582 -20.972 20.883 1.00 89.31 683 ASP A N 1
ATOM 5181 C CA . ASP A 1 683 ? -19.931 -21.651 22.001 1.00 89.31 683 ASP A CA 1
ATOM 5182 C C . ASP A 1 683 ? -20.180 -20.917 23.334 1.00 89.31 683 ASP A C 1
ATOM 5184 O O . ASP A 1 683 ? -19.705 -21.353 24.385 1.00 89.31 683 ASP A O 1
ATOM 5188 N N . GLY A 1 684 ? -20.953 -19.824 23.309 1.00 90.06 684 GLY A N 1
ATOM 5189 C CA . GLY A 1 684 ? -21.291 -19.003 24.468 1.00 90.06 684 GLY A CA 1
ATOM 5190 C C . GLY A 1 684 ? -20.197 -18.013 24.868 1.00 90.06 684 GLY A C 1
ATOM 5191 O O . GLY A 1 684 ? -20.217 -17.521 25.997 1.00 90.06 684 GLY A O 1
ATOM 5192 N N . ARG A 1 685 ? -19.229 -17.742 23.986 1.00 89.06 685 ARG A N 1
ATOM 5193 C CA . ARG A 1 685 ? -18.212 -16.705 24.193 1.00 89.06 685 ARG A CA 1
ATOM 5194 C C . ARG A 1 685 ? -18.816 -15.330 23.951 1.00 89.06 685 ARG A C 1
ATOM 5196 O O . ARG A 1 685 ? -19.655 -15.184 23.065 1.00 89.06 685 ARG A O 1
ATOM 5203 N N . VAL A 1 686 ? -18.368 -14.335 24.712 1.00 90.81 686 VAL A N 1
ATOM 5204 C CA . VAL A 1 686 ? -18.976 -13.001 24.742 1.00 90.81 686 VAL A CA 1
ATOM 5205 C C . VAL A 1 686 ? -17.911 -11.929 24.570 1.00 90.81 686 VAL A C 1
ATOM 5207 O O . VAL A 1 686 ? -16.889 -11.950 25.256 1.00 90.81 686 VAL A O 1
ATOM 5210 N N . SER A 1 687 ? -18.190 -10.966 23.698 1.00 91.00 687 SER A N 1
ATOM 5211 C CA . SER A 1 687 ? -17.405 -9.739 23.545 1.00 91.00 687 SER A CA 1
ATOM 5212 C C . SER A 1 687 ? -18.297 -8.520 23.677 1.00 91.00 687 SER A C 1
ATOM 5214 O O . SER A 1 687 ? -19.447 -8.555 23.238 1.00 91.00 687 SER A O 1
ATOM 5216 N N . THR A 1 688 ? -17.746 -7.428 24.206 1.00 92.38 688 THR A N 1
ATOM 5217 C CA . THR A 1 688 ? -18.440 -6.142 24.300 1.00 92.38 688 THR A CA 1
ATOM 5218 C C . THR A 1 688 ? -17.667 -5.017 23.622 1.00 92.38 688 THR A C 1
ATOM 5220 O O . THR A 1 688 ? -16.439 -5.040 23.563 1.00 92.38 688 THR A O 1
ATOM 5223 N N . LEU A 1 689 ? -18.386 -4.015 23.121 1.00 90.25 689 LEU A N 1
ATOM 5224 C CA . LEU A 1 689 ? -17.842 -2.767 22.591 1.00 90.25 689 LEU A CA 1
ATOM 5225 C C . LEU A 1 689 ? -18.523 -1.596 23.322 1.00 90.25 689 LEU A C 1
ATOM 5227 O O . LEU A 1 689 ? -19.709 -1.355 23.078 1.00 90.25 689 LEU A O 1
ATOM 5231 N N . PRO A 1 690 ? -17.822 -0.917 24.253 1.00 86.56 690 PRO A N 1
ATOM 5232 C CA . PRO A 1 690 ? -16.402 -1.069 24.590 1.00 86.56 690 PRO A CA 1
ATOM 5233 C C . PRO A 1 690 ? -16.101 -2.367 25.356 1.00 86.56 690 PRO A C 1
ATOM 5235 O O . PRO A 1 690 ? -16.992 -2.990 25.935 1.00 86.56 690 PRO A O 1
ATOM 5238 N N . TYR A 1 691 ? -14.820 -2.750 25.391 1.00 81.62 691 TYR A N 1
ATOM 5239 C CA . TYR A 1 691 ? -14.349 -3.924 26.140 1.00 81.62 691 TYR A CA 1
ATOM 5240 C C . TYR A 1 691 ? -14.694 -3.844 27.634 1.00 81.62 691 TYR A C 1
ATOM 5242 O O . TYR A 1 691 ? -15.135 -4.814 28.244 1.00 81.62 691 TYR A O 1
ATOM 5250 N N . ASP A 1 692 ? -14.458 -2.675 28.237 1.00 83.56 692 ASP A N 1
ATOM 5251 C CA . ASP A 1 692 ? -14.688 -2.445 29.658 1.00 83.56 692 ASP A CA 1
ATOM 5252 C C . ASP A 1 692 ? -16.061 -1.807 29.870 1.00 83.56 692 ASP A C 1
ATOM 5254 O O . ASP A 1 692 ? -16.268 -0.620 29.621 1.00 83.56 692 ASP A O 1
ATOM 5258 N N . THR A 1 693 ? -17.000 -2.610 30.359 1.00 90.00 693 THR A N 1
ATOM 5259 C CA . THR A 1 693 ? -18.351 -2.169 30.724 1.00 90.00 693 THR A CA 1
ATOM 5260 C C . THR A 1 693 ? -18.474 -1.821 32.209 1.00 90.00 693 THR A C 1
ATOM 5262 O O . THR A 1 693 ? -19.579 -1.623 32.729 1.00 90.00 693 THR A O 1
ATOM 5265 N N . SER A 1 694 ? -17.353 -1.719 32.933 1.00 88.56 694 SER A N 1
ATOM 5266 C CA . SER A 1 694 ? -17.367 -1.315 34.334 1.00 88.56 694 SER A CA 1
ATOM 5267 C C . SER A 1 694 ? -18.016 0.059 34.499 1.00 88.56 694 SER A C 1
ATOM 5269 O O . SER A 1 694 ? -17.847 0.977 33.699 1.00 88.56 694 SER A O 1
ATOM 5271 N N . SER A 1 695 ? -18.811 0.207 35.559 1.00 92.38 695 SER A N 1
ATOM 5272 C CA . SER A 1 695 ? -19.589 1.425 35.819 1.00 92.38 695 SER A CA 1
ATOM 5273 C C . SER A 1 695 ? -20.674 1.749 34.771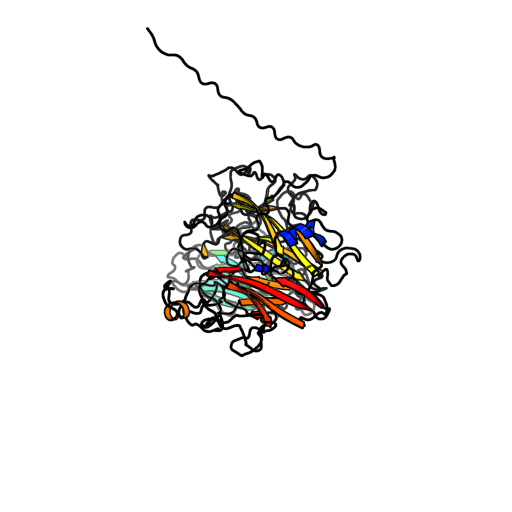 1.00 92.38 695 SER A C 1
ATOM 5275 O O . SER A 1 695 ? -21.241 2.844 34.814 1.00 92.38 695 SER A O 1
ATOM 5277 N N . PHE A 1 696 ? -21.053 0.811 33.891 1.00 95.56 696 PHE A N 1
ATOM 5278 C CA . PHE A 1 696 ? -22.285 0.922 33.102 1.00 95.56 696 PHE A CA 1
ATOM 5279 C C . PHE A 1 696 ? -23.507 1.139 34.017 1.00 95.56 696 PHE A C 1
ATOM 5281 O O . PHE A 1 696 ? -23.649 0.495 35.059 1.00 95.56 696 PHE A O 1
ATOM 5288 N N . GLY A 1 697 ? -24.363 2.106 33.669 1.00 94.19 697 GLY A N 1
ATOM 5289 C CA . GLY A 1 697 ? -25.507 2.523 34.491 1.00 94.19 697 GLY A CA 1
ATOM 5290 C C . GLY A 1 697 ? -25.157 3.269 35.789 1.00 94.19 697 GLY A C 1
ATOM 5291 O O . GLY A 1 697 ? -26.056 3.627 36.551 1.00 94.19 697 GLY A O 1
ATOM 5292 N N . VAL A 1 698 ? -23.876 3.537 36.068 1.00 94.38 698 VAL A N 1
ATOM 5293 C CA . VAL A 1 698 ? -23.448 4.398 37.179 1.00 94.38 698 VAL A CA 1
ATOM 5294 C C . VAL A 1 698 ? -23.236 5.807 36.646 1.00 94.38 698 VAL A C 1
ATOM 5296 O O . VAL A 1 698 ? -22.315 6.048 35.871 1.00 94.38 698 VAL A O 1
ATOM 5299 N N . PHE A 1 699 ? -24.055 6.756 37.098 1.00 92.81 699 PHE A N 1
ATOM 5300 C CA . PHE A 1 699 ? -24.009 8.141 36.628 1.00 92.81 699 PHE A CA 1
ATOM 5301 C C . PHE A 1 699 ? -23.355 9.092 37.632 1.00 92.81 699 PHE A C 1
ATOM 5303 O O . PHE A 1 699 ? -23.403 8.898 38.850 1.00 92.81 699 PHE A O 1
ATOM 5310 N N . GLY A 1 700 ? -22.784 10.176 37.108 1.00 87.25 700 GLY A N 1
ATOM 5311 C CA . GLY A 1 700 ? -22.162 11.239 37.892 1.00 87.25 700 GLY A CA 1
ATOM 5312 C C . GLY A 1 700 ? -20.633 11.133 37.978 1.00 87.25 700 GLY A C 1
ATOM 5313 O O . GLY A 1 700 ? -20.014 10.335 37.278 1.00 87.25 700 GLY A O 1
ATOM 5314 N N . PRO A 1 701 ? -19.990 11.948 38.832 1.00 84.19 701 PRO A N 1
ATOM 5315 C CA . PRO A 1 701 ? -18.535 12.142 38.823 1.00 84.19 701 PRO A CA 1
ATOM 5316 C C . PRO A 1 701 ? -17.725 10.916 39.263 1.00 84.19 701 PRO A C 1
ATOM 5318 O O . PRO A 1 701 ? -16.506 10.921 39.133 1.00 84.19 701 PRO A O 1
ATOM 5321 N N . ALA A 1 702 ? -18.383 9.895 39.814 1.00 84.69 702 ALA A N 1
ATOM 5322 C CA . ALA A 1 702 ? -17.757 8.637 40.203 1.00 84.69 702 ALA A CA 1
ATOM 5323 C C . ALA A 1 702 ? -17.764 7.587 39.078 1.00 84.69 702 ALA A C 1
ATOM 5325 O O . ALA A 1 702 ? -17.178 6.525 39.259 1.00 84.69 702 ALA A O 1
ATOM 5326 N N . SER A 1 703 ? -18.436 7.859 37.953 1.00 86.81 703 SER A N 1
ATOM 5327 C CA . SER A 1 703 ? -18.478 6.933 36.825 1.00 86.81 703 SER A CA 1
ATOM 5328 C C . SER A 1 703 ? -17.127 6.860 36.124 1.00 86.81 703 SER A C 1
ATOM 5330 O O . SER A 1 703 ? -16.544 7.890 35.776 1.00 86.81 703 SER A O 1
ATOM 5332 N N . THR A 1 704 ? -16.653 5.636 35.908 1.00 87.25 704 THR A N 1
ATOM 5333 C CA . THR A 1 704 ? -15.483 5.327 35.077 1.00 87.25 704 THR A CA 1
ATOM 5334 C C . THR A 1 704 ? -15.870 4.746 33.721 1.00 87.25 704 THR A C 1
ATOM 5336 O O . THR A 1 704 ? -14.988 4.279 33.012 1.00 87.25 704 THR A O 1
ATOM 5339 N N . PHE A 1 705 ? -17.162 4.756 33.377 1.00 90.12 705 PHE A N 1
ATOM 5340 C CA . PHE A 1 705 ? -17.637 4.229 32.103 1.00 90.12 705 PHE A CA 1
ATOM 5341 C C . PHE A 1 705 ? -17.053 5.025 30.930 1.00 90.12 705 PHE A C 1
ATOM 5343 O O . PHE A 1 705 ? -16.821 6.237 31.047 1.00 90.12 705 PHE A O 1
ATOM 5350 N N . ASP A 1 706 ? -16.812 4.339 29.814 1.00 86.44 706 ASP A N 1
ATOM 5351 C CA . ASP A 1 706 ? -16.199 4.937 28.635 1.00 86.44 706 ASP A CA 1
ATOM 5352 C C . ASP A 1 706 ? -17.049 6.100 28.109 1.00 86.44 706 ASP A C 1
ATOM 5354 O O . ASP A 1 706 ? -18.250 5.978 27.862 1.00 86.44 706 ASP A O 1
ATOM 5358 N N . ARG A 1 707 ? -16.410 7.262 27.944 1.00 86.81 707 ARG A N 1
ATOM 5359 C CA . ARG A 1 707 ? -17.098 8.480 27.517 1.00 86.81 707 ARG A CA 1
ATOM 5360 C C . ARG A 1 707 ? -17.495 8.479 26.056 1.00 86.81 707 ARG A C 1
ATOM 5362 O O . ARG A 1 707 ? -18.398 9.233 25.720 1.00 86.81 707 ARG A O 1
ATOM 5369 N N . GLN A 1 708 ? -16.858 7.660 25.226 1.00 85.56 708 GLN A N 1
ATOM 5370 C CA . GLN A 1 708 ? -17.221 7.526 23.815 1.00 85.56 708 GLN A CA 1
ATOM 5371 C C . GLN A 1 708 ? -18.579 6.834 23.638 1.00 85.56 708 GLN A C 1
ATOM 5373 O O . GLN A 1 708 ? -19.221 6.971 22.605 1.00 85.56 708 GLN A O 1
ATOM 5378 N N . PHE A 1 709 ? -19.040 6.132 24.671 1.00 91.12 709 PHE A N 1
ATOM 5379 C CA . PHE A 1 709 ? -20.307 5.412 24.683 1.00 91.12 709 PHE A CA 1
ATOM 5380 C C . PHE A 1 709 ? -21.338 6.065 25.616 1.00 91.12 709 PHE A C 1
ATOM 5382 O O . PHE A 1 709 ? -22.247 5.418 26.145 1.00 91.12 709 PHE A O 1
ATOM 5389 N N . MET A 1 710 ? -21.188 7.375 25.833 1.00 92.62 710 MET A N 1
ATOM 5390 C CA . MET A 1 710 ? -22.145 8.203 26.556 1.00 92.62 710 MET A CA 1
ATOM 5391 C C . MET A 1 710 ? -22.758 9.250 25.631 1.00 92.62 710 MET A C 1
ATOM 5393 O O . MET A 1 710 ? -22.023 9.941 24.938 1.00 92.62 710 MET A O 1
ATOM 5397 N N . VAL A 1 711 ? -24.078 9.422 25.706 1.00 93.06 711 VAL A N 1
ATOM 5398 C CA . VAL A 1 711 ? -24.803 10.524 25.055 1.00 93.06 711 VAL A CA 1
ATOM 5399 C C . VAL A 1 711 ? -25.338 11.472 26.117 1.00 93.06 711 VAL A C 1
ATOM 5401 O O . VAL A 1 711 ? -25.907 11.046 27.128 1.00 93.06 711 VAL A O 1
ATOM 5404 N N . ARG A 1 712 ? -25.153 12.769 25.895 1.00 92.50 712 ARG A N 1
ATOM 5405 C CA . ARG A 1 712 ? -25.716 13.855 26.699 1.00 92.50 712 ARG A CA 1
ATOM 5406 C C . ARG A 1 712 ? -26.741 14.592 25.848 1.00 92.50 712 ARG A C 1
ATOM 5408 O O . ARG A 1 712 ? -26.382 15.167 24.823 1.00 92.50 712 ARG A O 1
ATOM 5415 N N . ALA A 1 713 ? -27.993 14.549 26.294 1.00 88.94 713 ALA A N 1
ATOM 5416 C CA . ALA A 1 713 ? -29.126 15.203 25.644 1.00 88.94 713 ALA A CA 1
ATOM 5417 C C . ALA A 1 713 ? -29.345 16.637 26.148 1.00 88.94 713 ALA A C 1
ATOM 5419 O O . ALA A 1 713 ? -28.998 16.930 27.323 1.00 88.94 713 ALA A O 1
#

Sequence (713 aa):
MLRLLMSAVLCFTTTFCTAALAKPGATPDPPTMTQPEPGFPGSLLISSGTATGLAARETTGPDTFVLYGGPDHPTEGKFQLADGTTADWGGGNLLPGGYGGDPGAWSPVDITHERVYWHRDTYNAENLNSNGTGNHAMWCGLPAGDRDVAGWVNPQGYGNNWSDALIYVSDPVANESVGQTVSLDFFLNYDTEIGYDFVRVEYLRNEIWVEVASVTNTNHDGGGTFAAPGVRFSDIQTAPIEFLGNDYGYGGLVSGGIIVRIVFESDGAWSDEDGLFVSVAGAAQVDDITISHSEGFFFEDFEGAAPYVWRPDQQPFFGDFADVYSKFTDIDPCRENGSPVMGFLDYNQIVRNGPGASGAIRTGGEPYPGVAYGIPGSWATNHSGGLDNFALIDNLVMSPEIAVDLPGTDDDDPAITGFLFRFDVWEDQGVTGNGDGEILYAWTVSAAMPGEDYSAWASDNFVHGWGADGQWRSREFDLSGLVPPGADRLRIMLRVIDSCQFSFGCNPKSAPAPIFDNVAIYKYRLPGPVLSMRAWDQAQDAFPLNGSIDTSTGANRDALDVPFSMARDINNQLMANVPGDSIVFEATPIIGASAITDLRMFWALQTNPLFEDALRSAPARTVDENVVAGAAGTIWTGEVVADSVRSSAGVAIQDLFFADLPDIDFMYPGDVLHYYFEATDSDGRVSTLPYDTSSFGVFGPASTFDRQFMVRA

Foldseek 3Di:
DDDDDDDDDDDDDDDDDDDDDDDPDDDDDADFPADPDPFDFLDKFKLQPDPVSVVVLLPDDLFKDFQFFDPVHPQTQFQAPPVQQHGHQQPNPSDPDDAAQPFRGKHKDFPQFDDFQWDKDQFLQCQAQVVHHPFIWGARWDADPDSVLVQFPAPTADDAFDKWKWKFKDAADPALQAKKFKDKKWAKWFAAAAPAKWWFKWWQFQNDTDTFFIDHHGCADPVQHRHHNHDMVVVGGDHTRMYHRNRQDDPDDHGGITMMITIIGHHGDAISRHPNPDHSRYGMTIAFMWMDIPVGIDTFRPPDDDDTSIGIQGDFGAFQQKDWASAFAAPDNSQGDRGTWIARWQPQDQGDPDDGSVRFRGDNFAADPDDQRRPPRRIFRDQQCHNRNPDGGKMKIKGRKTFPDDPDCSQVQLQQQKKKKKWKWWAAFPDDPQQEHQKWKDKWKWFAAVPGDTDPTDDSPDTDRHPHHTHIHMDMDICSVPYAARTGIMMMMMIIGGRQVVDDPHDYDGGNDTIIGRITMMTGGDLFWMKMDGLQLFWEAWWQLVPDPDLPDLVVQLSTFTFGFGNQAPDNRDQDDDVRGWRKMFTGGNRPPKDWPFKKKKKKKQFALSNFPVSADWDDPPQWAPWDDDTGRDITITMGTWDFDADPVRHGDPRMITTGDGRHRHDGAAMKMAMKMWIAIPVRRIGIVNNDCPQHNPDDPPGPGDPSRMYGD

Radius of gyration: 32.74 Å; chains: 1; bounding box: 79×88×88 Å

Secondary structure (DSSP, 8-state):
---------------------PPTT--PPP----------TTPEEETT-SHHHHHHHTTSGGGEEEEESTTTSSSTTTTB-TTSSSB--SSS---TT----STTS-EEEETT-PPP-EEEE-TT-TTGGG--TT--EEEESB-TT-GGGTT-SS-SB--TT-EEEEEEEPPPPS-TTS-EEEEEEEEEEEEE-TTTSEEEEEEEETTEEEEEEEE-EESB-TTS-B-TT-EEHHHH--S-EEEPTT----SSS-TT--EEEEEEE--SS-STTTTSS--SS-SEEEEEEEEEETTEEEEE-S-SPSPPSEEE----------EEES----SSTTS---S-EEE-B-SSPPPTTPPPTTS-S-----B--S---SSTT-B-B--S-TTTT-S--EEEEEPPPEESS-SSSSS-STTEEEEEEEEEEEEES---TTS---EEEEEEEEEE-TTSPBPPPB--S--B-TT-EEEEEEEEEE-TTTSPTT--EEEEEEEEEEGGGGSTT------S--EEEEEEEEEEE-SSSEEEEEGGGSBPP---TT-----SSHHHHHTT-B---BTT---SS-SS--TTTSEEEEEE--STT--EEEEEEEEEEE--TTS-TTT-----STTEEEEE--STTSEEEEEEE-EEEE-TTSPEEEEEEEE---SSSSB-TT-EEEEEEEEEETT--EEEESS--TTTT--STT--S-GGGEEE-